Protein AF-0000000079003310 (afdb_homodimer)

Organism: Staphylothermus marinus (strain ATCC 43588 / DSM 3639 / JCM 9404 / F1) (NCBI:txid399550)

Secondary structure (DSSP, 8-state):
---EEEEEEE----S-HHHHHHHHHHHHHHH-SS-SEEE--TTSS--TTTT--HHHHHHH-B-GGG-HHHHHHHHHHHHHT-EEEEEEEEE-SSTT-EEEEEEEEPTTS-EEEEEE--S--EETTEEGGGTBPPP-SPPPPEEETTEEEEEEEGGGGG-HHHHHHHHHTT-SEEEEEE--B--TTHHHHHHHHHHHHHHHHTSEEEEEE--SSSB----EEE-TTS-EEEE-TTS-EEEEEEE-HHHHHHHHHH--HHHHHHHHEEEEE----/---EEEEEEE----S-HHHHHHHHHHHHHHH-SS-SEEE--TTSS--TTTT--HHHHHHH-B-GGG-HHHHHHHHHHHHHT-EEEEEEEEE-SSTT-EEEEEEEEPTTS-EEEEEE--S--EETTEEGGGTBPPP-SPPPPEEETTEEEEEEEGGGGG-HHHHHHHHHTT-SEEEEEE--B--TTHHHHHHHHHHHHHHHHTSEEEEEE--SSSB----EEE-TTS-EEEE-TTS-EEEEEEE-HHHHHHHHHH--HHHHHHHHEEEEE----

Foldseek 3Di:
DDWAKEKFFAAAAAQAQVRLLVVVLVQCVPDPDDHQEYEAAFCSRGDCVPPHALQSSLVRAEAPVDDPSLVSVLVSCLVSQHKYWYWGFHHDPDPSETWTWIWIHGNVGDIDTFDTAADAPPDPVDGSVSRYDHTQDFGHWDDDPNATEGEHEAVCLVPLLNLLVCLLVVHQEYEYHHAQFDDPCSLVVVLVSLLCSLQLSLHKYFYHYYADDTGFQQGFMAGSNSDTPDTPGHDGHMDMDIDDSVSSVVSCVVPVNSVVCVVPDDRDRDRDD/DDWAKEKFFAAAAAQAQVRLLVVVLVQCVVDPDDHQEYEAAFCSRGDCVPPHALQSSLVRAEAPVPDPSLVSVLVSCLVSQHKYWYWGFHHDPDPSATWTWIWIHGNVGDIDTFDTAADAPPDPVDGSVSRYDHTQDFGHWDDDPNATEGEHEAVCLVPLLNLLVCLLVVHQEYEYHHAQFDDPCSLVVVLVSLLCSLQLSLHKYFYHYYADDTGFQQGFMAGSNSDTPDTPGHDGHMDMDIDDSVSSVVSCVVPVNSVVCVVPDDRDRDRDD

Structure (mmCIF, N/CA/C/O backbone):
data_AF-0000000079003310-model_v1
#
loop_
_entity.id
_entity.type
_entity.pdbx_description
1 polymer 'Nitrilase/cyanide hydratase and apolipoprotein N-acyltransferase'
#
loop_
_atom_site.group_PDB
_atom_site.id
_atom_site.type_symbol
_atom_site.label_atom_id
_atom_site.label_alt_id
_atom_site.label_comp_id
_atom_site.label_asym_id
_atom_site.label_entity_id
_atom_site.label_seq_id
_atom_site.pdbx_PDB_ins_code
_atom_site.Cartn_x
_atom_site.Cartn_y
_atom_site.Cartn_z
_atom_site.occupancy
_atom_site.B_iso_or_equiv
_atom_site.auth_seq_id
_atom_site.auth_comp_id
_atom_site.auth_asym_id
_atom_site.auth_atom_id
_atom_site.pdbx_PDB_model_num
ATOM 1 N N . MET A 1 1 ? -24.75 -12.797 -2.199 1 78.56 1 MET A N 1
ATOM 2 C CA . MET A 1 1 ? -24.109 -13.656 -3.193 1 78.56 1 MET A CA 1
ATOM 3 C C . MET A 1 1 ? -23.594 -14.938 -2.557 1 78.56 1 MET A C 1
ATOM 5 O O . MET A 1 1 ? -23.344 -14.984 -1.349 1 78.56 1 MET A O 1
ATOM 9 N N . ASN A 1 2 ? -23.328 -15.945 -3.443 1 88.94 2 ASN A N 1
ATOM 10 C CA . ASN A 1 2 ? -22.859 -17.219 -2.906 1 88.94 2 ASN A CA 1
ATOM 11 C C . ASN A 1 2 ? -21.359 -17.172 -2.605 1 88.94 2 ASN A C 1
ATOM 13 O O . ASN A 1 2 ? -20.594 -16.531 -3.328 1 88.94 2 ASN A O 1
ATOM 17 N N . GLU A 1 3 ? -21 -17.812 -1.592 1 95.44 3 GLU A N 1
ATOM 18 C CA . GLU A 1 3 ? -19.594 -17.922 -1.223 1 95.44 3 GLU A CA 1
ATOM 19 C C . GLU A 1 3 ? -18.812 -18.719 -2.26 1 95.44 3 GLU A C 1
ATOM 21 O O . GLU A 1 3 ? -19.375 -19.609 -2.924 1 95.44 3 GLU A O 1
ATOM 26 N N . ILE A 1 4 ? -17.609 -18.391 -2.436 1 97.81 4 ILE A N 1
ATOM 27 C CA . ILE A 1 4 ? -16.656 -19.125 -3.258 1 97.81 4 ILE A CA 1
ATOM 28 C C . ILE A 1 4 ? -15.562 -19.719 -2.369 1 97.81 4 ILE A C 1
ATOM 30 O O . ILE A 1 4 ? -14.898 -19 -1.626 1 97.81 4 ILE A O 1
ATOM 34 N N . PHE A 1 5 ? -15.406 -20.984 -2.418 1 98.38 5 PHE A N 1
ATOM 35 C CA . PHE A 1 5 ? -14.398 -21.625 -1.592 1 98.38 5 PHE A CA 1
ATOM 36 C C . PHE A 1 5 ? -13.062 -21.703 -2.328 1 98.38 5 PHE A C 1
ATOM 38 O O . PHE A 1 5 ? -12.977 -22.266 -3.42 1 98.38 5 PHE A O 1
ATOM 45 N N . VAL A 1 6 ? -12.008 -21.156 -1.706 1 98.81 6 VAL A N 1
ATOM 46 C CA . VAL A 1 6 ? -10.68 -21.172 -2.309 1 98.81 6 VAL A CA 1
ATOM 47 C C . VAL A 1 6 ? -9.773 -22.141 -1.539 1 98.81 6 VAL A C 1
ATOM 49 O O . VAL A 1 6 ? -9.859 -22.234 -0.312 1 98.81 6 VAL A O 1
ATOM 52 N N . GLY A 1 7 ? -9.055 -22.906 -2.268 1 98.94 7 GLY A N 1
ATOM 53 C CA . GLY A 1 7 ? -8.023 -23.75 -1.686 1 98.94 7 GLY A CA 1
ATOM 54 C C . GLY A 1 7 ? -6.633 -23.156 -1.818 1 98.94 7 GLY A C 1
ATOM 55 O O . GLY A 1 7 ? -6.262 -22.656 -2.883 1 98.94 7 GLY A O 1
ATOM 56 N N . ILE A 1 8 ? -5.887 -23.188 -0.753 1 98.94 8 ILE A N 1
ATOM 57 C CA . ILE A 1 8 ? -4.547 -22.625 -0.721 1 98.94 8 ILE A CA 1
ATOM 58 C C . ILE A 1 8 ? -3.541 -23.703 -0.309 1 98.94 8 ILE A C 1
ATOM 60 O O . ILE A 1 8 ? -3.656 -24.281 0.769 1 98.94 8 ILE A O 1
ATOM 64 N N . LEU A 1 9 ? -2.645 -23.938 -1.178 1 98.94 9 LEU A N 1
ATOM 65 C CA . LEU A 1 9 ? -1.604 -24.922 -0.909 1 98.94 9 LEU A CA 1
ATOM 66 C C . LEU A 1 9 ? -0.31 -24.234 -0.474 1 98.94 9 LEU A C 1
ATOM 68 O O . LEU A 1 9 ? 0.092 -23.234 -1.056 1 98.94 9 LEU A O 1
ATOM 72 N N . GLN A 1 10 ? 0.31 -24.688 0.595 1 98.94 10 GLN A N 1
ATOM 73 C CA . GLN A 1 10 ? 1.625 -24.266 1.065 1 98.94 10 GLN A CA 1
ATOM 74 C C . GLN A 1 10 ? 2.572 -25.453 1.191 1 98.94 10 GLN A C 1
ATOM 76 O O . GLN A 1 10 ? 2.311 -26.391 1.955 1 98.94 10 GLN A O 1
ATOM 81 N N . ASP A 1 11 ? 3.646 -25.469 0.428 1 98.69 11 ASP A N 1
ATOM 82 C CA . ASP A 1 11 ? 4.633 -26.531 0.483 1 98.69 11 ASP A CA 1
ATOM 83 C C . ASP A 1 11 ? 6.004 -26.047 0.031 1 98.69 11 ASP A C 1
ATOM 85 O O . ASP A 1 11 ? 6.164 -24.891 -0.343 1 98.69 11 ASP A O 1
ATOM 89 N N . GLU A 1 12 ? 7.012 -26.906 0.227 1 98 12 GLU A N 1
ATOM 90 C CA . GLU A 1 12 ? 8.352 -26.734 -0.324 1 98 12 GLU A CA 1
ATOM 91 C C . GLU A 1 12 ? 8.547 -27.562 -1.586 1 98 12 GLU A C 1
ATOM 93 O O . GLU A 1 12 ? 8.172 -28.734 -1.626 1 98 12 GLU A O 1
ATOM 98 N N . PHE A 1 13 ? 9.125 -26.938 -2.633 1 98.25 13 PHE A N 1
ATOM 99 C CA . PHE A 1 13 ? 9.203 -27.625 -3.918 1 98.25 13 PHE A CA 1
ATOM 100 C C . PHE A 1 13 ? 10.656 -27.75 -4.379 1 98.25 13 PHE A C 1
ATOM 102 O O . PHE A 1 13 ? 11.531 -27.031 -3.881 1 98.25 13 PHE A O 1
ATOM 109 N N . THR A 1 14 ? 10.875 -28.672 -5.27 1 97.69 14 THR A N 1
ATOM 110 C CA . THR A 1 14 ? 12.219 -28.984 -5.754 1 97.69 14 THR A CA 1
ATOM 111 C C . THR A 1 14 ? 12.406 -28.484 -7.184 1 97.69 14 THR A C 1
ATOM 113 O O . THR A 1 14 ? 11.57 -27.734 -7.699 1 97.69 14 THR A O 1
ATOM 116 N N . VAL A 1 15 ? 13.531 -28.875 -7.797 1 97.88 15 VAL A N 1
ATOM 117 C CA . VAL A 1 15 ? 13.852 -28.438 -9.148 1 97.88 15 VAL A CA 1
ATOM 118 C C . VAL A 1 15 ? 13.18 -29.359 -10.164 1 97.88 15 VAL A C 1
ATOM 120 O O . VAL A 1 15 ? 13.234 -29.109 -11.375 1 97.88 15 VAL A O 1
ATOM 123 N N . ASP A 1 16 ? 12.469 -30.406 -9.711 1 97.75 16 ASP A N 1
ATOM 124 C CA . ASP A 1 16 ? 11.906 -31.406 -10.609 1 97.75 16 ASP A CA 1
ATOM 125 C C . ASP A 1 16 ? 10.391 -31.297 -10.688 1 97.75 16 ASP A C 1
ATOM 127 O O . ASP A 1 16 ? 9.695 -31.531 -9.695 1 97.75 16 ASP A O 1
ATOM 131 N N . PRO A 1 17 ? 9.852 -31.062 -11.883 1 98.38 17 PRO A N 1
ATOM 132 C CA . PRO A 1 17 ? 8.414 -30.844 -12.023 1 98.38 17 PRO A CA 1
ATOM 133 C C . PRO A 1 17 ? 7.586 -32.031 -11.578 1 98.38 17 PRO A C 1
ATOM 135 O O . PRO A 1 17 ? 6.523 -31.875 -10.977 1 98.38 17 PRO A O 1
ATOM 138 N N . MET A 1 18 ? 8.055 -33.219 -11.828 1 98.31 18 MET A N 1
ATOM 139 C CA . MET A 1 18 ? 7.242 -34.406 -11.523 1 98.31 18 MET A CA 1
ATOM 140 C C . MET A 1 18 ? 7.254 -34.688 -10.023 1 98.31 18 MET A C 1
ATOM 142 O O . MET A 1 18 ? 6.246 -35.125 -9.469 1 98.31 18 MET A O 1
ATOM 146 N N . GLU A 1 19 ? 8.383 -34.438 -9.406 1 98.44 19 GLU A N 1
ATOM 147 C CA . GLU A 1 19 ? 8.406 -34.531 -7.945 1 98.44 19 GLU A CA 1
ATOM 148 C C . GLU A 1 19 ? 7.453 -33.531 -7.312 1 98.44 19 GLU A C 1
ATOM 150 O O . GLU A 1 19 ? 6.758 -33.844 -6.344 1 98.44 19 GLU A O 1
ATOM 155 N N . ASN A 1 20 ? 7.465 -32.375 -7.848 1 98.75 20 ASN A N 1
ATOM 156 C CA . ASN A 1 20 ? 6.609 -31.312 -7.332 1 98.75 20 ASN A CA 1
ATOM 157 C C . ASN A 1 20 ? 5.133 -31.625 -7.562 1 98.75 20 ASN A C 1
ATOM 159 O O . ASN A 1 20 ? 4.297 -31.375 -6.695 1 98.75 20 ASN A O 1
ATOM 163 N N . TYR A 1 21 ? 4.82 -32.188 -8.703 1 98.75 21 TYR A N 1
ATOM 164 C CA . TYR A 1 21 ? 3.451 -32.625 -8.953 1 98.75 21 TYR A CA 1
ATOM 165 C C . TYR A 1 21 ? 3.002 -33.656 -7.91 1 98.75 21 TYR A C 1
ATOM 167 O O . TYR A 1 21 ? 1.877 -33.562 -7.41 1 98.75 21 TYR A O 1
ATOM 175 N N . LYS A 1 22 ? 3.855 -34.562 -7.648 1 98.75 22 LYS A N 1
ATOM 176 C CA . LYS A 1 22 ? 3.508 -35.562 -6.668 1 98.75 22 LYS A CA 1
ATOM 177 C C . LYS A 1 22 ? 3.189 -34.969 -5.309 1 98.75 22 LYS A C 1
ATOM 179 O O . LYS A 1 22 ? 2.271 -35.406 -4.617 1 98.75 22 LYS A O 1
ATOM 184 N N . ARG A 1 23 ? 3.9 -33.969 -4.93 1 98.56 23 ARG A N 1
ATOM 185 C CA . ARG A 1 23 ? 3.672 -33.312 -3.66 1 98.56 23 ARG A CA 1
ATOM 186 C C . ARG A 1 23 ? 2.316 -32.594 -3.65 1 98.56 23 ARG A C 1
ATOM 188 O O . ARG A 1 23 ? 1.584 -32.688 -2.66 1 98.56 23 ARG A O 1
ATOM 195 N N . ILE A 1 24 ? 2.025 -31.891 -4.746 1 98.88 24 ILE A N 1
ATOM 196 C CA . ILE A 1 24 ? 0.736 -31.219 -4.883 1 98.88 24 ILE A CA 1
ATOM 197 C C . ILE A 1 24 ? -0.389 -32.25 -4.809 1 98.88 24 ILE A C 1
ATOM 199 O O . ILE A 1 24 ? -1.341 -32.094 -4.043 1 98.88 24 ILE A O 1
ATOM 203 N N . ARG A 1 25 ? -0.227 -33.312 -5.578 1 98.81 25 ARG A N 1
ATOM 204 C CA . ARG A 1 25 ? -1.237 -34.375 -5.648 1 98.81 25 ARG A CA 1
ATOM 205 C C . ARG A 1 25 ? -1.491 -34.969 -4.273 1 98.81 25 ARG A C 1
ATOM 207 O O . ARG A 1 25 ? -2.643 -35.156 -3.873 1 98.81 25 ARG A O 1
ATOM 214 N N . GLU A 1 26 ? -0.428 -35.25 -3.609 1 98.62 26 GLU A N 1
ATOM 215 C CA . GLU A 1 26 ? -0.543 -35.906 -2.301 1 98.62 26 GLU A CA 1
ATOM 216 C C . GLU A 1 26 ? -1.366 -35.031 -1.342 1 98.62 26 GLU A C 1
ATOM 218 O O . GLU A 1 26 ? -2.277 -35.531 -0.68 1 98.62 26 GLU A O 1
ATOM 223 N N . LEU A 1 27 ? -1.103 -33.781 -1.256 1 98.56 27 LEU A N 1
ATOM 224 C CA . LEU A 1 27 ? -1.802 -32.875 -0.349 1 98.56 27 LEU A CA 1
ATOM 225 C C . LEU A 1 27 ? -3.27 -32.75 -0.741 1 98.56 27 LEU A C 1
ATOM 227 O O . LEU A 1 27 ? -4.148 -32.75 0.122 1 98.56 27 LEU A O 1
ATOM 231 N N . LEU A 1 28 ? -3.49 -32.625 -2.035 1 98.81 28 LEU A N 1
ATOM 232 C CA . LEU A 1 28 ? -4.852 -32.344 -2.482 1 98.81 28 LEU A CA 1
ATOM 233 C C . LEU A 1 28 ? -5.715 -33.594 -2.395 1 98.81 28 LEU A C 1
ATOM 235 O O . LEU A 1 28 ? -6.895 -33.531 -2.041 1 98.81 28 LEU A O 1
ATOM 239 N N . GLU A 1 29 ? -5.168 -34.75 -2.762 1 98.5 29 GLU A N 1
ATOM 240 C CA . GLU A 1 29 ? -5.938 -35.969 -2.641 1 98.5 29 GLU A CA 1
ATOM 241 C C . GLU A 1 29 ? -6.305 -36.25 -1.187 1 98.5 29 GLU A C 1
ATOM 243 O O . GLU A 1 29 ? -7.375 -36.812 -0.906 1 98.5 29 GLU A O 1
ATOM 248 N N . GLU A 1 30 ? -5.426 -35.844 -0.346 1 98.12 30 GLU A N 1
ATOM 249 C CA . GLU A 1 30 ? -5.648 -36.062 1.077 1 98.12 30 GLU A CA 1
ATOM 250 C C . GLU A 1 30 ? -6.641 -35.062 1.654 1 98.12 30 GLU A C 1
ATOM 252 O O . GLU A 1 30 ? -7.473 -35.406 2.494 1 98.12 30 GLU A O 1
ATOM 257 N N . LYS A 1 31 ? -6.625 -33.812 1.207 1 98.5 31 LYS A N 1
ATOM 258 C CA . LYS A 1 31 ? -7.227 -32.781 2.047 1 98.5 31 LYS A CA 1
ATOM 259 C C . LYS A 1 31 ? -8.305 -32 1.286 1 98.5 31 LYS A C 1
ATOM 261 O O . LYS A 1 31 ? -9.109 -31.281 1.891 1 98.5 31 LYS A O 1
ATOM 266 N N . HIS A 1 32 ? -8.289 -32.094 -0.021 1 98.62 32 HIS A N 1
ATOM 267 C CA . HIS A 1 32 ? -9.281 -31.344 -0.776 1 98.62 32 HIS A CA 1
ATOM 268 C C . HIS A 1 32 ? -10.695 -31.812 -0.455 1 98.62 32 HIS A C 1
ATOM 270 O O . HIS A 1 32 ? -10.953 -33.031 -0.36 1 98.62 32 HIS A O 1
ATOM 276 N N . GLN A 1 33 ? -11.625 -30.875 -0.322 1 98.31 33 GLN A N 1
ATOM 277 C CA . GLN A 1 33 ? -13.008 -31.219 -0.005 1 98.31 33 GLN A CA 1
ATOM 278 C C . GLN A 1 33 ? -13.977 -30.484 -0.918 1 98.31 33 GLN A C 1
ATOM 280 O O . GLN A 1 33 ? -14.672 -31.109 -1.727 1 98.31 33 GLN A O 1
ATOM 285 N N . VAL A 1 34 ? -13.93 -29.125 -0.894 1 97.56 34 VAL A N 1
ATOM 286 C CA . VAL A 1 34 ? -15.039 -28.438 -1.536 1 97.56 34 VAL A CA 1
ATOM 287 C C . VAL A 1 34 ? -14.523 -27.25 -2.338 1 97.56 34 VAL A C 1
ATOM 289 O O . VAL A 1 34 ? -15.305 -26.547 -2.982 1 97.56 34 VAL A O 1
ATOM 292 N N . ALA A 1 35 ? -13.281 -26.938 -2.396 1 98.5 35 ALA A N 1
ATOM 293 C CA . ALA A 1 35 ? -12.75 -25.734 -3.018 1 98.5 35 ALA A CA 1
ATOM 294 C C . ALA A 1 35 ? -13.156 -25.641 -4.484 1 98.5 35 ALA A C 1
ATOM 296 O O . ALA A 1 35 ? -13.094 -26.641 -5.215 1 98.5 35 ALA A O 1
ATOM 297 N N . ASP A 1 36 ? -13.594 -24.453 -4.855 1 98.38 36 ASP A N 1
ATOM 298 C CA . ASP A 1 36 ? -13.914 -24.188 -6.254 1 98.38 36 ASP A CA 1
ATOM 299 C C . ASP A 1 36 ? -12.648 -24 -7.082 1 98.38 36 ASP A C 1
ATOM 301 O O . ASP A 1 36 ? -12.633 -24.297 -8.281 1 98.38 36 ASP A O 1
ATOM 305 N N . ILE A 1 37 ? -11.633 -23.516 -6.488 1 98.88 37 ILE A N 1
ATOM 306 C CA . ILE A 1 37 ? -10.352 -23.25 -7.129 1 98.88 37 ILE A CA 1
ATOM 307 C C . ILE A 1 37 ? -9.219 -23.438 -6.113 1 98.88 37 ILE A C 1
ATOM 309 O O . ILE A 1 37 ? -9.352 -23.047 -4.953 1 98.88 37 ILE A O 1
ATOM 313 N N . VAL A 1 38 ? -8.172 -24.078 -6.523 1 98.94 38 VAL A N 1
ATOM 314 C CA . VAL A 1 38 ? -6.98 -24.266 -5.707 1 98.94 38 VAL A CA 1
ATOM 315 C C . VAL A 1 38 ? -5.82 -23.484 -6.305 1 98.94 38 VAL A C 1
ATOM 317 O O . VAL A 1 38 ? -5.559 -23.547 -7.508 1 98.94 38 VAL A O 1
ATOM 320 N N . VAL A 1 39 ? -5.168 -22.719 -5.5 1 98.94 39 VAL A N 1
ATOM 321 C CA . VAL A 1 39 ? -3.99 -21.969 -5.93 1 98.94 39 VAL A CA 1
ATOM 322 C C . VAL A 1 39 ? -2.736 -22.578 -5.305 1 98.94 39 VAL A C 1
ATOM 324 O O . VAL A 1 39 ? -2.746 -22.969 -4.137 1 98.94 39 VAL A O 1
ATOM 327 N N . VAL A 1 40 ? -1.686 -22.703 -6.051 1 98.94 40 VAL A N 1
ATOM 328 C CA . VAL A 1 40 ? -0.414 -23.219 -5.566 1 98.94 40 VAL A CA 1
ATOM 329 C C . VAL A 1 40 ? 0.65 -22.125 -5.613 1 98.94 40 VAL A C 1
ATOM 331 O O . VAL A 1 40 ? 0.485 -21.125 -6.309 1 98.94 40 VAL A O 1
ATOM 334 N N . PRO A 1 41 ? 1.78 -22.297 -4.914 1 98.94 41 PRO A N 1
ATOM 335 C CA . PRO A 1 41 ? 2.797 -21.25 -4.785 1 98.94 41 PRO A CA 1
ATOM 336 C C . PRO A 1 41 ? 3.561 -21 -6.086 1 98.94 41 PRO A C 1
ATOM 338 O O . PRO A 1 41 ? 3.506 -21.828 -7 1 98.94 41 PRO A O 1
ATOM 341 N N . GLU A 1 42 ? 4.219 -19.797 -6.102 1 98.88 42 GLU A N 1
ATOM 342 C CA . GLU A 1 42 ? 5.23 -19.531 -7.125 1 98.88 42 GLU A CA 1
ATOM 343 C C . GLU A 1 42 ? 6.336 -20.578 -7.086 1 98.88 42 GLU A C 1
ATOM 345 O O . GLU A 1 42 ? 6.742 -21.031 -6.008 1 98.88 42 GLU A O 1
ATOM 350 N N . TYR A 1 43 ? 6.84 -21 -8.266 1 98.56 43 TYR A N 1
ATOM 351 C CA . TYR A 1 43 ? 7.941 -21.953 -8.445 1 98.56 43 TYR A CA 1
ATOM 352 C C . TYR A 1 43 ? 7.539 -23.344 -7.992 1 98.56 43 TYR A C 1
ATOM 354 O O . TYR A 1 43 ? 8.398 -24.156 -7.656 1 98.56 43 TYR A O 1
ATOM 362 N N . SER A 1 44 ? 6.277 -23.625 -7.934 1 98.19 44 SER A N 1
ATOM 363 C CA . SER A 1 44 ? 5.797 -24.938 -7.535 1 98.19 44 SER A CA 1
ATOM 364 C C . SER A 1 44 ? 6.086 -25.984 -8.609 1 98.19 44 SER A C 1
ATOM 366 O O . SER A 1 44 ? 6.168 -27.172 -8.32 1 98.19 44 SER A O 1
ATOM 368 N N . MET A 1 45 ? 6.258 -25.484 -9.875 1 98.69 45 MET A N 1
ATOM 369 C CA . MET A 1 45 ? 6.684 -26.406 -10.93 1 98.69 45 MET A CA 1
ATOM 370 C C . MET A 1 45 ? 8.18 -26.672 -10.844 1 98.69 45 MET A C 1
ATOM 372 O O . MET A 1 45 ? 8.609 -27.828 -10.898 1 98.69 45 MET A O 1
ATOM 376 N N . ILE A 1 46 ? 8.891 -25.609 -10.812 1 98.5 46 ILE A N 1
ATOM 377 C CA . ILE A 1 46 ? 10.344 -25.625 -10.742 1 98.5 46 ILE A CA 1
ATOM 378 C C . ILE A 1 46 ? 10.82 -24.578 -9.742 1 98.5 46 ILE A C 1
ATOM 380 O O . ILE A 1 46 ? 10.609 -23.375 -9.938 1 98.5 46 ILE A O 1
ATOM 384 N N . ASN A 1 47 ? 11.453 -25.016 -8.711 1 97.88 47 ASN A N 1
ATOM 385 C CA . ASN A 1 47 ? 12.062 -24.062 -7.801 1 97.88 47 ASN A CA 1
ATOM 386 C C . ASN A 1 47 ? 13.383 -23.531 -8.352 1 97.88 47 ASN A C 1
ATOM 388 O O . ASN A 1 47 ? 14.438 -24.141 -8.156 1 97.88 47 ASN A O 1
ATOM 392 N N . ILE A 1 48 ? 13.422 -22.406 -8.898 1 95.19 48 ILE A N 1
ATOM 393 C CA . ILE A 1 48 ? 14.57 -21.906 -9.656 1 95.19 48 ILE A CA 1
ATOM 394 C C . ILE A 1 48 ? 15.656 -21.422 -8.688 1 95.19 48 ILE A C 1
ATOM 396 O O . ILE A 1 48 ? 16.797 -21.234 -9.086 1 95.19 48 ILE A O 1
ATOM 400 N N . LEU A 1 49 ? 15.312 -21.203 -7.473 1 91.44 49 LEU A N 1
ATOM 401 C CA . LEU A 1 49 ? 16.266 -20.672 -6.508 1 91.44 49 LEU A CA 1
ATOM 402 C C . LEU A 1 49 ? 17.047 -21.797 -5.84 1 91.44 49 LEU A C 1
ATOM 404 O O . LEU A 1 49 ? 17.891 -21.547 -4.977 1 91.44 49 LEU A O 1
ATOM 408 N N . ALA A 1 50 ? 16.844 -22.984 -6.281 1 89.31 50 ALA A N 1
ATOM 409 C CA . ALA A 1 50 ? 17.562 -24.141 -5.742 1 89.31 50 ALA A CA 1
ATOM 410 C C . ALA A 1 50 ? 18.797 -24.453 -6.57 1 89.31 50 ALA A C 1
ATOM 412 O O . ALA A 1 50 ? 19.031 -25.609 -6.938 1 89.31 50 ALA A O 1
ATOM 413 N N . GLY A 1 51 ? 19.562 -23.391 -6.965 1 87.94 51 GLY A N 1
ATOM 414 C CA . GLY A 1 51 ? 20.875 -23.578 -7.57 1 87.94 51 GLY A CA 1
ATOM 415 C C . GLY A 1 51 ? 20.812 -23.75 -9.078 1 87.94 51 GLY A C 1
ATOM 416 O O . GLY A 1 51 ? 21.734 -24.297 -9.68 1 87.94 51 GLY A O 1
ATOM 417 N N . LEU A 1 52 ? 19.797 -23.344 -9.695 1 94.94 52 LEU A N 1
ATOM 418 C CA . LEU A 1 52 ? 19.672 -23.516 -11.141 1 94.94 52 LEU A CA 1
ATOM 419 C C . LEU A 1 52 ? 20.125 -22.266 -11.883 1 94.94 52 LEU A C 1
ATOM 421 O O . LEU A 1 52 ? 19.828 -21.141 -11.445 1 94.94 52 LEU A O 1
ATOM 425 N N . LYS A 1 53 ? 20.859 -22.531 -12.938 1 97.12 53 LYS A N 1
ATOM 426 C CA . LYS A 1 53 ? 21.172 -21.469 -13.875 1 97.12 53 LYS A CA 1
ATOM 427 C C . LYS A 1 53 ? 20.047 -21.281 -14.891 1 97.12 53 LYS A C 1
ATOM 429 O O . LYS A 1 53 ? 19.188 -22.156 -15.039 1 97.12 53 LYS A O 1
ATOM 434 N N . PRO A 1 54 ? 20 -20.203 -15.57 1 98.19 54 PRO A N 1
ATOM 435 C CA . PRO A 1 54 ? 18.922 -19.938 -16.547 1 98.19 54 PRO A CA 1
ATOM 436 C C . PRO A 1 54 ? 18.781 -21.062 -17.578 1 98.19 54 PRO A C 1
ATOM 438 O O . PRO A 1 54 ? 17.672 -21.453 -17.906 1 98.19 54 PRO A O 1
ATOM 441 N N . SER A 1 55 ? 19.906 -21.547 -18 1 98.25 55 SER A N 1
ATOM 442 C CA . SER A 1 55 ? 19.859 -22.609 -19 1 98.25 55 SER A CA 1
ATOM 443 C C . SER A 1 55 ? 19.219 -23.875 -18.438 1 98.25 55 SER A C 1
ATOM 445 O O . SER A 1 55 ? 18.516 -24.594 -19.141 1 98.25 55 SER A O 1
ATOM 447 N N . ASP A 1 56 ? 19.516 -24.172 -17.141 1 98.06 56 ASP A N 1
ATOM 448 C CA . ASP A 1 56 ? 18.922 -25.328 -16.484 1 98.06 56 ASP A CA 1
ATOM 449 C C . ASP A 1 56 ? 17.406 -25.188 -16.375 1 98.06 56 ASP A C 1
ATOM 451 O O . ASP A 1 56 ? 16.672 -26.141 -16.578 1 98.06 56 ASP A O 1
ATOM 455 N N . VAL A 1 57 ? 17 -24.016 -16.031 1 98.5 57 VAL A N 1
ATOM 456 C CA . VAL A 1 57 ? 15.57 -23.734 -15.914 1 98.5 57 VAL A CA 1
ATOM 457 C C . VAL A 1 57 ? 14.891 -23.906 -17.266 1 98.5 57 VAL A C 1
ATOM 459 O O . VAL A 1 57 ? 13.828 -24.516 -17.375 1 98.5 57 VAL A O 1
ATOM 462 N N . TYR A 1 58 ? 15.523 -23.375 -18.297 1 98.38 58 TYR A N 1
ATOM 463 C CA . TYR A 1 58 ? 14.984 -23.453 -19.641 1 98.38 58 TYR A CA 1
ATOM 464 C C . TYR A 1 58 ? 14.812 -24.906 -20.062 1 98.38 58 TYR A C 1
ATOM 466 O O . TYR A 1 58 ? 13.82 -25.266 -20.703 1 98.38 58 TYR A O 1
ATOM 474 N N . GLU A 1 59 ? 15.758 -25.703 -19.703 1 97.81 59 GLU A N 1
ATOM 475 C CA . GLU A 1 59 ? 15.719 -27.125 -20.078 1 97.81 59 GLU A CA 1
ATOM 476 C C . GLU A 1 59 ? 14.555 -27.844 -19.406 1 97.81 59 GLU A C 1
ATOM 478 O O . GLU A 1 59 ? 13.984 -28.766 -19.969 1 97.81 59 GLU A O 1
ATOM 483 N N . ARG A 1 60 ? 14.227 -27.422 -18.234 1 97.75 60 ARG A N 1
ATOM 484 C CA . ARG A 1 60 ? 13.18 -28.078 -17.469 1 97.75 60 ARG A CA 1
ATOM 485 C C . ARG A 1 60 ? 11.812 -27.469 -17.766 1 97.75 60 ARG A C 1
ATOM 487 O O . ARG A 1 60 ? 10.781 -28.047 -17.422 1 97.75 60 ARG A O 1
ATOM 494 N N . ALA A 1 61 ? 11.844 -26.219 -18.344 1 98.56 61 ALA A N 1
ATOM 495 C CA . ALA A 1 61 ? 10.602 -25.531 -18.688 1 98.56 61 ALA A CA 1
ATOM 496 C C . ALA A 1 61 ? 9.82 -26.297 -19.75 1 98.56 61 ALA A C 1
ATOM 498 O O . ALA A 1 61 ? 10.383 -27.156 -20.438 1 98.56 61 ALA A O 1
ATOM 499 N N . GLU A 1 62 ? 8.562 -26.062 -19.781 1 98.75 62 GLU A N 1
ATOM 500 C CA . GLU A 1 62 ? 7.707 -26.734 -20.75 1 98.75 62 GLU A CA 1
ATOM 501 C C . GLU A 1 62 ? 6.855 -25.734 -21.531 1 98.75 62 GLU A C 1
ATOM 503 O O . GLU A 1 62 ? 6.664 -24.594 -21.094 1 98.75 62 GLU A O 1
ATOM 508 N N . ARG A 1 63 ? 6.379 -26.141 -22.688 1 98.44 63 ARG A N 1
ATOM 509 C CA . ARG A 1 63 ? 5.383 -25.375 -23.438 1 98.44 63 ARG A CA 1
ATOM 510 C C . ARG A 1 63 ? 3.971 -25.766 -23.016 1 98.44 63 ARG A C 1
ATOM 512 O O . ARG A 1 63 ? 3.688 -26.938 -22.766 1 98.44 63 ARG A O 1
ATOM 519 N N . ILE A 1 64 ? 3.135 -24.797 -23 1 98 64 ILE A N 1
ATOM 520 C CA . ILE A 1 64 ? 1.801 -25 -22.453 1 98 64 ILE A CA 1
ATOM 521 C C . ILE A 1 64 ? 1.084 -26.109 -23.188 1 98 64 ILE A C 1
ATOM 523 O O . ILE A 1 64 ? 0.498 -27 -22.578 1 98 64 ILE A O 1
ATOM 527 N N . ASN A 1 65 ? 1.187 -26.172 -24.5 1 95.19 65 ASN A N 1
ATOM 528 C CA . ASN A 1 65 ? 0.401 -27.078 -25.328 1 95.19 65 ASN A CA 1
ATOM 529 C C . ASN A 1 65 ? 0.939 -28.5 -25.266 1 95.19 65 ASN A C 1
ATOM 531 O O . ASN A 1 65 ? 0.244 -29.453 -25.641 1 95.19 65 ASN A O 1
ATOM 535 N N . ASP A 1 66 ? 2.129 -28.703 -24.812 1 95.44 66 ASP A N 1
ATOM 536 C CA . ASP A 1 66 ? 2.732 -30.031 -24.781 1 95.44 66 ASP A CA 1
ATOM 537 C C . ASP A 1 66 ? 3.324 -30.328 -23.391 1 95.44 66 ASP A C 1
ATOM 539 O O . ASP A 1 66 ? 4.277 -31.094 -23.281 1 95.44 66 ASP A O 1
ATOM 543 N N . SER A 1 67 ? 2.785 -29.734 -22.484 1 98.44 67 SER A N 1
ATOM 544 C CA . SER A 1 67 ? 3.357 -29.828 -21.141 1 98.44 67 SER A CA 1
ATOM 545 C C . SER A 1 67 ? 2.92 -31.125 -20.469 1 98.44 67 SER A C 1
ATOM 547 O O . SER A 1 67 ? 1.723 -31.375 -20.312 1 98.44 67 SER A O 1
ATOM 549 N N . ILE A 1 68 ? 3.873 -31.891 -19.953 1 98.5 68 ILE A N 1
ATOM 550 C CA . ILE A 1 68 ? 3.592 -33.062 -19.141 1 98.5 68 ILE A CA 1
ATOM 551 C C . ILE A 1 68 ? 3.084 -32.656 -17.766 1 98.5 68 ILE A C 1
ATOM 553 O O . ILE A 1 68 ? 2.152 -33.25 -17.234 1 98.5 68 ILE A O 1
ATOM 557 N N . TYR A 1 69 ? 3.67 -31.641 -17.203 1 98.62 69 TYR A N 1
ATOM 558 C CA . TYR A 1 69 ? 3.271 -31.109 -15.898 1 98.62 69 TYR A CA 1
ATOM 559 C C . TYR A 1 69 ? 1.808 -30.688 -15.906 1 98.62 69 TYR A C 1
ATOM 561 O O . TYR A 1 69 ? 1.036 -31.094 -15.031 1 98.62 69 TYR A O 1
ATOM 569 N N . ILE A 1 70 ? 1.392 -29.938 -16.922 1 98.81 70 ILE A N 1
ATOM 570 C CA . ILE A 1 70 ? 0.017 -29.453 -17.016 1 98.81 70 ILE A CA 1
ATOM 571 C C . ILE A 1 70 ? -0.929 -30.625 -17.234 1 98.81 70 ILE A C 1
ATOM 573 O O . ILE A 1 70 ? -2.039 -30.641 -16.688 1 98.81 70 ILE A O 1
ATOM 577 N N . SER A 1 71 ? -0.473 -31.562 -18.031 1 98.69 71 SER A N 1
ATOM 578 C CA . SER A 1 71 ? -1.307 -32.75 -18.25 1 98.69 71 SER A CA 1
ATOM 579 C C . SER A 1 71 ? -1.61 -33.469 -16.938 1 98.69 71 SER A C 1
ATOM 581 O O . SER A 1 71 ? -2.75 -33.875 -16.703 1 98.69 71 SER A O 1
ATOM 583 N N . LYS A 1 72 ? -0.586 -33.656 -16.125 1 98.75 72 LYS A N 1
ATOM 584 C CA . LYS A 1 72 ? -0.776 -34.281 -14.836 1 98.75 72 LYS A CA 1
ATOM 585 C C . LYS A 1 72 ? -1.705 -33.469 -13.945 1 98.75 72 LYS A C 1
ATOM 587 O O . LYS A 1 72 ? -2.588 -34.031 -13.281 1 98.75 72 LYS A O 1
ATOM 592 N N . ILE A 1 73 ? -1.532 -32.188 -13.922 1 98.88 73 ILE A N 1
ATOM 593 C CA . ILE A 1 73 ? -2.379 -31.312 -13.133 1 98.88 73 ILE A CA 1
ATOM 594 C C . ILE A 1 73 ? -3.82 -31.391 -13.633 1 98.88 73 ILE A C 1
ATOM 596 O O . ILE A 1 73 ? -4.762 -31.359 -12.836 1 98.88 73 ILE A O 1
ATOM 600 N N . SER A 1 74 ? -3.945 -31.406 -14.953 1 98.75 74 SER A N 1
ATOM 601 C CA . SER A 1 74 ? -5.266 -31.516 -15.562 1 98.75 74 SER A CA 1
ATOM 602 C C . SER A 1 74 ? -5.996 -32.781 -15.086 1 98.75 74 SER A C 1
ATOM 604 O O . SER A 1 74 ? -7.18 -32.719 -14.758 1 98.75 74 SER A O 1
ATOM 606 N N . ASP A 1 75 ? -5.305 -33.906 -15.078 1 98.75 75 ASP A N 1
ATOM 607 C CA . ASP A 1 75 ? -5.887 -35.125 -14.578 1 98.75 75 ASP A CA 1
ATOM 608 C C . ASP A 1 75 ? -6.352 -35 -13.133 1 98.75 75 ASP A C 1
ATOM 610 O O . ASP A 1 75 ? -7.434 -35.438 -12.766 1 98.75 75 ASP A O 1
ATOM 614 N N . LEU A 1 76 ? -5.535 -34.375 -12.359 1 98.81 76 LEU A N 1
ATOM 615 C CA . LEU A 1 76 ? -5.852 -34.156 -10.953 1 98.81 76 LEU A CA 1
ATOM 616 C C . LEU A 1 76 ? -7.062 -33.25 -10.797 1 98.81 76 LEU A C 1
ATOM 618 O O . LEU A 1 76 ? -7.945 -33.5 -9.984 1 98.81 76 LEU A O 1
ATOM 622 N N . ALA A 1 77 ? -7.066 -32.125 -11.523 1 98.88 77 ALA A N 1
ATOM 623 C CA . ALA A 1 77 ? -8.188 -31.188 -11.492 1 98.88 77 ALA A CA 1
ATOM 624 C C . ALA A 1 77 ? -9.5 -31.891 -11.828 1 98.88 77 ALA A C 1
ATOM 626 O O . ALA A 1 77 ? -10.523 -31.656 -11.188 1 98.88 77 ALA A O 1
ATOM 627 N N . ALA A 1 78 ? -9.453 -32.719 -12.844 1 98.75 78 ALA A N 1
ATOM 628 C CA . ALA A 1 78 ? -10.633 -33.469 -13.266 1 98.75 78 ALA A CA 1
ATOM 629 C C . ALA A 1 78 ? -11.086 -34.406 -12.164 1 98.75 78 ALA A C 1
ATOM 631 O O . ALA A 1 78 ? -12.281 -34.5 -11.852 1 98.75 78 ALA A O 1
ATOM 632 N N . LYS A 1 79 ? -10.164 -35.125 -11.648 1 98.62 79 LYS A N 1
ATOM 633 C CA . LYS A 1 79 ? -10.469 -36.094 -10.602 1 98.62 79 LYS A CA 1
ATOM 634 C C . LYS A 1 79 ? -11.148 -35.406 -9.414 1 98.62 79 LYS A C 1
ATOM 636 O O . LYS A 1 79 ? -12.102 -35.938 -8.844 1 98.62 79 LYS A O 1
ATOM 641 N N . LEU A 1 80 ? -10.672 -34.219 -9.008 1 98.69 80 LEU A N 1
ATOM 642 C CA . LEU A 1 80 ? -11.156 -33.531 -7.82 1 98.69 80 LEU A CA 1
ATOM 643 C C . LEU A 1 80 ? -12.32 -32.594 -8.172 1 98.69 80 LEU A C 1
ATOM 645 O O . LEU A 1 80 ? -12.953 -32.031 -7.285 1 98.69 80 LEU A O 1
ATOM 649 N N . ASP A 1 81 ? -12.555 -32.406 -9.453 1 98.56 81 ASP A N 1
ATOM 650 C CA . ASP A 1 81 ? -13.578 -31.516 -9.969 1 98.56 81 ASP A CA 1
ATOM 651 C C . ASP A 1 81 ? -13.398 -30.094 -9.414 1 98.56 81 ASP A C 1
ATOM 653 O O . ASP A 1 81 ? -14.32 -29.531 -8.828 1 98.56 81 ASP A O 1
ATOM 657 N N . THR A 1 82 ? -12.273 -29.594 -9.555 1 98.75 82 THR A N 1
ATOM 658 C CA . THR A 1 82 ? -11.922 -28.266 -9.078 1 98.75 82 THR A CA 1
ATOM 659 C C . THR A 1 82 ? -11.008 -27.547 -10.06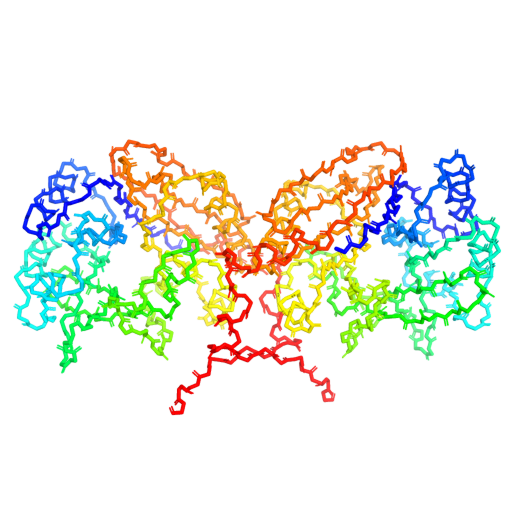2 1 98.75 82 THR A C 1
ATOM 661 O O . THR A 1 82 ? -10.273 -28.203 -10.812 1 98.75 82 THR A O 1
ATOM 664 N N . TYR A 1 83 ? -11.117 -26.219 -10.172 1 98.88 83 TYR A N 1
ATOM 665 C CA . TYR A 1 83 ? -10.148 -25.422 -10.922 1 98.88 83 TYR A CA 1
ATOM 666 C C . TYR A 1 83 ? -8.805 -25.391 -10.203 1 98.88 83 TYR A C 1
ATOM 668 O O . TYR A 1 83 ? -8.75 -25.375 -8.977 1 98.88 83 TYR A O 1
ATOM 676 N N . MET A 1 84 ? -7.762 -25.422 -10.938 1 98.94 84 MET A N 1
ATOM 677 C CA . MET A 1 84 ? -6.434 -25.266 -10.359 1 98.94 84 MET A CA 1
ATOM 678 C C . MET A 1 84 ? -5.695 -24.094 -11 1 98.94 84 MET A C 1
ATOM 680 O O . MET A 1 84 ? -5.559 -24.047 -12.227 1 98.94 84 MET A O 1
ATOM 684 N N . LEU A 1 85 ? -5.348 -23.156 -10.219 1 98.94 85 LEU A N 1
ATOM 685 C CA . LEU A 1 85 ? -4.488 -22.047 -10.633 1 98.94 85 LEU A CA 1
ATOM 686 C C . LEU A 1 85 ? -3.029 -22.344 -10.32 1 98.94 85 LEU A C 1
ATOM 688 O O . LEU A 1 85 ? -2.611 -22.266 -9.164 1 98.94 85 LEU A O 1
ATOM 692 N N . ILE A 1 86 ? -2.25 -22.625 -11.312 1 98.94 86 ILE A N 1
ATOM 693 C CA . ILE A 1 86 ? -0.906 -23.125 -11.047 1 98.94 86 ILE A CA 1
ATOM 694 C C . ILE A 1 86 ? 0.128 -22.141 -11.578 1 98.94 86 ILE A C 1
ATOM 696 O O . ILE A 1 86 ? -0.148 -21.375 -12.516 1 98.94 86 ILE A O 1
ATOM 700 N N . HIS A 1 87 ? 1.231 -22.078 -10.961 1 98.94 87 HIS A N 1
ATOM 701 C CA . HIS A 1 87 ? 2.402 -21.375 -11.477 1 98.94 87 HIS A CA 1
ATOM 702 C C . HIS A 1 87 ? 3.164 -22.25 -12.469 1 98.94 87 HIS A C 1
ATOM 704 O O . HIS A 1 87 ? 3.346 -23.453 -12.25 1 98.94 87 HIS A O 1
ATOM 710 N N . PHE A 1 88 ? 3.547 -21.688 -13.531 1 98.88 88 PHE A N 1
ATOM 711 C CA . PHE A 1 88 ? 4.121 -22.438 -14.648 1 98.88 88 PHE A CA 1
ATOM 712 C C . PHE A 1 88 ? 5.344 -21.719 -15.203 1 98.88 88 PHE A C 1
ATOM 714 O O . PHE A 1 88 ? 5.336 -20.484 -15.359 1 98.88 88 PHE A O 1
ATOM 721 N N . ILE A 1 89 ? 6.434 -22.453 -15.352 1 98.81 89 ILE A N 1
ATOM 722 C CA . ILE A 1 89 ? 7.605 -21.938 -16.047 1 98.81 89 ILE A CA 1
ATOM 723 C C . ILE A 1 89 ? 7.504 -22.266 -17.531 1 98.81 89 ILE A C 1
ATOM 725 O O . ILE A 1 89 ? 7.766 -23.391 -17.953 1 98.81 89 ILE A O 1
ATOM 729 N N . GLU A 1 90 ? 7.191 -21.25 -18.266 1 98.62 90 GLU A N 1
ATOM 730 C CA . GLU A 1 90 ? 6.824 -21.391 -19.672 1 98.62 90 GLU A CA 1
ATOM 731 C C . GLU A 1 90 ? 8.055 -21.297 -20.578 1 98.62 90 GLU A C 1
ATOM 733 O O . GLU A 1 90 ? 8.773 -20.297 -20.547 1 98.62 90 GLU A O 1
ATOM 738 N N . LYS A 1 91 ? 8.289 -22.359 -21.328 1 98.44 91 LYS A N 1
ATOM 739 C CA . LYS A 1 91 ? 9.367 -22.328 -22.312 1 98.44 91 LYS A CA 1
ATOM 740 C C . LYS A 1 91 ? 9.062 -21.344 -23.422 1 98.44 91 LYS A C 1
ATOM 742 O O . LYS A 1 91 ? 7.938 -21.297 -23.922 1 98.44 91 LYS A O 1
ATOM 747 N N . THR A 1 92 ? 10.047 -20.531 -23.734 1 97.88 92 THR A N 1
ATOM 748 C CA . THR A 1 92 ? 9.883 -19.531 -24.781 1 97.88 92 THR A CA 1
ATOM 749 C C . THR A 1 92 ? 10.742 -19.875 -26 1 97.88 92 THR A C 1
ATOM 751 O O . THR A 1 92 ? 11.461 -20.875 -26 1 97.88 92 THR A O 1
ATOM 754 N N . ASP A 1 93 ? 10.656 -19.031 -27.031 1 97.56 93 ASP A N 1
ATOM 755 C CA . ASP A 1 93 ? 11.492 -19.188 -28.219 1 97.56 93 ASP A CA 1
ATOM 756 C C . ASP A 1 93 ? 12.773 -18.375 -28.094 1 97.56 93 ASP A C 1
ATOM 758 O O . ASP A 1 93 ? 13.477 -18.156 -29.094 1 97.56 93 ASP A O 1
ATOM 762 N N . THR A 1 94 ? 13.117 -17.891 -26.922 1 96.75 94 THR A N 1
ATOM 763 C CA . THR A 1 94 ? 14.281 -17.047 -26.688 1 96.75 94 THR A CA 1
ATOM 764 C C . THR A 1 94 ? 15.164 -17.641 -25.594 1 96.75 94 THR A C 1
ATOM 766 O O . THR A 1 94 ? 15.32 -17.031 -24.531 1 96.75 94 THR A O 1
ATOM 769 N N . PRO A 1 95 ? 15.812 -18.703 -25.875 1 97.31 95 PRO A N 1
ATOM 770 C CA . PRO A 1 95 ? 16.672 -19.266 -24.828 1 97.31 95 PRO A CA 1
ATOM 771 C C . PRO A 1 95 ? 17.797 -18.312 -24.406 1 97.31 95 PRO A C 1
ATOM 773 O O . PRO A 1 95 ? 18.312 -17.562 -25.234 1 97.31 95 PRO A O 1
ATOM 776 N N . PRO A 1 96 ? 18.156 -18.344 -23.141 1 98 96 PRO A N 1
ATOM 777 C CA . PRO A 1 96 ? 17.688 -19.25 -22.109 1 98 96 PRO A CA 1
ATOM 778 C C . PRO A 1 96 ? 16.531 -18.688 -21.297 1 98 96 PRO A C 1
ATOM 780 O O . PRO A 1 96 ? 16.234 -19.188 -20.203 1 98 96 PRO A O 1
ATOM 783 N N . LYS A 1 97 ? 15.859 -17.641 -21.781 1 98.44 97 LYS A N 1
ATOM 784 C CA . LYS A 1 97 ? 14.797 -16.984 -21.047 1 98.44 97 LYS A CA 1
ATOM 785 C C . LYS A 1 97 ? 13.5 -17.781 -21.109 1 98.44 97 LYS A C 1
ATOM 787 O O . LYS A 1 97 ? 13.156 -18.344 -22.156 1 98.44 97 LYS A O 1
ATOM 792 N N . THR A 1 98 ? 12.852 -17.844 -20 1 98.75 98 THR A N 1
ATOM 793 C CA . THR A 1 98 ? 11.516 -18.422 -19.859 1 98.75 98 THR A CA 1
ATOM 794 C C . THR A 1 98 ? 10.523 -17.359 -19.391 1 98.75 98 THR A C 1
ATOM 796 O O . THR A 1 98 ? 10.836 -16.172 -19.391 1 98.75 98 THR A O 1
ATOM 799 N N . MET A 1 99 ? 9.273 -17.766 -19.125 1 98.75 99 MET A N 1
ATOM 800 C CA . MET A 1 99 ? 8.266 -16.875 -18.547 1 98.75 99 MET A CA 1
ATOM 801 C C . MET A 1 99 ? 7.684 -17.484 -17.281 1 98.75 99 MET A C 1
ATOM 803 O O . MET A 1 99 ? 7.441 -18.688 -17.203 1 98.75 99 MET A O 1
ATOM 807 N N . SER A 1 100 ? 7.547 -16.672 -16.297 1 98.75 100 SER A N 1
ATOM 808 C CA . SER A 1 100 ? 6.809 -17.016 -15.078 1 98.75 100 SER A CA 1
ATOM 809 C C . SER A 1 100 ? 5.32 -16.734 -15.242 1 98.75 100 SER A C 1
ATOM 811 O O . SER A 1 100 ? 4.898 -15.57 -15.227 1 98.75 100 SER A O 1
ATOM 813 N N . SER A 1 101 ? 4.547 -17.797 -15.391 1 98.81 101 SER A N 1
ATOM 814 C CA . SER A 1 101 ? 3.162 -17.609 -15.812 1 98.81 101 SER A CA 1
ATOM 815 C C . SER A 1 101 ? 2.191 -18.312 -14.875 1 98.81 101 SER A C 1
ATOM 817 O O . SER A 1 101 ? 2.58 -19.234 -14.156 1 98.81 101 SER A O 1
ATOM 819 N N . SER A 1 102 ? 1.034 -17.781 -14.812 1 98.94 102 SER A N 1
ATOM 820 C CA . SER A 1 102 ? -0.096 -18.391 -14.133 1 98.94 102 SER A CA 1
ATOM 821 C C . SER A 1 102 ? -1.058 -19.047 -15.125 1 98.94 102 SER A C 1
ATOM 823 O O . SER A 1 102 ? -1.503 -18.391 -16.078 1 98.94 102 SER A O 1
ATOM 825 N N . ILE A 1 103 ? -1.353 -20.297 -14.922 1 98.94 103 ILE A N 1
ATOM 826 C CA . ILE A 1 103 ? -2.225 -21.062 -15.805 1 98.94 103 ILE A CA 1
ATOM 827 C C . ILE A 1 103 ? -3.443 -21.547 -15.023 1 98.94 103 ILE A C 1
ATOM 829 O O . ILE A 1 103 ? -3.307 -22.094 -13.93 1 98.94 103 ILE A O 1
ATOM 833 N N . LEU A 1 104 ? -4.625 -21.328 -15.555 1 98.94 104 LEU A N 1
ATOM 834 C CA . LEU A 1 104 ? -5.852 -21.891 -15.008 1 98.94 104 LEU A CA 1
ATOM 835 C C . LEU A 1 104 ? -6.188 -23.219 -15.68 1 98.94 104 LEU A C 1
ATOM 837 O O . LEU A 1 104 ? -6.41 -23.266 -16.891 1 98.94 104 LEU A O 1
ATOM 841 N N . VAL A 1 105 ? -6.184 -24.234 -14.922 1 98.88 105 VAL A N 1
ATOM 842 C CA . VAL A 1 105 ? -6.57 -25.562 -15.406 1 98.88 105 VAL A CA 1
ATOM 843 C C . VAL A 1 105 ? -8.008 -25.859 -14.984 1 98.88 105 VAL A C 1
ATOM 845 O O . VAL A 1 105 ? -8.305 -25.938 -13.789 1 98.88 105 VAL A O 1
ATOM 848 N N . HIS A 1 106 ? -8.852 -26.109 -15.953 1 98.62 106 HIS A N 1
ATOM 849 C CA . HIS A 1 106 ? -10.25 -26.422 -15.703 1 98.62 106 HIS A CA 1
ATOM 850 C C . HIS A 1 106 ? -10.43 -27.906 -15.406 1 98.62 106 HIS A C 1
ATOM 852 O O . HIS A 1 106 ? -9.719 -28.75 -15.953 1 98.62 106 HIS A O 1
ATOM 858 N N . PRO A 1 107 ? -11.484 -28.172 -14.57 1 98.38 107 PRO A N 1
ATOM 859 C CA . PRO A 1 107 ? -11.766 -29.594 -14.383 1 98.38 107 PRO A CA 1
ATOM 860 C C . PRO A 1 107 ? -12.188 -30.297 -15.672 1 98.38 107 PRO A C 1
ATOM 862 O O . PRO A 1 107 ? -12.07 -31.516 -15.789 1 98.38 107 PRO A O 1
ATOM 865 N N . SER A 1 108 ? -12.562 -29.578 -16.656 1 98 108 SER A N 1
ATOM 866 C CA . SER A 1 108 ? -12.953 -30.125 -17.953 1 98 108 SER A CA 1
ATOM 867 C C . SER A 1 108 ? -11.734 -30.469 -18.797 1 98 108 SER A C 1
ATOM 869 O O . SER A 1 108 ? -11.852 -31.141 -19.828 1 98 108 SER A O 1
ATOM 871 N N . GLY A 1 109 ? -10.602 -29.953 -18.375 1 97 109 GLY A N 1
ATOM 872 C CA . GLY A 1 109 ? -9.391 -30.188 -19.141 1 97 109 GLY A CA 1
ATOM 873 C C . GLY A 1 109 ? -8.953 -28.969 -19.938 1 97 109 GLY A C 1
ATOM 874 O O . GLY A 1 109 ? -7.82 -28.922 -20.422 1 97 109 GLY A O 1
ATOM 875 N N . ARG A 1 110 ? -9.82 -27.953 -20.016 1 97.94 110 ARG A N 1
ATOM 876 C CA . ARG A 1 110 ? -9.438 -26.703 -20.672 1 97.94 110 ARG A CA 1
ATOM 877 C C . ARG A 1 110 ? -8.305 -26.016 -19.922 1 97.94 110 ARG A C 1
ATOM 879 O O . ARG A 1 110 ? -8.281 -26.016 -18.688 1 97.94 110 ARG A O 1
ATOM 886 N N . ILE A 1 111 ? -7.367 -25.438 -20.688 1 98.38 111 ILE A N 1
ATOM 887 C CA . ILE A 1 111 ? -6.195 -24.75 -20.141 1 98.38 111 ILE A CA 1
ATOM 888 C C . ILE A 1 111 ? -6.164 -23.312 -20.609 1 98.38 111 ILE A C 1
ATOM 890 O O . ILE A 1 111 ? -6.246 -23.031 -21.812 1 98.38 111 ILE A O 1
ATOM 894 N N . ASP A 1 112 ? -6.121 -22.328 -19.641 1 98.44 112 ASP A N 1
ATOM 895 C CA . ASP A 1 112 ? -6.051 -20.922 -19.984 1 98.44 112 ASP A CA 1
ATOM 896 C C . ASP A 1 112 ? -4.828 -20.25 -19.359 1 98.44 112 ASP A C 1
ATOM 898 O O . ASP A 1 112 ? -4.652 -20.297 -18.141 1 98.44 112 ASP A O 1
ATOM 902 N N . LYS A 1 113 ? -3.969 -19.734 -20.172 1 98.62 113 LYS A N 1
ATOM 903 C CA . LYS A 1 113 ? -2.98 -18.812 -19.625 1 98.62 113 LYS A CA 1
ATOM 904 C C . LYS A 1 113 ? -3.633 -17.516 -19.156 1 98.62 113 LYS A C 1
ATOM 906 O O . LYS A 1 113 ? -4.32 -16.844 -19.938 1 98.62 113 LYS A O 1
ATOM 911 N N . VAL A 1 114 ? -3.369 -17.125 -17.938 1 98.56 114 VAL A N 1
ATOM 912 C CA . VAL A 1 114 ? -4.168 -16.016 -17.422 1 98.56 114 VAL A CA 1
ATOM 913 C C . VAL A 1 114 ? -3.26 -14.828 -17.109 1 98.56 114 VAL A C 1
ATOM 915 O O . VAL A 1 114 ? -3.713 -13.688 -17.094 1 98.56 114 VAL A O 1
ATOM 918 N N . TYR A 1 115 ? -1.99 -15.086 -16.797 1 98.81 115 TYR A N 1
ATOM 919 C CA . TYR A 1 115 ? -1.104 -13.992 -16.406 1 98.81 115 TYR A CA 1
ATOM 920 C C . TYR A 1 115 ? 0.357 -14.414 -16.5 1 98.81 115 TYR A C 1
ATOM 922 O O . TYR A 1 115 ? 0.69 -15.578 -16.25 1 98.81 115 TYR A O 1
ATOM 930 N N . SER A 1 116 ? 1.2 -13.539 -16.938 1 98.81 116 SER A N 1
ATOM 931 C CA . SER A 1 116 ? 2.646 -13.664 -16.797 1 98.81 116 SER A CA 1
ATOM 932 C C . SER A 1 116 ? 3.217 -12.555 -15.914 1 98.81 116 SER A C 1
ATOM 934 O O . SER A 1 116 ? 2.818 -11.398 -16.031 1 98.81 116 SER A O 1
ATOM 936 N N . LYS A 1 117 ? 4.129 -12.945 -15.102 1 98.75 117 LYS A N 1
ATOM 937 C CA . LYS A 1 117 ? 4.703 -12.023 -14.133 1 98.75 117 LYS A CA 1
ATOM 938 C C . LYS A 1 117 ? 5.254 -10.773 -14.82 1 98.75 117 LYS A C 1
ATOM 940 O O . LYS A 1 117 ? 6.121 -10.875 -15.688 1 98.75 117 LYS A O 1
ATOM 945 N N . MET A 1 118 ? 4.719 -9.711 -14.359 1 97.88 118 MET A N 1
ATOM 946 C CA . MET A 1 118 ? 5.082 -8.445 -14.984 1 97.88 118 MET A CA 1
ATOM 947 C C . MET A 1 118 ? 6.309 -7.836 -14.32 1 97.88 118 MET A C 1
ATOM 949 O O . MET A 1 118 ? 7.188 -7.297 -14.992 1 97.88 118 MET A O 1
ATOM 953 N N . HIS A 1 119 ? 6.312 -7.816 -13.039 1 98.62 119 HIS A N 1
ATOM 954 C CA . HIS A 1 119 ? 7.422 -7.27 -12.266 1 98.62 119 HIS A CA 1
ATOM 955 C C . HIS A 1 119 ? 8.383 -8.367 -11.82 1 98.62 119 HIS A C 1
ATOM 957 O O . HIS A 1 119 ? 8.086 -9.109 -10.883 1 98.62 119 HIS A O 1
ATOM 963 N N . LEU A 1 120 ? 9.516 -8.375 -12.453 1 98.62 120 LEU A N 1
ATOM 964 C CA . LEU A 1 120 ? 10.508 -9.391 -12.109 1 98.62 120 LEU A CA 1
ATOM 965 C C . LEU A 1 120 ? 11.32 -8.961 -10.898 1 98.62 120 LEU A C 1
ATOM 967 O O . LEU A 1 120 ? 11.648 -7.785 -10.75 1 98.62 120 LEU A O 1
ATOM 971 N N . PHE A 1 121 ? 11.656 -9.875 -10.031 1 98.25 121 PHE A N 1
ATOM 972 C CA . PHE A 1 121 ? 12.359 -9.641 -8.773 1 98.25 121 PHE A CA 1
ATOM 973 C C . PHE A 1 121 ? 13.828 -9.328 -9.031 1 98.25 121 PHE A C 1
ATOM 975 O O . PHE A 1 121 ? 14.695 -10.18 -8.828 1 98.25 121 PHE A O 1
ATOM 982 N N . ASP A 1 122 ? 14.156 -8.164 -9.539 1 98.06 122 ASP A N 1
ATOM 983 C CA . ASP A 1 122 ? 15.5 -7.598 -9.586 1 98.06 122 ASP A CA 1
ATOM 984 C C . ASP A 1 122 ? 15.75 -6.707 -8.375 1 98.06 122 ASP A C 1
ATOM 986 O O . ASP A 1 122 ? 15.734 -5.477 -8.484 1 98.06 122 ASP A O 1
ATOM 990 N N . ALA A 1 123 ? 15.992 -7.297 -7.273 1 97.31 123 ALA A N 1
ATOM 991 C CA . ALA A 1 123 ? 16.109 -6.66 -5.965 1 97.31 123 ALA A CA 1
ATOM 992 C C . ALA A 1 123 ? 16.906 -7.539 -4.996 1 97.31 123 ALA A C 1
ATOM 994 O O . ALA A 1 123 ? 17.078 -8.742 -5.238 1 97.31 123 ALA A O 1
ATOM 995 N N . TYR A 1 124 ? 17.438 -6.953 -3.932 1 95.88 124 TYR A N 1
ATOM 996 C CA . TYR A 1 124 ? 18.172 -7.648 -2.889 1 95.88 124 TYR A CA 1
ATOM 997 C C . TYR A 1 124 ? 19.359 -8.406 -3.477 1 95.88 124 TYR A C 1
ATOM 999 O O . TYR A 1 124 ? 19.688 -9.516 -3.033 1 95.88 124 TYR A O 1
ATOM 1007 N N . GLY A 1 125 ? 19.859 -7.883 -4.555 1 94.06 125 GLY A N 1
ATOM 1008 C CA . GLY A 1 125 ? 21.047 -8.469 -5.168 1 94.06 125 GLY A CA 1
ATOM 1009 C C . GLY A 1 125 ? 20.719 -9.633 -6.086 1 94.06 125 GLY A C 1
ATOM 1010 O O . GLY A 1 125 ? 21.625 -10.305 -6.59 1 94.06 125 GLY A O 1
ATOM 1011 N N . TYR A 1 126 ? 19.453 -9.938 -6.211 1 95.56 126 TYR A N 1
ATOM 1012 C CA . TYR A 1 126 ? 19 -10.992 -7.109 1 95.56 126 TYR A CA 1
ATOM 1013 C C . TYR A 1 126 ? 18.422 -10.406 -8.398 1 95.56 126 TYR A C 1
ATOM 1015 O O . TYR A 1 126 ? 17.859 -9.305 -8.391 1 95.56 126 TYR A O 1
ATOM 1023 N N . ARG A 1 127 ? 18.594 -11.148 -9.5 1 96.81 127 ARG A N 1
ATOM 1024 C CA . ARG A 1 127 ? 18.094 -10.695 -10.805 1 96.81 127 ARG A CA 1
ATOM 1025 C C . ARG A 1 127 ? 17.25 -11.773 -11.461 1 96.81 127 ARG A C 1
ATOM 1027 O O . ARG A 1 127 ? 17.75 -12.578 -12.25 1 96.81 127 ARG A O 1
ATOM 1034 N N . GLU A 1 128 ? 16.031 -11.703 -11.172 1 97.88 128 GLU A N 1
ATOM 1035 C CA . GLU A 1 128 ? 15.078 -12.633 -11.773 1 97.88 128 GLU A CA 1
ATOM 1036 C C . GLU A 1 128 ? 14.977 -12.438 -13.281 1 97.88 128 GLU A C 1
ATOM 1038 O O . GLU A 1 128 ? 14.656 -13.367 -14.016 1 97.88 128 GLU A O 1
ATOM 1043 N N . SER A 1 129 ? 15.344 -11.242 -13.734 1 97.81 129 SER A N 1
ATOM 1044 C CA . SER A 1 129 ? 15.312 -10.906 -15.156 1 97.81 129 SER A CA 1
ATOM 1045 C C . SER A 1 129 ? 16.344 -11.703 -15.938 1 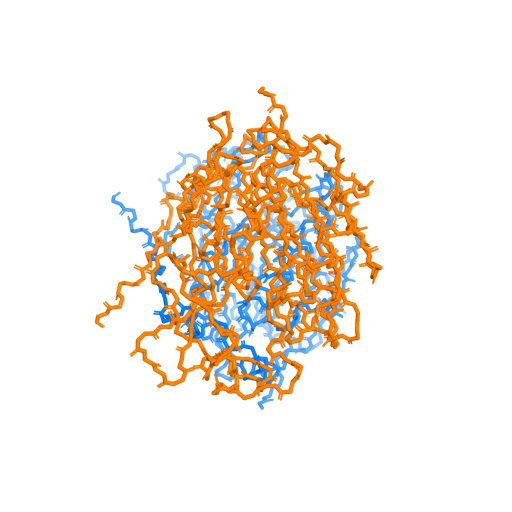97.81 129 SER A C 1
ATOM 1047 O O . SER A 1 129 ? 16.297 -11.742 -17.172 1 97.81 129 SER A O 1
ATOM 1049 N N . ASP A 1 130 ? 17.25 -12.32 -15.234 1 97.69 130 ASP A N 1
ATOM 1050 C CA . ASP A 1 130 ? 18.188 -13.234 -15.891 1 97.69 130 ASP A CA 1
ATOM 1051 C C . ASP A 1 130 ? 17.469 -14.508 -16.344 1 97.69 130 ASP A C 1
ATOM 1053 O O . ASP A 1 130 ? 17.922 -15.18 -17.266 1 97.69 130 ASP A O 1
ATOM 1057 N N . TYR A 1 131 ? 16.359 -14.836 -15.727 1 98.38 131 TYR A N 1
ATOM 1058 C CA . TYR A 1 131 ? 15.688 -16.109 -15.969 1 98.38 131 TYR A CA 1
ATOM 1059 C C . TYR A 1 131 ? 14.445 -15.898 -16.828 1 98.38 131 TYR A C 1
ATOM 1061 O O . TYR A 1 131 ? 14.086 -16.766 -17.625 1 98.38 131 TYR A O 1
ATOM 1069 N N . PHE A 1 132 ? 13.789 -14.711 -16.688 1 98.62 132 PHE A N 1
ATOM 1070 C CA . PHE A 1 132 ? 12.438 -14.586 -17.219 1 98.62 132 PHE A CA 1
ATOM 1071 C C . PHE A 1 132 ? 12.312 -13.352 -18.094 1 98.62 132 PHE A C 1
ATOM 1073 O O . PHE A 1 132 ? 12.93 -12.32 -17.812 1 98.62 132 PHE A O 1
ATOM 1080 N N . LEU A 1 133 ? 11.469 -13.492 -19.141 1 98.25 133 LEU A N 1
ATOM 1081 C CA . LEU A 1 133 ? 10.898 -12.32 -19.797 1 98.25 133 LEU A CA 1
ATOM 1082 C C . LEU A 1 133 ? 9.727 -11.766 -19 1 98.25 133 LEU A C 1
ATOM 1084 O O . LEU A 1 133 ? 8.938 -12.531 -18.438 1 98.25 133 LEU A O 1
ATOM 1088 N N . PRO A 1 134 ? 9.609 -10.5 -18.938 1 97.94 134 PRO A N 1
ATOM 1089 C CA . PRO A 1 134 ? 8.484 -9.922 -18.203 1 97.94 134 PRO A CA 1
ATOM 1090 C C . PRO A 1 134 ? 7.156 -10.039 -18.953 1 97.94 134 PRO A C 1
ATOM 1092 O O . PRO A 1 134 ? 7.129 -9.93 -20.188 1 97.94 134 PRO A O 1
ATOM 1095 N N . GLY A 1 135 ? 6.125 -10.305 -18.203 1 97.75 135 GLY A N 1
ATOM 1096 C CA . GLY A 1 135 ? 4.805 -10.164 -18.797 1 97.75 135 GLY A CA 1
ATOM 1097 C C . GLY A 1 135 ? 4.492 -8.742 -19.234 1 97.75 135 GLY A C 1
ATOM 1098 O O . GLY A 1 135 ? 5.113 -7.789 -18.75 1 97.75 135 GLY A O 1
ATOM 1099 N N . ARG A 1 136 ? 3.447 -8.633 -20.125 1 95.75 136 ARG A N 1
ATOM 1100 C CA . ARG A 1 136 ? 3.201 -7.309 -20.703 1 95.75 136 ARG A CA 1
ATOM 1101 C C . ARG A 1 136 ? 1.741 -6.902 -20.531 1 95.75 136 ARG A C 1
ATOM 1103 O O . ARG A 1 136 ? 1.345 -5.812 -20.938 1 95.75 136 ARG A O 1
ATOM 1110 N N . THR A 1 137 ? 1 -7.773 -19.938 1 97.38 137 THR A N 1
ATOM 1111 C CA . THR A 1 137 ? -0.432 -7.512 -19.844 1 97.38 137 THR A CA 1
ATOM 1112 C C . THR A 1 137 ? -0.941 -7.801 -18.438 1 97.38 137 THR A C 1
ATOM 1114 O O . THR A 1 137 ? -0.325 -8.562 -17.688 1 97.38 137 THR A O 1
ATOM 1117 N N . LEU A 1 138 ? -2.082 -7.105 -18.109 1 98.38 138 LEU A N 1
ATOM 1118 C CA . LEU A 1 138 ? -2.799 -7.453 -16.891 1 98.38 138 LEU A CA 1
ATOM 1119 C C . LEU A 1 138 ? -3.346 -8.875 -16.953 1 98.38 138 LEU A C 1
ATOM 1121 O O . LEU A 1 138 ? -3.498 -9.43 -18.047 1 98.38 138 LEU A O 1
ATOM 1125 N N . SER A 1 139 ? -3.615 -9.414 -15.82 1 98.75 139 SER A N 1
ATOM 1126 C CA . SER A 1 139 ? -4.25 -10.727 -15.727 1 98.75 139 SER A CA 1
ATOM 1127 C C . SER A 1 139 ? -5.602 -10.734 -16.438 1 98.75 139 SER A C 1
ATOM 1129 O O . SER A 1 139 ? -6.367 -9.773 -16.344 1 98.75 139 SER A O 1
ATOM 1131 N N . ARG A 1 140 ? -5.914 -11.867 -17.141 1 98.5 140 ARG A N 1
ATOM 1132 C CA . ARG A 1 140 ? -7.305 -12.125 -17.5 1 98.5 140 ARG A CA 1
ATOM 1133 C C . ARG A 1 140 ? -8.156 -12.414 -16.266 1 98.5 140 ARG A C 1
ATOM 1135 O O . ARG A 1 140 ? -7.656 -12.953 -15.281 1 98.5 140 ARG A O 1
ATOM 1142 N N . PRO A 1 141 ? -9.422 -12.055 -16.328 1 98.69 141 PRO A N 1
ATOM 1143 C CA . PRO A 1 141 ? -10.273 -12.312 -15.156 1 98.69 141 PRO A CA 1
ATOM 1144 C C . PRO A 1 141 ? -10.617 -13.797 -15 1 98.69 141 PRO A C 1
ATOM 1146 O O . PRO A 1 141 ? -10.828 -14.492 -15.992 1 98.69 141 PRO A O 1
ATOM 1149 N N . LEU A 1 142 ? -10.555 -14.266 -13.805 1 98.62 142 LEU A N 1
ATOM 1150 C CA . LEU A 1 142 ? -11.195 -15.508 -13.398 1 98.62 142 LEU A CA 1
ATOM 1151 C C . LEU A 1 142 ? -12.594 -15.234 -12.852 1 98.62 142 LEU A C 1
ATOM 1153 O O . LEU A 1 142 ? -12.75 -14.539 -11.852 1 98.62 142 LEU A O 1
ATOM 1157 N N . VAL A 1 143 ? -13.594 -15.82 -13.523 1 97.56 143 VAL A N 1
ATOM 1158 C CA . VAL A 1 143 ? -14.961 -15.484 -13.133 1 97.56 143 VAL A CA 1
ATOM 1159 C C . VAL A 1 143 ? -15.641 -16.703 -12.531 1 97.56 143 VAL A C 1
ATOM 1161 O O . VAL A 1 143 ? -15.734 -17.75 -13.172 1 97.56 143 VAL A O 1
ATOM 1164 N N . PHE A 1 144 ? -15.992 -16.547 -11.273 1 95.38 144 PHE A N 1
ATOM 1165 C CA . PHE A 1 144 ? -16.797 -17.547 -10.578 1 95.38 144 PHE A CA 1
ATOM 1166 C C . PHE A 1 144 ? -18.109 -16.938 -10.078 1 95.38 144 PHE A C 1
ATOM 1168 O O . PHE A 1 144 ? -18.094 -15.992 -9.281 1 95.38 144 PHE A O 1
ATOM 1175 N N . ASN A 1 145 ? -19.266 -17.344 -10.531 1 92 145 ASN A N 1
ATOM 1176 C CA . ASN A 1 145 ? -20.562 -16.828 -10.117 1 92 145 ASN A CA 1
ATOM 1177 C C . ASN A 1 145 ? -20.625 -15.305 -10.289 1 92 145 ASN A C 1
ATOM 1179 O O . ASN A 1 145 ? -20.984 -14.594 -9.352 1 92 145 ASN A O 1
ATOM 1183 N N . HIS A 1 146 ? -20.141 -14.789 -11.328 1 93.69 146 HIS A N 1
ATOM 1184 C CA . HIS A 1 146 ? -20.172 -13.391 -11.719 1 93.69 146 HIS A CA 1
ATOM 1185 C C . HIS A 1 146 ? -19.25 -12.547 -10.852 1 93.69 146 HIS A C 1
ATOM 1187 O O . HIS A 1 146 ? -19.359 -11.32 -10.82 1 93.69 146 HIS A O 1
ATOM 1193 N N . VAL A 1 147 ? -18.453 -13.273 -10.102 1 97.25 147 VAL A N 1
ATOM 1194 C CA . VAL A 1 147 ? -17.438 -12.617 -9.281 1 97.25 147 VAL A CA 1
ATOM 1195 C C . VAL A 1 147 ? -16.078 -12.703 -9.961 1 97.25 147 VAL A C 1
ATOM 1197 O O . VAL A 1 147 ? -15.633 -13.789 -10.344 1 97.25 147 VAL A O 1
ATOM 1200 N N . ARG A 1 148 ? -15.398 -11.562 -10.094 1 98.25 148 ARG A N 1
ATOM 1201 C CA . ARG A 1 148 ? -14.156 -11.5 -10.844 1 98.25 148 ARG A CA 1
ATOM 1202 C C . ARG A 1 148 ? -12.945 -11.539 -9.914 1 98.25 148 ARG A C 1
ATOM 1204 O O . ARG A 1 148 ? -12.883 -10.789 -8.938 1 98.25 148 ARG A O 1
ATOM 1211 N N . PHE A 1 149 ? -12.078 -12.398 -10.219 1 98.88 149 PHE A N 1
ATOM 1212 C CA . PHE A 1 149 ? -10.766 -12.469 -9.578 1 98.88 149 PHE A CA 1
ATOM 1213 C C . PHE A 1 149 ? -9.656 -12.25 -10.602 1 98.88 149 PHE A C 1
ATOM 1215 O O . PHE A 1 149 ? -9.867 -12.422 -11.805 1 98.88 149 PHE A O 1
ATOM 1222 N N . TYR A 1 150 ? -8.5 -11.812 -10.141 1 98.94 150 TYR A N 1
ATOM 1223 C CA . TYR A 1 150 ? -7.309 -11.656 -10.961 1 98.94 150 TYR A CA 1
ATOM 1224 C C . TYR A 1 150 ? -6.102 -12.32 -10.312 1 98.94 150 TYR A C 1
ATOM 1226 O O . TYR A 1 150 ? -6.234 -12.984 -9.281 1 98.94 150 TYR A O 1
ATOM 1234 N N . VAL A 1 151 ? -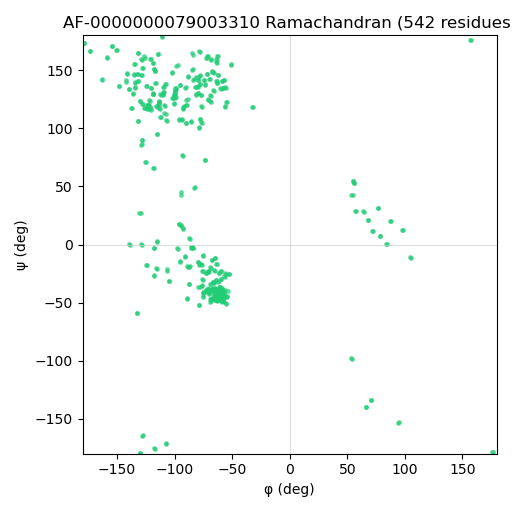4.941 -12.211 -11.008 1 98.94 151 VAL A N 1
ATOM 1235 C CA . VAL A 1 151 ? -3.781 -12.961 -10.531 1 98.94 151 VAL A CA 1
ATOM 1236 C C . VAL A 1 151 ? -2.562 -12.039 -10.477 1 98.94 151 VAL A C 1
ATOM 1238 O O . VAL A 1 151 ? -2.412 -11.148 -11.312 1 98.94 151 VAL A O 1
ATOM 1241 N N . ALA A 1 152 ? -1.765 -12.172 -9.477 1 98.94 152 ALA A N 1
ATOM 1242 C CA . ALA A 1 152 ? -0.427 -11.594 -9.367 1 98.94 152 ALA A CA 1
ATOM 1243 C C . ALA A 1 152 ? 0.584 -12.641 -8.906 1 98.94 152 ALA A C 1
ATOM 1245 O O . ALA A 1 152 ? 0.205 -13.734 -8.484 1 98.94 152 ALA A O 1
ATOM 1246 N N . ILE A 1 153 ? 1.853 -12.336 -9.062 1 98.94 153 ILE A N 1
ATOM 1247 C CA . ILE A 1 153 ? 2.873 -13.305 -8.688 1 98.94 153 ILE A CA 1
ATOM 1248 C C . ILE A 1 153 ? 3.939 -12.633 -7.828 1 98.94 153 ILE A C 1
ATOM 1250 O O . ILE A 1 153 ? 4.699 -11.789 -8.312 1 98.94 153 ILE A O 1
ATOM 1254 N N . CYS A 1 154 ? 3.982 -12.867 -6.598 1 98.69 154 CYS A N 1
ATOM 1255 C CA . CYS A 1 154 ? 5.023 -12.617 -5.609 1 98.69 154 CYS A CA 1
ATOM 1256 C C . CYS A 1 154 ? 5.453 -11.156 -5.629 1 98.69 154 CYS A C 1
ATOM 1258 O O . CYS A 1 154 ? 4.715 -10.281 -5.168 1 98.69 154 CYS A O 1
ATOM 1260 N N . TYR A 1 155 ? 6.574 -10.812 -6.324 1 98.75 155 TYR A N 1
ATOM 1261 C CA . TYR A 1 155 ? 7.172 -9.477 -6.359 1 98.75 155 TYR A CA 1
ATOM 1262 C C . TYR A 1 155 ? 6.156 -8.445 -6.828 1 98.75 155 TYR A C 1
ATOM 1264 O O . TYR A 1 155 ? 6.23 -7.273 -6.441 1 98.75 155 TYR A O 1
ATOM 1272 N N . ASP A 1 156 ? 5.133 -8.852 -7.59 1 98.75 156 ASP A N 1
ATOM 1273 C CA . ASP A 1 156 ? 4.039 -7.98 -8.016 1 98.75 156 ASP A CA 1
ATOM 1274 C C . ASP A 1 156 ? 3.406 -7.273 -6.82 1 98.75 156 ASP A C 1
ATOM 1276 O O . ASP A 1 156 ? 2.898 -6.156 -6.949 1 98.75 156 ASP A O 1
ATOM 1280 N N . LEU A 1 157 ? 3.539 -7.902 -5.66 1 98.75 157 LEU A N 1
ATOM 1281 C CA . LEU A 1 157 ? 2.912 -7.398 -4.441 1 98.75 157 LEU A CA 1
ATOM 1282 C C . LEU A 1 157 ? 3.443 -6.016 -4.086 1 98.75 157 LEU A C 1
ATOM 1284 O O . LEU A 1 157 ? 2.773 -5.25 -3.391 1 98.75 157 LEU A O 1
ATOM 1288 N N . ARG A 1 158 ? 4.602 -5.695 -4.516 1 98.75 158 ARG A N 1
ATOM 1289 C CA . ARG A 1 158 ? 5.25 -4.445 -4.125 1 98.75 158 ARG A CA 1
ATOM 1290 C C . ARG A 1 158 ? 4.785 -3.291 -5.008 1 98.75 158 ARG A C 1
ATOM 1292 O O . ARG A 1 158 ? 5.176 -2.143 -4.793 1 98.75 158 ARG A O 1
ATOM 1299 N N . PHE A 1 159 ? 3.957 -3.525 -6.004 1 98.88 159 PHE A N 1
ATOM 1300 C CA . PHE A 1 159 ? 3.533 -2.516 -6.969 1 98.88 159 PHE A CA 1
ATOM 1301 C C . PHE A 1 159 ? 2.035 -2.254 -6.852 1 98.88 159 PHE A C 1
ATOM 1303 O O . PHE A 1 159 ? 1.229 -2.932 -7.492 1 98.88 159 PHE A O 1
ATOM 1310 N N . PRO A 1 160 ? 1.694 -1.224 -6.082 1 98.88 160 PRO A N 1
ATOM 1311 C CA . PRO A 1 160 ? 0.274 -0.952 -5.848 1 98.88 160 PRO A CA 1
ATOM 1312 C C . PRO A 1 160 ? -0.493 -0.671 -7.137 1 98.88 160 PRO A C 1
ATOM 1314 O O . PRO A 1 160 ? -1.703 -0.899 -7.203 1 98.88 160 PRO A O 1
ATOM 1317 N N . GLU A 1 161 ? 0.169 -0.23 -8.242 1 98.75 161 GLU A N 1
ATOM 1318 C CA . GLU A 1 161 ? -0.468 0.088 -9.516 1 98.75 161 GLU A CA 1
ATOM 1319 C C . GLU A 1 161 ? -1.237 -1.111 -10.062 1 98.75 161 GLU A C 1
ATOM 1321 O O . GLU A 1 161 ? -2.357 -0.965 -10.555 1 98.75 161 GLU A O 1
ATOM 1326 N N . LEU A 1 162 ? -0.65 -2.246 -9.906 1 98.88 162 LEU A N 1
ATOM 1327 C CA . LEU A 1 162 ? -1.25 -3.463 -10.438 1 98.88 162 LEU A CA 1
ATOM 1328 C C . LEU A 1 162 ? -2.57 -3.771 -9.742 1 98.88 162 LEU A C 1
ATOM 1330 O O . LEU A 1 162 ? -3.588 -4 -10.406 1 98.88 162 LEU A O 1
ATOM 1334 N N . PHE A 1 163 ? -2.592 -3.713 -8.484 1 98.94 163 PHE A N 1
ATOM 1335 C CA . PHE A 1 163 ? -3.758 -4.09 -7.691 1 98.94 163 PHE A CA 1
ATOM 1336 C C . PHE A 1 163 ? -4.855 -3.037 -7.812 1 98.94 163 PHE A C 1
ATOM 1338 O O . PHE A 1 163 ? -6.039 -3.371 -7.863 1 98.94 163 PHE A O 1
ATOM 1345 N N . ARG A 1 164 ? -4.453 -1.767 -7.828 1 98.88 164 ARG A N 1
ATOM 1346 C CA . ARG A 1 164 ? -5.441 -0.721 -8.078 1 98.88 164 ARG A CA 1
ATOM 1347 C C . ARG A 1 164 ? -6.098 -0.906 -9.445 1 98.88 164 ARG A C 1
ATOM 1349 O O . ARG A 1 164 ? -7.309 -0.715 -9.586 1 98.88 164 ARG A O 1
ATOM 1356 N N . SER A 1 165 ? -5.281 -1.259 -10.445 1 98.75 165 SER A N 1
ATOM 1357 C CA . SER A 1 165 ? -5.824 -1.503 -11.773 1 98.75 165 SER A CA 1
ATOM 1358 C C . SER A 1 165 ? -6.848 -2.635 -11.758 1 98.75 165 SER A C 1
ATOM 1360 O O . SER A 1 165 ? -7.895 -2.539 -12.398 1 98.75 165 SER A O 1
ATOM 1362 N N . TYR A 1 166 ? -6.562 -3.699 -11.008 1 98.88 166 TYR A N 1
ATOM 1363 C CA . TYR A 1 166 ? -7.508 -4.801 -10.867 1 98.88 166 TYR A CA 1
ATOM 1364 C C . TYR A 1 166 ? -8.781 -4.34 -10.164 1 98.88 166 TYR A C 1
ATOM 1366 O O . TYR A 1 166 ? -9.891 -4.691 -10.578 1 98.88 166 TYR A O 1
ATOM 1374 N N . ALA A 1 167 ? -8.602 -3.564 -9.102 1 98.81 167 ALA A N 1
ATOM 1375 C CA . ALA A 1 167 ? -9.758 -3.074 -8.359 1 98.81 167 ALA A CA 1
ATOM 1376 C C . ALA A 1 167 ? -10.656 -2.221 -9.25 1 98.81 167 ALA A C 1
ATOM 1378 O O . ALA A 1 167 ? -11.883 -2.309 -9.164 1 98.81 167 ALA A O 1
ATOM 1379 N N . ARG A 1 168 ? -10.055 -1.436 -10.086 1 98.12 168 ARG A N 1
ATOM 1380 C CA . ARG A 1 168 ? -10.805 -0.569 -10.992 1 98.12 168 ARG A CA 1
ATOM 1381 C C . ARG A 1 168 ? -11.531 -1.387 -12.055 1 98.12 168 ARG A C 1
ATOM 1383 O O . ARG A 1 168 ? -12.445 -0.882 -12.719 1 98.12 168 ARG A O 1
ATOM 1390 N N . LYS A 1 169 ? -11.078 -2.568 -12.234 1 98.25 169 LYS A N 1
ATOM 1391 C CA . LYS A 1 169 ? -11.773 -3.488 -13.133 1 98.25 169 LYS A CA 1
ATOM 1392 C C . LYS A 1 169 ? -12.719 -4.402 -12.359 1 98.25 169 LYS A C 1
ATOM 1394 O O . LYS A 1 169 ? -13.016 -5.512 -12.797 1 98.25 169 LYS A O 1
ATOM 1399 N N . ASP A 1 170 ? -13.047 -4.035 -11.141 1 97.75 170 ASP A N 1
ATOM 1400 C CA . ASP A 1 170 ? -14.094 -4.625 -10.312 1 97.75 170 ASP A CA 1
ATOM 1401 C C . ASP A 1 170 ? -13.633 -5.957 -9.719 1 97.75 170 ASP A C 1
ATOM 1403 O O . ASP A 1 170 ? -14.43 -6.887 -9.578 1 97.75 170 ASP A O 1
ATOM 1407 N N . ALA A 1 171 ? -12.406 -6.066 -9.484 1 98.81 171 ALA A N 1
ATOM 1408 C CA . ALA A 1 171 ? -11.891 -7.266 -8.828 1 98.81 171 ALA A CA 1
ATOM 1409 C C . ALA A 1 171 ? -12.516 -7.449 -7.445 1 98.81 171 ALA A C 1
ATOM 1411 O O . ALA A 1 171 ? -12.578 -6.504 -6.656 1 98.81 171 ALA A O 1
ATOM 1412 N N . TYR A 1 172 ? -12.93 -8.68 -7.148 1 98.81 172 TYR A N 1
ATOM 1413 C CA . TYR A 1 172 ? -13.344 -9.031 -5.797 1 98.81 172 TYR A CA 1
ATOM 1414 C C . TYR A 1 172 ? -12.188 -9.656 -5.016 1 98.81 172 TYR A C 1
ATOM 1416 O O . TYR A 1 172 ? -12.242 -9.75 -3.787 1 98.81 172 TYR A O 1
ATOM 1424 N N . GLY A 1 173 ? -11.172 -10.039 -5.727 1 98.88 173 GLY A N 1
ATOM 1425 C CA . GLY A 1 173 ? -9.969 -10.57 -5.098 1 98.88 173 GLY A CA 1
ATOM 1426 C C . GLY A 1 173 ? -8.844 -10.82 -6.078 1 98.88 173 GLY A C 1
ATOM 1427 O O . GLY A 1 173 ? -9.047 -10.789 -7.293 1 98.88 173 GLY A O 1
ATOM 1428 N N . VAL A 1 174 ? -7.699 -11.031 -5.562 1 99 174 VAL A N 1
ATOM 1429 C CA . VAL A 1 174 ? -6.516 -11.367 -6.348 1 99 174 VAL A CA 1
ATOM 1430 C C . VAL A 1 174 ? -5.832 -12.602 -5.758 1 99 174 VAL A C 1
ATOM 1432 O O . VAL A 1 174 ? -5.559 -12.648 -4.555 1 99 174 VAL A O 1
ATOM 1435 N N . PHE A 1 175 ? -5.66 -13.625 -6.566 1 99 175 PHE A N 1
ATOM 1436 C CA . PHE A 1 175 ? -4.832 -14.766 -6.203 1 99 175 PHE A CA 1
ATOM 1437 C C . PHE A 1 175 ? -3.354 -14.453 -6.402 1 99 175 PHE A C 1
ATOM 1439 O O . PHE A 1 175 ? -2.971 -13.875 -7.422 1 99 175 PHE A O 1
ATOM 1446 N N . ILE A 1 176 ? -2.547 -14.828 -5.457 1 99 176 ILE A N 1
ATOM 1447 C CA . ILE A 1 176 ? -1.121 -14.539 -5.566 1 99 176 ILE A CA 1
ATOM 1448 C C . ILE A 1 176 ? -0.318 -15.828 -5.398 1 99 176 ILE A C 1
ATOM 1450 O O . ILE A 1 176 ? -0.413 -16.5 -4.363 1 99 176 ILE A O 1
ATOM 1454 N N . HIS A 1 177 ? 0.418 -16.203 -6.438 1 98.94 177 HIS A N 1
ATOM 1455 C CA . HIS A 1 177 ? 1.497 -17.172 -6.273 1 98.94 177 HIS A CA 1
ATOM 1456 C C . HIS A 1 177 ? 2.73 -16.516 -5.652 1 98.94 177 HIS A C 1
ATOM 1458 O O . HIS A 1 177 ? 3.252 -15.539 -6.18 1 98.94 177 HIS A O 1
ATOM 1464 N N . ALA A 1 178 ? 3.23 -17.156 -4.59 1 98.88 178 ALA A N 1
ATOM 1465 C CA . ALA A 1 178 ? 4.406 -16.516 -4.008 1 98.88 178 ALA A CA 1
ATOM 1466 C C . ALA A 1 178 ? 5.496 -17.531 -3.703 1 98.88 178 ALA A C 1
ATOM 1468 O O . ALA A 1 178 ? 5.207 -18.688 -3.369 1 98.88 178 ALA A O 1
ATOM 1469 N N . GLY A 1 179 ? 6.66 -17.234 -3.943 1 98.62 179 GLY A N 1
ATOM 1470 C CA . GLY A 1 179 ? 7.902 -17.75 -3.396 1 98.62 179 GLY A CA 1
ATOM 1471 C C . GLY A 1 179 ? 8.719 -16.703 -2.666 1 98.62 179 GLY A C 1
ATOM 1472 O O . GLY A 1 179 ? 9.828 -16.359 -3.096 1 98.62 179 GLY A O 1
ATOM 1473 N N . TRP A 1 180 ? 8.164 -16.234 -1.575 1 98.62 180 TRP A N 1
ATOM 1474 C CA . TRP A 1 180 ? 8.719 -15.125 -0.804 1 98.62 180 TRP A CA 1
ATOM 1475 C C . TRP A 1 180 ? 9.891 -15.586 0.055 1 98.62 180 TRP A C 1
ATOM 1477 O O . TRP A 1 180 ? 9.695 -16.203 1.1 1 98.62 180 TRP A O 1
ATOM 1487 N N . VAL A 1 181 ? 11.047 -15.195 -0.332 1 97.81 181 VAL A N 1
ATOM 1488 C CA . VAL A 1 181 ? 12.273 -15.734 0.238 1 97.81 181 VAL A CA 1
ATOM 1489 C C . VAL A 1 181 ? 12.453 -15.219 1.665 1 97.81 181 VAL A C 1
ATOM 1491 O O . VAL A 1 181 ? 12.148 -14.055 1.954 1 97.81 181 VAL A O 1
ATOM 1494 N N . ARG A 1 182 ? 13.031 -16.031 2.494 1 96.5 182 ARG A N 1
ATOM 1495 C CA . ARG A 1 182 ? 13.289 -15.664 3.885 1 96.5 182 ARG A CA 1
ATOM 1496 C C . ARG A 1 182 ? 14.352 -14.57 3.975 1 96.5 182 ARG A C 1
ATOM 1498 O O . ARG A 1 182 ? 15.164 -14.406 3.064 1 96.5 182 ARG A O 1
ATOM 1505 N N . GLY A 1 183 ? 14.336 -13.883 5.102 1 93.88 183 GLY A N 1
ATOM 1506 C CA . GLY A 1 183 ? 15.266 -12.812 5.406 1 93.88 183 GLY A CA 1
ATOM 1507 C C . GLY A 1 183 ? 14.75 -11.844 6.457 1 93.88 183 GLY A C 1
ATOM 1508 O O . GLY A 1 183 ? 13.625 -12 6.945 1 93.88 183 GLY A O 1
ATOM 1509 N N . PRO A 1 184 ? 15.617 -10.914 6.801 1 90.38 184 PRO A N 1
ATOM 1510 C CA . PRO A 1 184 ? 15.188 -9.945 7.816 1 90.38 184 PRO A CA 1
ATOM 1511 C C . PRO A 1 184 ? 13.906 -9.211 7.422 1 90.38 184 PRO A C 1
ATOM 1513 O O . PRO A 1 184 ? 13.859 -8.562 6.371 1 90.38 184 PRO A O 1
ATOM 1516 N N . LEU A 1 185 ? 12.836 -9.367 8.219 1 91.56 185 LEU A N 1
ATOM 1517 C CA . LEU A 1 185 ? 11.586 -8.625 8.125 1 91.56 185 LEU A CA 1
ATOM 1518 C C . LEU A 1 185 ? 10.719 -9.164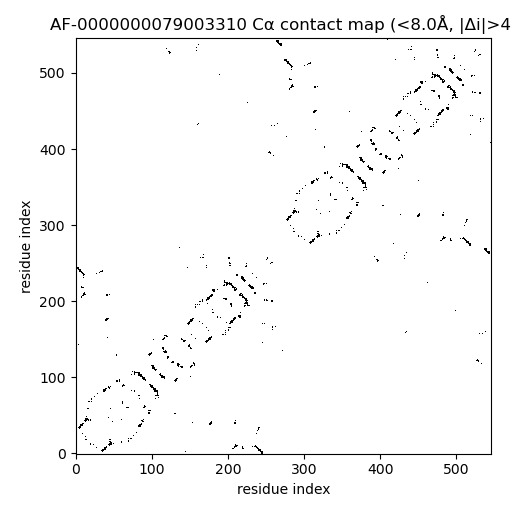 6.996 1 91.56 185 LEU A C 1
ATOM 1520 O O . LEU A 1 185 ? 9.641 -8.633 6.73 1 91.56 185 LEU A O 1
ATOM 1524 N N . LYS A 1 186 ? 11.125 -10.234 6.43 1 96.44 186 LYS A N 1
ATOM 1525 C CA . LYS A 1 186 ? 10.453 -10.656 5.203 1 96.44 186 LYS A CA 1
ATOM 1526 C C . LYS A 1 186 ? 9.047 -11.156 5.492 1 96.44 186 LYS A C 1
ATOM 1528 O O . LYS A 1 186 ? 8.125 -10.914 4.711 1 96.44 186 LYS A O 1
ATOM 1533 N N . GLU A 1 187 ? 8.844 -11.859 6.59 1 97 187 GLU A N 1
ATOM 1534 C CA . GLU A 1 187 ? 7.492 -12.266 6.973 1 97 187 GLU A CA 1
ATOM 1535 C C . GLU A 1 187 ? 6.594 -11.055 7.195 1 97 187 GLU A C 1
ATOM 1537 O O . GLU A 1 187 ? 5.449 -11.023 6.734 1 97 187 GLU A O 1
ATOM 1542 N N . GLU A 1 188 ? 7.125 -10.062 7.871 1 96.75 188 GLU A N 1
ATOM 1543 C CA . GLU A 1 188 ? 6.375 -8.852 8.188 1 96.75 188 GLU A CA 1
ATOM 1544 C C . GLU A 1 188 ? 6.012 -8.078 6.922 1 96.75 188 GLU A C 1
ATOM 1546 O O . GLU A 1 188 ? 4.898 -7.57 6.797 1 96.75 188 GLU A O 1
ATOM 1551 N N . ILE A 1 189 ? 6.926 -8.047 6.031 1 97.81 189 ILE A N 1
ATOM 1552 C CA . ILE A 1 189 ? 6.711 -7.281 4.809 1 97.81 189 ILE A CA 1
ATOM 1553 C C . ILE A 1 189 ? 5.668 -7.98 3.936 1 97.81 189 ILE A C 1
ATOM 1555 O O . ILE A 1 189 ? 4.828 -7.328 3.314 1 97.81 189 ILE A O 1
ATOM 1559 N N . LEU A 1 190 ? 5.727 -9.289 3.893 1 98.62 190 LEU A N 1
ATOM 1560 C CA . LEU A 1 190 ? 4.711 -10.031 3.152 1 98.62 190 LEU A CA 1
ATOM 1561 C C . LEU A 1 190 ? 3.316 -9.727 3.682 1 98.62 190 LEU A C 1
ATOM 1563 O O . LEU A 1 190 ? 2.406 -9.422 2.906 1 98.62 190 LEU A O 1
ATOM 1567 N N . ASP A 1 191 ? 3.197 -9.805 4.945 1 98.44 191 ASP A N 1
ATOM 1568 C CA . ASP A 1 191 ? 1.92 -9.516 5.59 1 98.44 191 ASP A CA 1
ATOM 1569 C C . ASP A 1 191 ? 1.491 -8.07 5.348 1 98.44 191 ASP A C 1
ATOM 1571 O O . ASP A 1 191 ? 0.339 -7.812 4.992 1 98.44 191 ASP A O 1
ATOM 1575 N N . LEU A 1 192 ? 2.402 -7.18 5.527 1 98.5 192 LEU A N 1
ATOM 1576 C CA . LEU A 1 192 ? 2.174 -5.746 5.352 1 98.5 192 LEU A CA 1
ATOM 1577 C C . LEU A 1 192 ? 1.627 -5.449 3.961 1 98.5 192 LEU A C 1
ATOM 1579 O O . LEU A 1 192 ? 0.592 -4.793 3.824 1 98.5 192 LEU A O 1
ATOM 1583 N N . LEU A 1 193 ? 2.271 -5.949 2.971 1 98.81 193 LEU A N 1
ATOM 1584 C CA . LEU A 1 193 ? 1.91 -5.641 1.591 1 98.81 193 LEU A CA 1
ATOM 1585 C C . LEU A 1 193 ? 0.578 -6.285 1.221 1 98.81 193 LEU A C 1
ATOM 1587 O O . LEU A 1 193 ? -0.259 -5.656 0.568 1 98.81 193 LEU A O 1
ATOM 1591 N N . ALA A 1 194 ? 0.396 -7.504 1.632 1 98.94 194 ALA A N 1
ATOM 1592 C CA . ALA A 1 194 ? -0.859 -8.188 1.326 1 98.94 194 ALA A CA 1
ATOM 1593 C C . ALA A 1 194 ? -2.043 -7.461 1.96 1 98.94 194 ALA A C 1
ATOM 1595 O O . ALA A 1 194 ? -3.068 -7.25 1.309 1 98.94 194 ALA A O 1
ATOM 1596 N N . ARG A 1 195 ? -1.896 -7.078 3.217 1 98.75 195 ARG A N 1
ATOM 1597 C CA . ARG A 1 195 ? -2.957 -6.359 3.914 1 98.75 195 ARG A CA 1
ATOM 1598 C C . ARG A 1 195 ? -3.219 -5.004 3.266 1 98.75 195 ARG A C 1
ATOM 1600 O O . ARG A 1 195 ? -4.371 -4.59 3.125 1 98.75 195 ARG A O 1
ATOM 1607 N N . ALA A 1 196 ? -2.172 -4.363 2.951 1 98.81 196 ALA A N 1
ATOM 1608 C CA . ALA A 1 196 ? -2.324 -3.051 2.33 1 98.81 196 ALA A CA 1
ATOM 1609 C C . ALA A 1 196 ? -3.07 -3.156 1.004 1 98.81 196 ALA A C 1
ATOM 1611 O O . ALA A 1 196 ? -3.988 -2.377 0.739 1 98.81 196 ALA A O 1
ATOM 1612 N N . ARG A 1 197 ? -2.637 -4.16 0.16 1 98.94 197 ARG A N 1
ATOM 1613 C CA . ARG A 1 197 ? -3.295 -4.336 -1.13 1 98.94 197 ARG A CA 1
ATOM 1614 C C . ARG A 1 197 ? -4.777 -4.641 -0.95 1 98.94 197 ARG A C 1
ATOM 1616 O O . ARG A 1 197 ? -5.613 -4.164 -1.72 1 98.94 197 ARG A O 1
ATOM 1623 N N . SER A 1 198 ? -5.074 -5.422 0.027 1 98.88 198 SER A N 1
ATOM 1624 C CA . SER A 1 198 ? -6.477 -5.762 0.248 1 98.88 198 SER A CA 1
ATOM 1625 C C . SER A 1 198 ? -7.27 -4.551 0.728 1 98.88 198 SER A C 1
ATOM 1627 O O . SER A 1 198 ? -8.297 -4.199 0.141 1 98.88 198 SER A O 1
ATOM 1629 N N . HIS A 1 199 ? -6.77 -3.834 1.679 1 98.5 199 HIS A N 1
ATOM 1630 C CA . HIS A 1 199 ? -7.492 -2.736 2.312 1 98.5 199 HIS A CA 1
ATOM 1631 C C . HIS A 1 199 ? -7.668 -1.565 1.351 1 98.5 199 HIS A C 1
ATOM 1633 O O . HIS A 1 199 ? -8.781 -1.066 1.169 1 98.5 199 HIS A O 1
ATOM 1639 N N . GLU A 1 200 ? -6.609 -1.152 0.713 1 98.62 200 GLU A N 1
ATOM 1640 C CA . GLU A 1 200 ? -6.652 0.071 -0.083 1 98.62 200 GLU A CA 1
ATOM 1641 C C . GLU A 1 200 ? -7.398 -0.15 -1.396 1 98.62 200 GLU A C 1
ATOM 1643 O O . GLU A 1 200 ? -7.676 0.803 -2.125 1 98.62 200 GLU A O 1
ATOM 1648 N N . ASN A 1 201 ? -7.699 -1.412 -1.677 1 98.88 201 ASN A N 1
ATOM 1649 C CA . ASN A 1 201 ? -8.445 -1.721 -2.891 1 98.88 201 ASN A CA 1
ATOM 1650 C C . ASN A 1 201 ? -9.797 -2.363 -2.57 1 98.88 201 ASN A C 1
ATOM 1652 O O . ASN A 1 201 ? -10.555 -2.711 -3.479 1 98.88 201 ASN A O 1
ATOM 1656 N N . THR A 1 202 ? -10.086 -2.605 -1.323 1 98.69 202 THR A N 1
ATOM 1657 C CA . THR A 1 202 ? -11.336 -3.16 -0.827 1 98.69 202 THR A CA 1
ATOM 1658 C C . THR A 1 202 ? -11.656 -4.48 -1.522 1 98.69 202 THR A C 1
ATOM 1660 O O . THR A 1 202 ? -12.766 -4.668 -2.033 1 98.69 202 THR A O 1
ATOM 1663 N N . MET A 1 203 ? -10.695 -5.387 -1.459 1 98.88 203 MET A N 1
ATOM 1664 C CA . MET A 1 203 ? -10.859 -6.695 -2.084 1 98.88 203 MET A CA 1
ATOM 1665 C C . MET A 1 203 ? -10.07 -7.762 -1.331 1 98.88 203 MET A C 1
ATOM 1667 O O . MET A 1 203 ? -9.25 -7.438 -0.468 1 98.88 203 MET A O 1
ATOM 1671 N N . TYR A 1 204 ? -10.32 -9.016 -1.614 1 98.94 204 TYR A N 1
ATOM 1672 C CA . TYR A 1 204 ? -9.594 -10.109 -0.982 1 98.94 204 TYR A CA 1
ATOM 1673 C C . TYR A 1 204 ? -8.219 -10.281 -1.61 1 98.94 204 TYR A C 1
ATOM 1675 O O . TYR A 1 204 ? -8.039 -10.047 -2.809 1 98.94 204 TYR A O 1
ATOM 1683 N N . ILE A 1 205 ? -7.316 -10.633 -0.818 1 98.94 205 ILE A N 1
ATOM 1684 C CA . ILE A 1 205 ? -6.047 -11.195 -1.279 1 98.94 205 ILE A CA 1
ATOM 1685 C C . ILE A 1 205 ? -5.941 -12.656 -0.848 1 98.94 205 ILE A C 1
ATOM 1687 O O . ILE A 1 205 ? -6.148 -12.977 0.324 1 98.94 205 ILE A O 1
ATOM 1691 N N . ILE A 1 206 ? -5.758 -13.523 -1.768 1 98.94 206 ILE A N 1
ATOM 1692 C CA . ILE A 1 206 ? -5.562 -14.945 -1.524 1 98.94 206 ILE A CA 1
ATOM 1693 C C . ILE A 1 206 ? -4.137 -15.344 -1.897 1 98.94 206 ILE A C 1
ATOM 1695 O O . ILE A 1 206 ? -3.781 -15.367 -3.078 1 98.94 206 ILE A O 1
ATOM 1699 N N . LEU A 1 207 ? -3.363 -15.648 -0.894 1 98.94 207 LEU A N 1
ATOM 1700 C CA . LEU A 1 207 ? -1.919 -15.758 -1.059 1 98.94 207 LEU A CA 1
ATOM 1701 C C . LEU A 1 207 ? -1.452 -17.188 -0.787 1 98.94 207 LEU A C 1
ATOM 1703 O O . LEU A 1 207 ? -1.707 -17.734 0.289 1 98.94 207 LEU A O 1
ATOM 1707 N N . SER A 1 208 ? -0.874 -17.828 -1.75 1 98.94 208 SER A N 1
ATOM 1708 C CA . SER A 1 208 ? -0.203 -19.125 -1.61 1 98.94 208 SER A CA 1
ATOM 1709 C C . SER A 1 208 ? 1.311 -18.969 -1.729 1 98.94 208 SER A C 1
ATOM 1711 O O . SER A 1 208 ? 1.824 -18.641 -2.797 1 98.94 208 SER A O 1
ATOM 1713 N N . ASP A 1 209 ? 2.002 -19.203 -0.676 1 98.94 209 ASP A N 1
ATOM 1714 C CA . ASP A 1 209 ? 3.449 -19.031 -0.625 1 98.94 209 ASP A CA 1
ATOM 1715 C C . ASP A 1 209 ? 4.156 -20.344 -0.335 1 98.94 209 ASP A C 1
ATOM 1717 O O . ASP A 1 209 ? 3.57 -21.25 0.264 1 98.94 209 ASP A O 1
ATOM 1721 N N . GLN A 1 210 ? 5.363 -20.453 -0.827 1 98.75 210 GLN A N 1
ATOM 1722 C CA . GLN A 1 210 ? 6.164 -21.609 -0.444 1 98.75 210 GLN A CA 1
ATOM 1723 C C . GLN A 1 210 ? 6.629 -21.5 1.006 1 98.75 210 GLN A C 1
ATOM 1725 O O . GLN A 1 210 ? 6.605 -20.422 1.592 1 98.75 210 GLN A O 1
ATOM 1730 N N . THR A 1 211 ? 6.98 -22.609 1.534 1 98.38 211 THR A N 1
ATOM 1731 C CA . THR A 1 211 ? 7.582 -22.688 2.861 1 98.38 211 THR A CA 1
ATOM 1732 C C . THR A 1 211 ? 8.891 -23.469 2.822 1 98.38 211 THR A C 1
ATOM 1734 O O . THR A 1 211 ? 9.484 -23.641 1.758 1 98.38 211 THR A O 1
ATOM 1737 N N . GLY A 1 212 ? 9.375 -23.891 3.971 1 96.06 212 GLY A N 1
ATOM 1738 C CA . GLY A 1 212 ? 10.625 -24.609 4.043 1 96.06 212 GLY A CA 1
ATOM 1739 C C . GLY A 1 212 ? 11.82 -23.719 4.32 1 96.06 212 GLY A C 1
ATOM 1740 O O . GLY A 1 212 ? 11.688 -22.672 4.938 1 96.06 212 GLY A O 1
ATOM 1741 N N . LYS A 1 213 ? 13.008 -24.125 3.893 1 92.81 213 LYS A N 1
ATOM 1742 C CA . LYS A 1 213 ? 14.258 -23.469 4.266 1 92.81 213 LYS A CA 1
ATOM 1743 C C . LYS A 1 213 ? 14.406 -22.125 3.562 1 92.81 213 LYS A C 1
ATOM 1745 O O . LYS A 1 213 ? 15 -21.188 4.113 1 92.81 213 LYS A O 1
ATOM 1750 N N . GLN A 1 214 ? 13.734 -22.016 2.451 1 96.19 214 GLN A N 1
ATOM 1751 C CA . GLN A 1 214 ? 14.062 -20.875 1.609 1 96.19 214 GLN A CA 1
ATOM 1752 C C . GLN A 1 214 ? 12.961 -19.812 1.658 1 96.19 214 GLN A C 1
ATOM 1754 O O . GLN A 1 214 ? 13.195 -18.641 1.345 1 96.19 214 GLN A O 1
ATOM 1759 N N . TYR A 1 215 ? 11.781 -20.203 2.012 1 98.25 215 TYR A N 1
ATOM 1760 C CA . TYR A 1 215 ? 10.641 -19.312 1.856 1 98.25 215 TYR A CA 1
ATOM 1761 C C . TYR A 1 215 ? 9.898 -19.141 3.176 1 98.25 215 TYR A C 1
ATOM 1763 O O . TYR A 1 215 ? 9.992 -19.984 4.062 1 98.25 215 TYR A O 1
ATOM 1771 N N . VAL A 1 216 ? 9.117 -18.125 3.32 1 98.31 216 VAL A N 1
ATOM 1772 C CA . VAL A 1 216 ? 8.641 -17.703 4.629 1 98.31 216 VAL A CA 1
ATOM 1773 C C . VAL A 1 216 ? 7.371 -18.469 4.992 1 98.31 216 VAL A C 1
ATOM 1775 O O . VAL A 1 216 ? 7.012 -18.562 6.168 1 98.31 216 VAL A O 1
ATOM 1778 N N . GLY A 1 217 ? 6.668 -19.078 3.973 1 98.69 217 GLY A N 1
ATOM 1779 C CA . GLY A 1 217 ? 5.324 -19.562 4.234 1 98.69 217 GLY A CA 1
ATOM 1780 C C . GLY A 1 217 ? 4.309 -18.453 4.43 1 98.69 217 GLY A C 1
ATOM 1781 O O . GLY A 1 217 ? 4.219 -17.531 3.611 1 98.69 217 GLY A O 1
ATOM 1782 N N . ARG A 1 218 ? 3.494 -18.625 5.48 1 98.69 218 ARG A N 1
ATOM 1783 C CA . ARG A 1 218 ? 2.543 -17.594 5.883 1 98.69 218 ARG A CA 1
ATOM 1784 C C . ARG A 1 218 ? 1.5 -17.359 4.797 1 98.69 218 ARG A C 1
ATOM 1786 O O . ARG A 1 218 ? 1.022 -16.234 4.621 1 98.69 218 ARG A O 1
ATOM 1793 N N . SER A 1 219 ? 1.175 -18.406 3.961 1 98.88 219 SER A N 1
ATOM 1794 C CA . SER A 1 219 ? 0.015 -18.297 3.082 1 98.88 219 SER A CA 1
ATOM 1795 C C . SER A 1 219 ? -1.229 -17.875 3.857 1 98.88 219 SER A C 1
ATOM 1797 O O . SER A 1 219 ? -1.303 -18.062 5.074 1 98.88 219 SER A O 1
ATOM 1799 N N . GLY A 1 220 ? -2.125 -17.281 3.115 1 98.56 220 GLY A N 1
ATOM 1800 C CA . GLY A 1 220 ? -3.309 -16.859 3.85 1 98.56 220 GLY A CA 1
ATOM 1801 C C . GLY A 1 220 ? -4.297 -16.078 2.996 1 98.56 220 GLY A C 1
ATOM 1802 O O . GLY A 1 220 ? -4.145 -16 1.775 1 98.56 220 GLY A O 1
ATOM 1803 N N . VAL A 1 221 ? -5.379 -15.648 3.674 1 98.94 221 VAL A N 1
ATOM 1804 C CA . VAL A 1 221 ? -6.438 -14.844 3.076 1 98.94 221 VAL A CA 1
ATOM 1805 C C . VAL A 1 221 ? -6.559 -13.516 3.818 1 98.94 221 VAL A C 1
ATOM 1807 O O . VAL A 1 221 ? -6.484 -13.477 5.047 1 98.94 221 VAL A O 1
ATOM 1810 N N . PHE A 1 222 ? -6.664 -12.484 3.121 1 98.88 222 PHE A N 1
ATOM 1811 C CA . PHE A 1 222 ? -6.809 -11.141 3.668 1 98.88 222 PHE A CA 1
ATOM 1812 C C . PHE A 1 222 ? -8.125 -10.516 3.221 1 98.88 222 PHE A C 1
ATOM 1814 O O . PHE A 1 222 ? -8.43 -10.484 2.027 1 98.88 222 PHE A O 1
ATOM 1821 N N . SER A 1 223 ? -8.844 -10.023 4.148 1 98.5 223 SER A N 1
ATOM 1822 C CA . SER A 1 223 ? -10.18 -9.5 3.887 1 98.5 223 SER A CA 1
ATOM 1823 C C . SER A 1 223 ? -10.125 -8.117 3.254 1 98.5 223 SER A C 1
ATOM 1825 O O . SER A 1 223 ? -9.102 -7.43 3.348 1 98.5 223 SER A O 1
ATOM 1827 N N . PRO A 1 224 ? -11.258 -7.668 2.713 1 98.44 224 PRO A N 1
ATOM 1828 C CA . PRO A 1 224 ? -11.305 -6.352 2.076 1 98.44 224 PRO A CA 1
ATOM 1829 C C . PRO A 1 224 ? -11.07 -5.211 3.061 1 98.44 224 PRO A C 1
ATOM 1831 O O . PRO A 1 224 ? -10.82 -4.074 2.648 1 98.44 224 PRO A O 1
ATOM 1834 N N . HIS A 1 225 ? -11.086 -5.488 4.34 1 96.19 225 HIS A N 1
ATOM 1835 C CA . HIS A 1 225 ? -10.852 -4.457 5.344 1 96.19 225 HIS A CA 1
ATOM 1836 C C . HIS A 1 225 ? -9.398 -4.465 5.812 1 96.19 225 HIS A C 1
ATOM 1838 O O . HIS A 1 225 ? -9.008 -3.646 6.648 1 96.19 225 HIS A O 1
ATOM 1844 N N . GLY A 1 226 ? -8.672 -5.43 5.297 1 96.31 226 GLY A N 1
ATOM 1845 C CA . GLY A 1 226 ? -7.254 -5.461 5.633 1 96.31 226 GLY A CA 1
ATOM 1846 C C . GLY A 1 226 ? -6.93 -6.426 6.758 1 96.31 226 GLY A C 1
ATOM 1847 O O . GLY A 1 226 ? -5.809 -6.438 7.266 1 96.31 226 GLY A O 1
ATOM 1848 N N . PHE A 1 227 ? -7.883 -7.285 7.121 1 96.38 227 PHE A N 1
ATOM 1849 C CA . PHE A 1 227 ? -7.648 -8.297 8.148 1 96.38 227 PHE A CA 1
ATOM 1850 C C . PHE A 1 227 ? -7.129 -9.586 7.527 1 96.38 227 PHE A C 1
ATOM 1852 O O . PHE A 1 227 ? -7.637 -10.031 6.496 1 96.38 227 PHE A O 1
ATOM 1859 N N . ARG A 1 228 ? -6.129 -10.125 8.172 1 97.62 228 ARG A N 1
ATOM 1860 C CA . ARG A 1 228 ? -5.762 -11.492 7.824 1 97.62 228 ARG A CA 1
ATOM 1861 C C . ARG A 1 228 ? -6.738 -12.5 8.43 1 97.62 228 ARG A C 1
ATOM 1863 O O . ARG A 1 228 ? -6.883 -12.57 9.648 1 97.62 228 ARG A O 1
ATOM 1870 N N . GLU A 1 229 ? -7.375 -13.219 7.645 1 98.31 229 GLU A N 1
ATOM 1871 C CA . GLU A 1 229 ? -8.391 -14.156 8.117 1 98.31 229 GLU A CA 1
ATOM 1872 C C . GLU A 1 229 ? -7.77 -15.5 8.484 1 98.31 229 GLU A C 1
ATOM 1874 O O . GLU A 1 229 ? -8.242 -16.172 9.398 1 98.31 229 GLU A O 1
ATOM 1879 N N . ILE A 1 230 ? -6.719 -15.906 7.746 1 98.06 230 ILE A N 1
ATOM 1880 C CA . ILE A 1 230 ? -6.012 -17.141 8.078 1 98.06 230 ILE A CA 1
ATOM 1881 C C . ILE A 1 230 ? -4.516 -16.953 7.844 1 98.06 230 ILE A C 1
ATOM 1883 O O . ILE A 1 230 ? -4.105 -16.266 6.902 1 98.06 230 ILE A O 1
ATOM 1887 N N . ASP A 1 231 ? -3.748 -17.469 8.641 1 98.56 231 ASP A N 1
ATOM 1888 C CA . ASP A 1 231 ? -2.295 -17.562 8.555 1 98.56 231 ASP A CA 1
ATOM 1889 C C . ASP A 1 231 ? -1.845 -19.031 8.641 1 98.56 231 ASP A C 1
ATOM 1891 O O . ASP A 1 231 ? -2.018 -19.672 9.68 1 98.56 231 ASP A O 1
ATOM 1895 N N . MET A 1 232 ? -1.226 -19.516 7.566 1 98.62 232 MET A N 1
ATOM 1896 C CA . MET A 1 232 ? -0.898 -20.938 7.52 1 98.62 232 MET A CA 1
ATOM 1897 C C . MET A 1 232 ? 0.443 -21.219 8.195 1 98.62 232 MET A C 1
ATOM 1899 O O . MET A 1 232 ? 0.891 -22.359 8.258 1 98.62 232 MET A O 1
ATOM 1903 N N . GLY A 1 233 ? 1.131 -20.172 8.664 1 98.06 233 GLY A N 1
ATOM 1904 C CA . GLY A 1 233 ? 2.385 -20.344 9.383 1 98.06 233 GLY A CA 1
ATOM 1905 C C . GLY A 1 233 ? 3.502 -20.891 8.516 1 98.06 233 GLY A C 1
ATOM 1906 O O . GLY A 1 233 ? 3.66 -20.469 7.363 1 98.06 233 GLY A O 1
ATOM 1907 N N . TYR A 1 234 ? 4.328 -21.797 9.023 1 97.19 234 TYR A N 1
ATOM 1908 C CA . TYR A 1 234 ? 5.555 -22.188 8.344 1 97.19 234 TYR A CA 1
ATOM 1909 C C . TYR A 1 234 ? 5.504 -23.656 7.918 1 97.19 234 TYR A C 1
ATOM 1911 O O . TYR A 1 234 ? 6.457 -24.156 7.324 1 97.19 234 TYR A O 1
ATOM 1919 N N . ARG A 1 235 ? 4.414 -24.328 8.164 1 97.25 235 ARG A N 1
ATOM 1920 C CA . ARG A 1 235 ? 4.363 -25.766 7.887 1 97.25 235 ARG A CA 1
ATOM 1921 C C . ARG A 1 235 ? 3.707 -26.031 6.535 1 97.25 235 ARG A C 1
ATOM 1923 O O . ARG A 1 235 ? 2.863 -25.266 6.082 1 97.25 235 ARG A O 1
ATOM 1930 N N . ARG A 1 236 ? 4.078 -27.156 5.98 1 98.06 236 ARG A N 1
ATOM 1931 C CA . ARG A 1 236 ? 3.359 -27.703 4.832 1 98.06 236 ARG A CA 1
ATOM 1932 C C . ARG A 1 236 ? 1.881 -27.891 5.152 1 98.06 236 ARG A C 1
ATOM 1934 O O . ARG A 1 236 ? 1.528 -28.312 6.25 1 98.06 236 ARG A O 1
ATOM 1941 N N . GLY A 1 237 ? 1.008 -27.469 4.176 1 98.5 237 GLY A N 1
ATOM 1942 C CA . GLY A 1 237 ? -0.406 -27.656 4.457 1 98.5 237 GLY A CA 1
ATOM 1943 C C . GLY A 1 237 ? -1.31 -27.203 3.33 1 98.5 237 GLY A C 1
ATOM 1944 O O . GLY A 1 237 ? -0.831 -26.719 2.299 1 98.5 237 GLY A O 1
ATOM 1945 N N . TYR A 1 238 ? -2.545 -27.5 3.521 1 98.81 238 TYR A N 1
ATOM 1946 C CA . TYR A 1 238 ? -3.627 -27.109 2.623 1 98.81 238 TYR A CA 1
ATOM 1947 C C . TYR A 1 238 ? -4.859 -26.672 3.408 1 98.81 238 TYR A C 1
ATOM 1949 O O . TYR A 1 238 ? -5.223 -27.297 4.402 1 98.81 238 TYR A O 1
ATOM 1957 N N . VAL A 1 239 ? -5.457 -25.547 3.01 1 98.75 239 VAL A N 1
ATOM 1958 C CA . VAL A 1 239 ? -6.668 -25.078 3.668 1 98.75 239 VAL A CA 1
ATOM 1959 C C . VAL A 1 239 ? -7.691 -24.641 2.619 1 98.75 239 VAL A C 1
ATOM 1961 O O . VAL A 1 239 ? -7.324 -24.297 1.493 1 98.75 239 VAL A O 1
ATOM 1964 N N . GLU A 1 240 ? -8.906 -24.812 2.873 1 98.81 240 GLU A N 1
ATOM 1965 C CA . GLU A 1 240 ? -10.008 -24.25 2.094 1 98.81 240 GLU A CA 1
ATOM 1966 C C . GLU A 1 240 ? -10.734 -23.156 2.867 1 98.81 240 GLU A C 1
ATOM 1968 O O . GLU A 1 240 ? -10.984 -23.297 4.066 1 98.81 240 GLU A O 1
ATOM 1973 N N . TRP A 1 241 ? -10.953 -22.062 2.287 1 98.62 241 TRP A N 1
ATOM 1974 C CA . TRP A 1 241 ? -11.508 -20.891 2.955 1 98.62 241 TRP A CA 1
ATOM 1975 C C . TRP A 1 241 ? -12.609 -20.25 2.119 1 98.62 241 TRP A C 1
ATOM 1977 O O . TRP A 1 241 ? -12.477 -20.125 0.9 1 98.62 241 TRP A O 1
ATOM 1987 N N . PRO A 1 242 ? -13.742 -19.875 2.752 1 98.31 242 PRO A N 1
ATOM 1988 C CA . PRO A 1 242 ? -14.828 -19.234 2.014 1 98.31 242 PRO A CA 1
ATOM 1989 C C . PRO A 1 242 ? -14.578 -17.75 1.774 1 98.31 242 PRO A C 1
ATOM 1991 O O . PRO A 1 242 ? -14.172 -17.031 2.693 1 98.31 242 PRO A O 1
ATOM 1994 N N . ILE A 1 243 ? -14.727 -17.328 0.587 1 97.75 243 ILE A N 1
ATOM 1995 C CA . ILE A 1 243 ? -14.742 -15.922 0.202 1 97.75 243 ILE A CA 1
ATOM 1996 C C . ILE A 1 243 ? -16.188 -15.438 0.046 1 97.75 243 ILE A C 1
ATOM 1998 O O . ILE A 1 243 ? -16.969 -16.047 -0.688 1 97.75 243 ILE A O 1
ATOM 2002 N N . ASN A 1 244 ? -16.516 -14.383 0.714 1 97.88 244 ASN A N 1
ATOM 2003 C CA . ASN A 1 244 ? -17.859 -13.812 0.624 1 97.88 244 ASN A CA 1
ATOM 2004 C C . ASN A 1 244 ? -17.859 -12.508 -0.172 1 97.88 244 ASN A C 1
ATOM 2006 O O . ASN A 1 244 ? -17.469 -11.461 0.343 1 97.88 244 ASN A O 1
ATOM 2010 N N . PRO A 1 245 ? -18.375 -12.586 -1.355 1 97.69 245 PRO A N 1
ATOM 2011 C CA . PRO A 1 245 ? -18.359 -11.383 -2.193 1 97.69 245 PRO A CA 1
ATOM 2012 C C . PRO A 1 245 ? -19.062 -10.203 -1.536 1 97.69 245 PRO A C 1
ATOM 2014 O O . PRO A 1 245 ? -18.734 -9.047 -1.812 1 97.69 245 PRO A O 1
ATOM 2017 N N . ASP A 1 246 ? -19.984 -10.414 -0.69 1 97.94 246 ASP A N 1
ATOM 2018 C CA . ASP A 1 246 ? -20.719 -9.336 -0.027 1 97.94 246 ASP A CA 1
ATOM 2019 C C . ASP A 1 246 ? -19.797 -8.508 0.861 1 97.94 246 ASP A C 1
ATOM 2021 O O . ASP A 1 246 ? -20.047 -7.32 1.081 1 97.94 246 ASP A O 1
ATOM 2025 N N . ASP A 1 247 ? -18.781 -9.156 1.388 1 98 247 ASP A N 1
ATOM 2026 C CA . ASP A 1 247 ? -17.797 -8.43 2.195 1 98 247 ASP A CA 1
ATOM 2027 C C . ASP A 1 247 ? -17.141 -7.32 1.382 1 98 247 ASP A C 1
ATOM 2029 O O . ASP A 1 247 ? -16.828 -6.25 1.912 1 98 247 ASP A O 1
ATOM 2033 N N . VAL A 1 248 ? -16.906 -7.602 0.116 1 98.56 248 VAL A N 1
ATOM 2034 C CA . VAL A 1 248 ? -16.281 -6.633 -0.775 1 98.56 248 VAL A CA 1
ATOM 2035 C C . VAL A 1 248 ? -17.234 -5.465 -1.019 1 98.56 248 VAL A C 1
ATOM 2037 O O . VAL A 1 248 ? -16.844 -4.301 -0.924 1 98.56 248 VAL A O 1
ATOM 2040 N N . LEU A 1 249 ? -18.469 -5.793 -1.321 1 97.88 249 LEU A N 1
ATOM 2041 C CA . LEU A 1 249 ? -19.469 -4.762 -1.573 1 97.88 249 LEU A CA 1
ATOM 2042 C C . LEU A 1 249 ? -19.641 -3.867 -0.352 1 97.88 249 LEU A C 1
ATOM 2044 O O . LEU A 1 249 ? -19.734 -2.645 -0.482 1 97.88 249 LEU A O 1
ATOM 2048 N N . GLU A 1 250 ? -19.641 -4.469 0.753 1 97.44 250 GLU A N 1
ATOM 2049 C CA . GLU A 1 250 ? -19.781 -3.719 1.998 1 97.44 250 GLU A CA 1
ATOM 2050 C C . GLU A 1 250 ? -18.562 -2.814 2.229 1 97.44 250 GLU A C 1
ATOM 2052 O O . GLU A 1 250 ? -18.719 -1.645 2.586 1 97.44 250 GLU A O 1
ATOM 2057 N N . ALA A 1 251 ? -17.391 -3.354 2.061 1 97.94 251 ALA A N 1
ATOM 2058 C CA . ALA A 1 251 ? -16.172 -2.564 2.234 1 97.94 251 ALA A CA 1
ATOM 2059 C C . ALA A 1 251 ? -16.172 -1.362 1.294 1 97.94 251 ALA A C 1
ATOM 2061 O O . ALA A 1 251 ? -15.789 -0.258 1.694 1 97.94 251 ALA A O 1
ATOM 2062 N N . ARG A 1 252 ? -16.578 -1.581 0.082 1 98.25 252 ARG A N 1
ATOM 2063 C CA . ARG A 1 252 ? -16.578 -0.532 -0.932 1 98.25 252 ARG A CA 1
ATOM 2064 C C . ARG A 1 252 ? -17.578 0.567 -0.583 1 98.25 252 ARG A C 1
ATOM 2066 O O . ARG A 1 252 ? -17.359 1.734 -0.92 1 98.25 252 ARG A O 1
ATOM 2073 N N . LYS A 1 253 ? -18.609 0.18 0.037 1 97.38 253 LYS A N 1
ATOM 2074 C CA . LYS A 1 253 ? -19.578 1.161 0.498 1 97.38 253 LYS A CA 1
ATOM 2075 C C . LYS A 1 253 ? -19.016 2 1.642 1 97.38 253 LYS A C 1
ATOM 2077 O O . LYS A 1 253 ? -19.234 3.215 1.688 1 97.38 253 LYS A O 1
ATOM 2082 N N . VAL A 1 254 ? -18.344 1.383 2.502 1 96.31 254 VAL A N 1
ATOM 2083 C CA . VAL A 1 254 ? -17.828 2.033 3.707 1 96.31 254 VAL A CA 1
ATOM 2084 C C . VAL A 1 254 ? -16.625 2.91 3.354 1 96.31 254 VAL A C 1
ATOM 2086 O O . VAL A 1 254 ? -16.5 4.031 3.854 1 96.31 254 VAL A O 1
ATOM 2089 N N . VAL A 1 255 ? -15.75 2.451 2.586 1 97.12 255 VAL A N 1
ATOM 2090 C CA . VAL A 1 255 ? -14.523 3.133 2.193 1 97.12 255 VAL A CA 1
ATOM 2091 C C . VAL A 1 255 ? -14.383 3.115 0.674 1 97.12 255 VAL A C 1
ATOM 2093 O O . VAL A 1 255 ? -13.625 2.314 0.122 1 97.12 255 VAL A O 1
ATOM 2096 N N . PRO A 1 256 ? -14.984 4.066 -0.003 1 98 256 PRO A N 1
ATOM 2097 C CA . PRO A 1 256 ? -15.055 4.02 -1.466 1 98 256 PRO A CA 1
ATOM 2098 C C . PRO A 1 256 ? -13.781 4.543 -2.133 1 98 256 PRO A C 1
ATOM 2100 O O . PRO A 1 256 ? -13.859 5.324 -3.082 1 98 256 PRO A O 1
ATOM 2103 N N . VAL A 1 257 ? -12.617 4.082 -1.728 1 98.38 257 VAL A N 1
ATOM 2104 C CA . VAL A 1 257 ? -11.328 4.629 -2.115 1 98.38 257 VAL A CA 1
ATOM 2105 C C . VAL A 1 257 ? -11.062 4.34 -3.592 1 98.38 257 VAL A C 1
ATOM 2107 O O . VAL A 1 257 ? -10.414 5.129 -4.277 1 98.38 257 VAL A O 1
ATOM 2110 N N . VAL A 1 258 ? -11.523 3.193 -4.102 1 98.56 258 VAL A N 1
ATOM 2111 C CA . VAL A 1 258 ? -11.266 2.838 -5.492 1 98.56 258 VAL A CA 1
ATOM 2112 C C . VAL A 1 258 ? -11.945 3.842 -6.418 1 98.56 258 VAL A C 1
ATOM 2114 O O . VAL A 1 258 ? -11.312 4.387 -7.328 1 98.56 258 VAL A O 1
ATOM 2117 N N . GLU A 1 259 ? -13.203 4.117 -6.145 1 97.5 259 GLU A N 1
ATOM 2118 C CA . GLU A 1 259 ? -13.93 5.09 -6.957 1 97.5 259 GLU A CA 1
ATOM 2119 C C . GLU A 1 259 ? -13.359 6.492 -6.773 1 97.5 259 GLU A C 1
ATOM 2121 O O . GLU A 1 259 ? -13.273 7.262 -7.734 1 97.5 259 GLU A O 1
ATOM 2126 N N . GLN A 1 260 ? -13.023 6.816 -5.57 1 98.06 260 GLN A N 1
ATOM 2127 C CA . GLN A 1 260 ? -12.438 8.125 -5.297 1 98.06 260 GLN A CA 1
ATOM 2128 C C . GLN A 1 260 ? -11.102 8.289 -6.016 1 98.06 260 GLN A C 1
ATOM 2130 O O . GLN A 1 260 ? -10.781 9.367 -6.512 1 98.06 260 GLN A O 1
ATOM 2135 N N . SER A 1 261 ? -10.32 7.207 -6.055 1 97.94 261 SER A N 1
ATOM 2136 C CA . SER A 1 261 ? -9.055 7.23 -6.785 1 97.94 261 SER A CA 1
ATOM 2137 C C . SER A 1 261 ? -9.281 7.465 -8.273 1 97.94 261 SER A C 1
ATOM 2139 O O . SER A 1 261 ? -8.531 8.211 -8.914 1 97.94 261 SER A O 1
ATOM 2141 N N . ARG A 1 262 ? -10.305 6.875 -8.844 1 96.12 262 ARG A N 1
ATOM 2142 C CA . ARG A 1 262 ? -10.617 7.012 -10.258 1 96.12 262 ARG A CA 1
ATOM 2143 C C . ARG A 1 262 ? -10.859 8.477 -10.625 1 96.12 262 ARG A C 1
ATOM 2145 O O . ARG A 1 262 ? -10.555 8.898 -11.742 1 96.12 262 ARG A O 1
ATOM 2152 N N . THR A 1 263 ? -11.328 9.188 -9.688 1 94.88 263 THR A N 1
ATOM 2153 C CA . THR A 1 263 ? -11.68 10.578 -9.945 1 94.88 263 THR A CA 1
ATOM 2154 C C . THR A 1 263 ? -10.43 11.445 -10.031 1 94.88 263 THR A C 1
ATOM 2156 O O . THR A 1 263 ? -10.422 12.477 -10.719 1 94.88 263 THR A O 1
ATOM 2159 N N . ARG A 1 264 ? -9.359 11.031 -9.469 1 96.88 264 ARG A N 1
ATOM 2160 C CA . ARG A 1 264 ? -8.219 11.93 -9.32 1 96.88 264 ARG A CA 1
ATOM 2161 C C . ARG A 1 264 ? -7.02 11.43 -10.117 1 96.88 264 ARG A C 1
ATOM 2163 O O . ARG A 1 264 ? -6.117 12.203 -10.445 1 96.88 264 ARG A O 1
ATOM 2170 N N . TRP A 1 265 ? -7.086 10.125 -10.422 1 98.44 265 TRP A N 1
ATOM 2171 C CA . TRP A 1 265 ? -5.859 9.555 -10.977 1 98.44 265 TRP A CA 1
ATOM 2172 C C . TRP A 1 265 ? -6.16 8.727 -12.219 1 98.44 265 TRP A C 1
ATOM 2174 O O . TRP A 1 265 ? -7.211 8.094 -12.32 1 98.44 265 TRP A O 1
ATOM 2184 N N . ASP A 1 266 ? -5.25 8.734 -13.141 1 97.81 266 ASP A N 1
ATOM 2185 C CA . ASP A 1 266 ? -5.156 7.727 -14.188 1 97.81 266 ASP A CA 1
ATOM 2186 C C . ASP A 1 266 ? -3.93 6.84 -13.984 1 97.81 266 ASP A C 1
ATOM 2188 O O . ASP A 1 266 ? -2.848 7.332 -13.656 1 97.81 266 ASP A O 1
ATOM 2192 N N . ILE A 1 267 ? -4.145 5.605 -14.016 1 98.06 267 ILE A N 1
ATOM 2193 C CA . ILE A 1 267 ? -3.086 4.602 -13.961 1 98.06 267 ILE A CA 1
ATOM 2194 C C . ILE A 1 267 ? -3.035 3.834 -15.281 1 98.06 267 ILE A C 1
ATOM 2196 O O . ILE A 1 267 ? -3.996 3.152 -15.641 1 98.06 267 ILE A O 1
ATOM 2200 N N . VAL A 1 268 ? -1.882 3.914 -15.922 1 97.31 268 VAL A N 1
ATOM 2201 C CA . VAL A 1 268 ? -1.797 3.363 -17.266 1 97.31 268 VAL A CA 1
ATOM 2202 C C . VAL A 1 268 ? -0.613 2.402 -17.359 1 97.31 268 VAL A C 1
ATOM 2204 O O . VAL A 1 268 ? 0.519 2.77 -17.031 1 97.31 268 VAL A O 1
ATOM 2207 N N . LEU A 1 269 ? -0.896 1.187 -17.703 1 97.56 269 LEU A N 1
ATOM 2208 C CA . LEU A 1 269 ? 0.178 0.25 -18.016 1 97.56 269 LEU A CA 1
ATOM 2209 C C . LEU A 1 269 ? 0.882 0.639 -19.312 1 97.56 269 LEU A C 1
ATOM 2211 O O . LEU A 1 269 ? 0.235 0.801 -20.359 1 97.56 269 LEU A O 1
ATOM 2215 N N . LYS A 1 270 ? 2.182 0.822 -19.141 1 93.75 270 LYS A N 1
ATOM 2216 C CA . LYS A 1 270 ? 2.951 1.234 -20.312 1 93.75 270 LYS A CA 1
ATOM 2217 C C . LYS A 1 270 ? 3.074 0.094 -21.312 1 93.75 270 LYS A C 1
ATOM 2219 O O . LYS A 1 270 ? 3.271 -1.062 -20.938 1 93.75 270 LYS A O 1
ATOM 2224 N N . THR A 1 271 ? 2.678 0.325 -22.5 1 78.88 271 THR A N 1
ATOM 2225 C CA . THR A 1 271 ? 2.812 -0.666 -23.562 1 78.88 271 THR A CA 1
ATOM 2226 C C . THR A 1 271 ? 4.254 -0.735 -24.047 1 78.88 271 THR A C 1
ATOM 2228 O O . THR A 1 271 ? 4.969 0.269 -24.031 1 78.88 271 THR A O 1
ATOM 2231 N N . ALA A 1 272 ? 4.969 -1.661 -23.719 1 59.91 272 ALA A N 1
ATOM 2232 C CA . ALA A 1 272 ? 6.312 -1.729 -24.281 1 59.91 272 ALA A CA 1
ATOM 2233 C C . ALA A 1 272 ? 6.34 -1.146 -25.688 1 59.91 272 ALA A C 1
ATOM 2235 O O . ALA A 1 272 ? 5.48 -1.459 -26.516 1 59.91 272 ALA A O 1
ATOM 2236 N N . LYS A 1 273 ? 7.105 -0.08 -25.891 1 42.31 273 LYS A N 1
ATOM 2237 C CA . LYS A 1 273 ? 7.5 0.228 -27.266 1 42.31 273 LYS A CA 1
ATOM 2238 C C . LYS A 1 273 ? 8.359 -0.886 -27.859 1 42.31 273 LYS A C 1
ATOM 2240 O O . LYS A 1 273 ? 9.156 -1.5 -27.141 1 42.31 273 LYS A O 1
ATOM 2245 N N . MET B 1 1 ? 25.141 11.906 3.977 1 79.12 1 MET B N 1
ATOM 2246 C CA . MET B 1 1 ? 24.422 13.172 4.078 1 79.12 1 MET B CA 1
ATOM 2247 C C . MET B 1 1 ? 24.109 13.508 5.531 1 79.12 1 MET B C 1
ATOM 2249 O O . MET B 1 1 ? 24.078 12.617 6.383 1 79.12 1 MET B O 1
ATOM 2253 N N . ASN B 1 2 ? 23.797 14.812 5.75 1 89 2 ASN B N 1
ATOM 2254 C CA . ASN B 1 2 ? 23.516 15.211 7.121 1 89 2 ASN B CA 1
ATOM 2255 C C . ASN B 1 2 ? 22.094 14.844 7.527 1 89 2 ASN B C 1
ATOM 2257 O O . ASN B 1 2 ? 21.172 14.906 6.711 1 89 2 ASN B O 1
ATOM 2261 N N . GLU B 1 3 ? 21.953 14.484 8.719 1 95.44 3 GLU B N 1
ATOM 2262 C CA . GLU B 1 3 ? 20.625 14.172 9.273 1 95.44 3 GLU B CA 1
ATOM 2263 C C . GLU B 1 3 ? 19.75 15.422 9.336 1 95.44 3 GLU B C 1
ATOM 2265 O O . GLU B 1 3 ? 20.25 16.531 9.469 1 95.44 3 GLU B O 1
ATOM 2270 N N . ILE B 1 4 ? 18.516 15.242 9.18 1 97.81 4 ILE B N 1
ATOM 2271 C CA . ILE B 1 4 ? 17.484 16.266 9.359 1 97.81 4 ILE B CA 1
ATOM 2272 C C . ILE B 1 4 ? 16.609 15.906 10.562 1 97.81 4 ILE B C 1
ATOM 2274 O O . ILE B 1 4 ? 16.031 14.828 10.609 1 97.81 4 ILE B O 1
ATOM 2278 N N . PHE B 1 5 ? 16.562 16.766 11.5 1 98.31 5 PHE B N 1
ATOM 2279 C CA . PHE B 1 5 ? 15.75 16.5 12.688 1 98.31 5 PHE B CA 1
ATOM 2280 C C . PHE B 1 5 ? 14.32 17 12.484 1 98.31 5 PHE B C 1
ATOM 2282 O O . PHE B 1 5 ? 14.094 18.172 12.219 1 98.31 5 PHE B O 1
ATOM 2289 N N . VAL B 1 6 ? 13.336 16.094 12.664 1 98.81 6 VAL B N 1
ATOM 2290 C CA . VAL B 1 6 ? 11.93 16.453 12.516 1 98.81 6 VAL B CA 1
ATOM 2291 C C . VAL B 1 6 ? 11.242 16.438 13.883 1 98.81 6 VAL B C 1
ATOM 2293 O O . VAL B 1 6 ? 11.547 15.594 14.727 1 98.81 6 VAL B O 1
ATOM 2296 N N . GLY B 1 7 ? 10.484 17.438 14.109 1 98.94 7 GLY B N 1
ATOM 2297 C CA . GLY B 1 7 ? 9.633 17.469 15.289 1 98.94 7 GLY B CA 1
ATOM 2298 C C . GLY B 1 7 ? 8.195 17.078 15 1 98.94 7 GLY B C 1
ATOM 2299 O O . GLY B 1 7 ? 7.613 17.516 14.008 1 98.94 7 GLY B O 1
ATOM 2300 N N . ILE B 1 8 ? 7.641 16.234 15.836 1 98.94 8 ILE B N 1
ATOM 2301 C CA . ILE B 1 8 ? 6.285 15.734 15.656 1 98.94 8 ILE B CA 1
ATOM 2302 C C . ILE B 1 8 ? 5.449 16.062 16.891 1 98.94 8 ILE B C 1
ATOM 2304 O O . ILE B 1 8 ? 5.793 15.648 18 1 98.94 8 ILE B O 1
ATOM 2308 N N . LEU B 1 9 ? 4.453 16.797 16.656 1 98.94 9 LEU B N 1
ATOM 2309 C CA . LEU B 1 9 ? 3.549 17.172 17.75 1 98.94 9 LEU B CA 1
ATOM 2310 C C . LEU B 1 9 ? 2.301 16.297 17.734 1 98.94 9 LEU B C 1
ATOM 2312 O O . LEU B 1 9 ? 1.732 16.031 16.672 1 98.94 9 LEU B O 1
ATOM 2316 N N . GLN B 1 10 ? 1.9 15.742 18.859 1 98.94 10 GLN B N 1
ATOM 2317 C CA . GLN B 1 10 ? 0.655 15.008 19.078 1 98.94 10 GLN B CA 1
ATOM 2318 C C . GLN B 1 10 ? -0.162 15.625 20.203 1 98.94 10 GLN B C 1
ATOM 2320 O O . GLN B 1 10 ? 0.299 15.688 21.344 1 98.94 10 GLN B O 1
ATOM 2325 N N . ASP B 1 11 ? -1.348 16.109 19.906 1 98.69 11 ASP B N 1
ATOM 2326 C CA . ASP B 1 11 ? -2.221 16.703 20.922 1 98.69 11 ASP B CA 1
ATOM 2327 C C . ASP B 1 11 ? -3.686 16.609 20.5 1 98.69 11 ASP B C 1
ATOM 2329 O O . ASP B 1 11 ? -3.998 16.094 19.422 1 98.69 11 ASP B O 1
ATOM 2333 N N . GLU B 1 12 ? -4.574 16.953 21.438 1 98 12 GLU B N 1
ATOM 2334 C CA . GLU B 1 12 ? -6 17.125 21.172 1 98 12 GLU B CA 1
ATOM 2335 C C . GLU B 1 12 ? -6.352 18.609 21.016 1 98 12 GLU B C 1
ATOM 2337 O O . GLU B 1 12 ? -5.93 19.438 21.828 1 98 12 GLU B O 1
ATOM 2342 N N . PHE B 1 13 ? -7.117 18.938 19.969 1 98.25 13 PHE B N 1
ATOM 2343 C CA . PHE B 1 13 ? -7.359 20.344 19.672 1 98.25 13 PHE B CA 1
ATOM 2344 C C . PHE B 1 13 ? -8.852 20.656 19.719 1 98.25 13 PHE B C 1
ATOM 2346 O O . PHE B 1 13 ? -9.68 19.75 19.656 1 98.25 13 PHE B O 1
ATOM 2353 N N . THR B 1 14 ? -9.156 21.906 19.875 1 97.69 14 THR B N 1
ATOM 2354 C CA . THR B 1 14 ? -10.531 22.375 20.031 1 97.69 14 THR B CA 1
ATOM 2355 C C . THR B 1 14 ? -11 23.109 18.766 1 97.69 14 THR B C 1
ATOM 2357 O O . THR B 1 14 ? -10.336 23.062 17.734 1 97.69 14 THR B O 1
ATOM 2360 N N . VAL B 1 15 ? -12.172 23.734 18.859 1 97.81 15 VAL B N 1
ATOM 2361 C CA . VAL B 1 15 ? -12.75 24.438 17.719 1 97.81 15 VAL B CA 1
ATOM 2362 C C . VAL B 1 15 ? -12.188 25.859 17.656 1 97.81 15 VAL B C 1
ATOM 2364 O O . VAL B 1 15 ? -12.469 26.594 16.703 1 97.81 15 VAL B O 1
ATOM 2367 N N . ASP B 1 16 ? -11.344 26.266 18.609 1 97.62 16 ASP B N 1
ATOM 2368 C CA . ASP B 1 16 ? -10.867 27.656 18.703 1 97.62 16 ASP B CA 1
ATOM 2369 C C . ASP B 1 16 ? -9.398 27.75 18.297 1 97.62 16 ASP B C 1
ATOM 2371 O O . ASP B 1 16 ? -8.523 27.234 19 1 97.62 16 ASP B O 1
ATOM 2375 N N . PRO B 1 17 ? -9.094 28.516 17.266 1 98.31 17 PRO B N 1
ATOM 2376 C CA . PRO B 1 17 ? -7.719 28.594 16.766 1 98.31 17 PRO B CA 1
ATOM 2377 C C . PRO B 1 17 ? -6.738 29.125 17.812 1 98.31 17 PRO B C 1
ATOM 2379 O O . PRO B 1 17 ? -5.605 28.656 17.891 1 98.31 17 PRO B O 1
ATOM 2382 N N . MET B 1 18 ? -7.16 30.047 18.609 1 98.25 18 MET B N 1
ATOM 2383 C CA . MET B 1 18 ? -6.223 30.656 19.547 1 98.25 18 MET B CA 1
ATOM 2384 C C . MET B 1 18 ? -5.949 29.734 20.719 1 98.25 18 MET B C 1
ATOM 2386 O O . MET B 1 18 ? -4.832 29.688 21.234 1 98.25 18 MET B O 1
ATOM 2390 N N . GLU B 1 19 ? -6.973 29 21.125 1 98.44 19 GLU B N 1
ATOM 2391 C CA . GLU B 1 19 ? -6.742 27.969 22.125 1 98.44 19 GLU B CA 1
ATOM 2392 C C . GLU B 1 19 ? -5.77 26.906 21.609 1 98.44 19 GLU B C 1
ATOM 2394 O O . GLU B 1 19 ? -4.898 26.453 22.359 1 98.44 19 GLU B O 1
ATOM 2399 N N . ASN B 1 20 ? -5.957 26.562 20.422 1 98.75 20 ASN B N 1
ATOM 2400 C CA . ASN B 1 20 ? -5.113 25.547 19.812 1 98.75 20 ASN B CA 1
ATOM 2401 C C . ASN B 1 20 ? -3.678 26.031 19.641 1 98.75 20 ASN B C 1
ATOM 2403 O O . ASN B 1 20 ? -2.729 25.281 19.859 1 98.75 20 ASN B O 1
ATOM 2407 N N . TYR B 1 21 ? -3.525 27.297 19.281 1 98.75 21 TYR B N 1
ATOM 2408 C CA . TYR B 1 21 ? -2.189 27.875 19.219 1 98.75 21 TYR B CA 1
ATOM 2409 C C . TYR B 1 21 ? -1.492 27.797 20.562 1 98.75 21 TYR B C 1
ATOM 2411 O O . TYR B 1 21 ? -0.308 27.453 20.641 1 98.75 21 TYR B O 1
ATOM 2419 N N . LYS B 1 22 ? -2.209 28.125 21.562 1 98.75 22 LYS B N 1
ATOM 2420 C CA . LYS B 1 22 ? -1.621 28.094 22.906 1 98.75 22 LYS B CA 1
ATOM 2421 C C . LYS B 1 22 ? -1.126 26.703 23.25 1 98.75 22 LYS B C 1
ATOM 2423 O O . LYS B 1 22 ? -0.071 26.547 23.875 1 98.75 22 LYS B O 1
ATOM 2428 N N . ARG B 1 23 ? -1.833 25.719 22.875 1 98.5 23 ARG B N 1
ATOM 2429 C CA . ARG B 1 23 ? -1.446 24.328 23.141 1 98.5 23 ARG B CA 1
ATOM 2430 C C . ARG B 1 23 ? -0.167 23.969 22.406 1 98.5 23 ARG B C 1
ATOM 2432 O O . ARG B 1 23 ? 0.725 23.328 22.969 1 98.5 23 ARG B O 1
ATOM 2439 N N . ILE B 1 24 ? -0.124 24.344 21.125 1 98.88 24 ILE B N 1
ATOM 2440 C CA . ILE B 1 24 ? 1.068 24.109 20.312 1 98.88 24 ILE B CA 1
ATOM 2441 C C . ILE B 1 24 ? 2.266 24.812 20.953 1 98.88 24 ILE B C 1
ATOM 2443 O O . ILE B 1 24 ? 3.318 24.203 21.156 1 98.88 24 ILE B O 1
ATOM 2447 N N . ARG B 1 25 ? 2.059 26.078 21.281 1 98.81 25 ARG B N 1
ATOM 2448 C CA . ARG B 1 25 ? 3.121 26.906 21.844 1 98.81 25 ARG B CA 1
ATOM 2449 C C . ARG B 1 25 ? 3.65 26.297 23.141 1 98.81 25 ARG B C 1
ATOM 2451 O O . ARG B 1 25 ? 4.863 26.203 23.344 1 98.81 25 ARG B O 1
ATOM 2458 N N . GLU B 1 26 ? 2.738 25.891 23.953 1 98.62 26 GLU B N 1
ATOM 2459 C CA . GLU B 1 26 ? 3.123 25.344 25.25 1 98.62 26 GLU B CA 1
ATOM 2460 C C . GLU B 1 26 ? 4.027 24.125 25.078 1 98.62 26 GLU B C 1
ATOM 2462 O O . GLU B 1 26 ? 5.07 24.016 25.734 1 98.62 26 GLU B O 1
ATOM 2467 N N . LEU B 1 27 ? 3.686 23.219 24.234 1 98.56 27 LEU B N 1
ATOM 2468 C CA . LEU B 1 27 ? 4.457 22 24.016 1 98.56 27 LEU B CA 1
ATOM 2469 C C . LEU B 1 27 ? 5.82 22.312 23.422 1 98.56 27 LEU B C 1
ATOM 2471 O O . LEU B 1 27 ? 6.832 21.734 23.828 1 98.56 27 LEU B O 1
ATOM 2475 N N . LEU B 1 28 ? 5.812 23.219 22.469 1 98.81 28 LEU B N 1
ATOM 2476 C CA . LEU B 1 28 ? 7.051 23.484 21.75 1 98.81 28 LEU B CA 1
ATOM 2477 C C . LEU B 1 28 ? 8.008 24.312 22.609 1 98.81 28 LEU B C 1
ATOM 2479 O O . LEU B 1 28 ? 9.227 24.094 22.578 1 98.81 28 LEU B O 1
ATOM 2483 N N . GLU B 1 29 ? 7.492 25.297 23.312 1 98.44 29 GLU B N 1
ATOM 2484 C CA . GLU B 1 29 ? 8.367 26.078 24.188 1 98.44 29 GLU B CA 1
ATOM 2485 C C . GLU B 1 29 ? 8.992 25.203 25.266 1 98.44 29 GLU B C 1
ATOM 2487 O O . GLU B 1 29 ? 10.133 25.438 25.672 1 98.44 29 GLU B O 1
ATOM 2492 N N . GLU B 1 30 ? 8.242 24.219 25.641 1 98.12 30 GLU B N 1
ATOM 2493 C CA . GLU B 1 30 ? 8.719 23.328 26.688 1 98.12 30 GLU B CA 1
ATOM 2494 C C . GLU B 1 30 ? 9.711 22.312 26.141 1 98.12 30 GLU B C 1
ATOM 2496 O O . GLU B 1 30 ? 10.695 21.969 26.797 1 98.12 30 GLU B O 1
ATOM 2501 N N . LYS B 1 31 ? 9.523 21.812 24.906 1 98.5 31 LYS B N 1
ATOM 2502 C CA . LYS B 1 31 ? 10.18 20.547 24.562 1 98.5 31 LYS B CA 1
ATOM 2503 C C . LYS B 1 31 ? 11.047 20.688 23.328 1 98.5 31 LYS B C 1
ATOM 2505 O O . LYS B 1 31 ? 11.891 19.828 23.031 1 98.5 31 LYS B O 1
ATOM 2510 N N . HIS B 1 32 ? 10.828 21.734 22.562 1 98.62 32 HIS B N 1
ATOM 2511 C CA . HIS B 1 32 ? 11.617 21.891 21.344 1 98.62 32 HIS B CA 1
ATOM 2512 C C . HIS B 1 32 ? 13.094 22.062 21.672 1 98.62 32 HIS B C 1
ATOM 2514 O O . HIS B 1 32 ? 13.453 22.797 22.594 1 98.62 32 HIS B O 1
ATOM 2520 N N . GLN B 1 33 ? 13.953 21.422 20.891 1 98.31 33 GLN B N 1
ATOM 2521 C CA . GLN B 1 33 ? 15.391 21.516 21.125 1 98.31 33 GLN B CA 1
ATOM 2522 C C . GLN B 1 33 ? 16.141 21.797 19.812 1 98.31 33 GLN B C 1
ATOM 2524 O O . GLN B 1 33 ? 16.734 22.859 19.656 1 98.31 33 GLN B O 1
ATOM 2529 N N . VAL B 1 34 ? 15.977 20.875 18.812 1 97.56 34 VAL B N 1
ATOM 2530 C CA . VAL B 1 34 ? 16.906 21 17.703 1 97.56 34 VAL B CA 1
ATOM 2531 C C . VAL B 1 34 ? 16.172 20.766 16.375 1 97.56 34 VAL B C 1
ATOM 2533 O O . VAL B 1 34 ? 16.781 20.844 15.305 1 97.56 34 VAL B O 1
ATOM 2536 N N . ALA B 1 35 ? 14.914 20.516 16.328 1 98.5 35 ALA B N 1
ATOM 2537 C CA . ALA B 1 35 ? 14.195 20.141 15.109 1 98.5 35 ALA B CA 1
ATOM 2538 C C . ALA B 1 35 ? 14.344 21.219 14.031 1 98.5 35 ALA B C 1
ATOM 2540 O O . ALA B 1 35 ? 14.242 22.406 14.312 1 98.5 35 ALA B O 1
ATOM 2541 N N . ASP B 1 36 ? 14.625 20.75 12.836 1 98.38 36 ASP B N 1
ATOM 2542 C CA . ASP B 1 36 ? 14.68 21.641 11.68 1 98.38 36 ASP B CA 1
ATOM 2543 C C . ASP B 1 36 ? 13.281 22.031 11.227 1 98.38 36 ASP B C 1
ATOM 2545 O O . ASP B 1 36 ? 13.078 23.125 10.688 1 98.38 36 ASP B O 1
ATOM 2549 N N . ILE B 1 37 ? 12.336 21.188 11.414 1 98.81 37 ILE B N 1
ATOM 2550 C CA . ILE B 1 37 ? 10.945 21.391 11.031 1 98.81 37 ILE B CA 1
ATOM 2551 C C . ILE B 1 37 ? 10.031 20.672 12.016 1 98.81 37 ILE B C 1
ATOM 2553 O O . ILE B 1 37 ? 10.32 19.547 12.438 1 98.81 37 ILE B O 1
ATOM 2557 N N . VAL B 1 38 ? 8.977 21.328 12.414 1 98.94 38 VAL B N 1
ATOM 2558 C CA . VAL B 1 38 ? 7.957 20.75 13.273 1 98.94 38 VAL B CA 1
ATOM 2559 C C . VAL B 1 38 ? 6.656 20.578 12.5 1 98.94 38 VAL B C 1
ATOM 2561 O O . VAL B 1 38 ? 6.199 21.516 11.836 1 98.94 38 VAL B O 1
ATOM 2564 N N . VAL B 1 39 ? 6.094 19.406 12.547 1 98.94 39 VAL B N 1
ATOM 2565 C CA . VAL B 1 39 ? 4.805 19.156 11.914 1 98.94 39 VAL B CA 1
ATOM 2566 C C . VAL B 1 39 ? 3.727 19 12.984 1 98.94 39 VAL B C 1
ATOM 2568 O O . VAL B 1 39 ? 3.963 18.375 14.031 1 98.94 39 VAL B O 1
ATOM 2571 N N . VAL B 1 40 ? 2.584 19.562 12.781 1 98.94 40 VAL B N 1
ATOM 2572 C CA . VAL B 1 40 ? 1.459 19.438 13.703 1 98.94 40 VAL B CA 1
ATOM 2573 C C . VAL B 1 40 ? 0.32 18.672 13.031 1 98.94 40 VAL B C 1
ATOM 2575 O O . VAL B 1 40 ? 0.285 18.562 11.805 1 98.94 40 VAL B O 1
ATOM 2578 N N . PRO B 1 41 ? -0.666 18.172 13.781 1 98.94 41 PRO B N 1
ATOM 2579 C CA . PRO B 1 41 ? -1.723 17.312 13.25 1 98.94 41 PRO B CA 1
ATOM 2580 C C . PRO B 1 41 ? -2.715 18.062 12.367 1 98.94 41 PRO B C 1
ATOM 2582 O O . PRO B 1 41 ? -2.758 19.297 12.391 1 98.94 41 PRO B O 1
ATOM 2585 N N . GLU B 1 42 ? -3.445 17.219 11.57 1 98.88 42 GLU B N 1
ATOM 2586 C CA . GLU B 1 42 ? -4.633 17.734 10.891 1 98.88 42 GLU B CA 1
ATOM 2587 C C . GLU B 1 42 ? -5.633 18.312 11.891 1 98.88 42 GLU B C 1
ATOM 2589 O O . GLU B 1 42 ? -5.816 17.766 12.984 1 98.88 42 GLU B O 1
ATOM 2594 N N . TYR B 1 43 ? -6.297 19.438 11.531 1 98.56 43 TYR B N 1
ATOM 2595 C CA . TYR B 1 43 ? -7.336 20.109 12.312 1 98.56 43 TYR B CA 1
ATOM 2596 C C . TYR B 1 43 ? -6.754 20.719 13.578 1 98.56 43 TYR B C 1
ATOM 2598 O O . TYR B 1 43 ? -7.477 20.938 14.555 1 98.56 43 TYR B O 1
ATOM 2606 N N . SER B 1 44 ? -5.484 20.953 13.602 1 98.12 44 SER B N 1
ATOM 2607 C CA . SER B 1 44 ? -4.844 21.562 14.766 1 98.12 44 SER B CA 1
ATOM 2608 C C . SER B 1 44 ? -5.234 23.031 14.914 1 98.12 44 SER B C 1
ATOM 2610 O O . SER B 1 44 ? -5.176 23.578 16.016 1 98.12 44 SER B O 1
ATOM 2612 N N . MET B 1 45 ? -5.66 23.641 13.766 1 98.69 45 MET B N 1
ATOM 2613 C CA . MET B 1 45 ? -6.184 25 13.844 1 98.69 45 MET B CA 1
ATOM 2614 C C . MET B 1 45 ? -7.621 25 14.352 1 98.69 45 MET B C 1
ATOM 2616 O O . MET B 1 45 ? -7.965 25.766 15.258 1 98.69 45 MET B O 1
ATOM 2620 N N . ILE B 1 46 ? -8.383 24.203 13.703 1 98.44 46 ILE B N 1
ATOM 2621 C CA . ILE B 1 46 ? -9.797 24.047 14.008 1 98.44 46 ILE B CA 1
ATOM 2622 C C . ILE B 1 46 ? -10.18 22.578 13.945 1 98.44 46 ILE B C 1
ATOM 2624 O O . ILE B 1 46 ? -10.102 21.953 12.883 1 98.44 46 ILE B O 1
ATOM 2628 N N . ASN B 1 47 ? -10.594 22.047 15.039 1 97.81 47 ASN B N 1
ATOM 2629 C CA . ASN B 1 47 ? -11.117 20.688 15.008 1 97.81 47 ASN B CA 1
ATOM 2630 C C . ASN B 1 47 ? -12.547 20.656 14.484 1 97.81 47 ASN B C 1
ATOM 2632 O O . ASN B 1 47 ? -13.5 20.828 15.25 1 97.81 47 ASN B O 1
ATOM 2636 N N . ILE B 1 48 ? -12.773 20.312 13.305 1 95.06 48 ILE B N 1
ATOM 2637 C CA . ILE B 1 48 ? -14.062 20.469 12.648 1 95.06 48 ILE B CA 1
ATOM 2638 C C . ILE B 1 48 ? -15 19.359 13.086 1 95.06 48 ILE B C 1
ATOM 2640 O O . ILE B 1 48 ? -16.219 19.438 12.875 1 95.06 48 ILE B O 1
ATOM 2644 N N . LEU B 1 49 ? -14.492 18.312 13.625 1 90.94 49 LEU B N 1
ATOM 2645 C CA . LEU B 1 49 ? -15.312 17.172 14.008 1 90.94 49 LEU B CA 1
ATOM 2646 C C . LEU B 1 49 ? -15.883 17.359 15.414 1 90.94 49 LEU B C 1
ATOM 2648 O O . LEU B 1 49 ? -16.594 16.484 15.922 1 90.94 49 LEU B O 1
ATOM 2652 N N . ALA B 1 50 ? -15.656 18.469 15.992 1 88.88 50 ALA B N 1
ATOM 2653 C CA . ALA B 1 50 ? -16.172 18.766 17.328 1 88.88 50 ALA B CA 1
ATOM 2654 C C . ALA B 1 50 ? -17.5 19.516 17.234 1 88.88 50 ALA B C 1
ATOM 2656 O O . ALA B 1 50 ? -17.672 20.547 17.891 1 88.88 50 ALA B O 1
ATOM 2657 N N . GLY B 1 51 ? -18.406 19.047 16.344 1 87.5 51 GLY B N 1
ATOM 2658 C CA . GLY B 1 51 ? -19.781 19.516 16.312 1 87.5 51 GLY B CA 1
ATOM 2659 C C . GLY B 1 51 ? -19.969 20.766 15.461 1 87.5 51 GLY B C 1
ATOM 2660 O O . GLY B 1 51 ? -20.922 21.516 15.648 1 87.5 51 GLY B O 1
ATOM 2661 N N . LEU B 1 52 ? -19.094 21.047 14.578 1 94.88 52 LEU B N 1
ATOM 2662 C CA . LEU B 1 52 ? -19.203 22.234 13.758 1 94.88 52 LEU B CA 1
ATOM 2663 C C . LEU B 1 52 ? -19.859 21.922 12.422 1 94.88 52 LEU B C 1
ATOM 2665 O O . LEU B 1 52 ? -19.594 20.891 11.812 1 94.88 52 LEU B O 1
ATOM 2669 N N . LYS B 1 53 ? -20.734 22.828 12.07 1 97.19 53 LYS B N 1
ATOM 2670 C CA . LYS B 1 53 ? -21.266 22.797 10.719 1 97.19 53 LYS B CA 1
ATOM 2671 C C . LYS B 1 53 ? -20.359 23.516 9.734 1 97.19 53 LYS B C 1
ATOM 2673 O O . LYS B 1 53 ? -19.469 24.281 10.148 1 97.19 53 LYS B O 1
ATOM 2678 N N . PRO B 1 54 ? -20.547 23.312 8.484 1 98.12 54 PRO B N 1
ATOM 2679 C CA . PRO B 1 54 ? -19.672 23.953 7.496 1 98.12 54 PRO B CA 1
ATOM 2680 C C . PRO B 1 54 ? -19.641 25.469 7.645 1 98.12 54 PRO B C 1
ATOM 2682 O O . PRO B 1 54 ? -18.562 26.078 7.539 1 98.12 54 PRO B O 1
ATOM 2685 N N . SER B 1 55 ? -20.75 26.031 7.926 1 98.19 55 SER B N 1
ATOM 2686 C CA . SER B 1 55 ? -20.797 27.484 8.07 1 98.19 55 SER B CA 1
ATOM 2687 C C . SER B 1 55 ? -19.984 27.953 9.273 1 98.19 55 SER B C 1
ATOM 2689 O O . SER B 1 55 ? -19.359 29.016 9.234 1 98.19 55 SER B O 1
ATOM 2691 N N . ASP B 1 56 ? -20.031 27.172 10.367 1 98.06 56 ASP B N 1
ATOM 2692 C CA . ASP B 1 56 ? -19.25 27.5 11.562 1 98.06 56 ASP B CA 1
ATOM 2693 C C . ASP B 1 56 ? -17.75 27.422 11.273 1 98.06 56 ASP B C 1
ATOM 2695 O O . ASP B 1 56 ? -16.984 28.266 11.742 1 98.06 56 ASP B O 1
ATOM 2699 N N . VAL B 1 57 ? -17.375 26.422 10.531 1 98.44 57 VAL B N 1
ATOM 2700 C CA . VAL B 1 57 ? -15.969 26.266 10.164 1 98.44 57 VAL B CA 1
ATOM 2701 C C . VAL B 1 57 ? -15.523 27.438 9.297 1 98.44 57 VAL B C 1
ATOM 2703 O O . VAL B 1 57 ? -14.445 28 9.516 1 98.44 57 VAL B O 1
ATOM 2706 N N . TYR B 1 58 ? -16.359 27.812 8.359 1 98.38 58 TYR B N 1
ATOM 2707 C CA . TYR B 1 58 ? -16.047 28.922 7.469 1 98.38 58 TYR B CA 1
ATOM 2708 C C . TYR B 1 58 ? -15.852 30.219 8.258 1 98.38 58 TYR B C 1
ATOM 2710 O O . TYR B 1 58 ? -14.953 31 7.945 1 98.38 58 TYR B O 1
ATOM 2718 N N . GLU B 1 59 ? -16.641 30.391 9.242 1 97.75 59 GLU 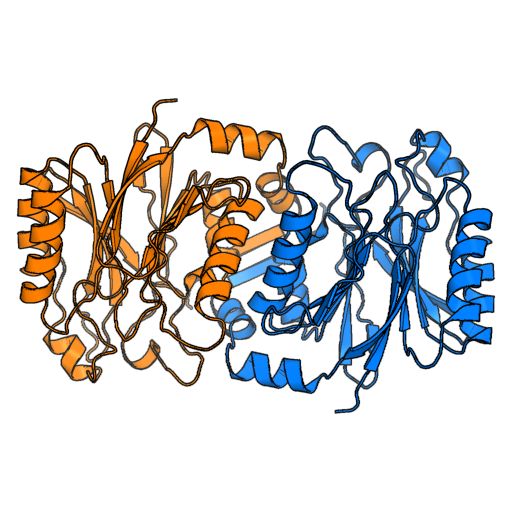B N 1
ATOM 2719 C CA . GLU B 1 59 ? -16.562 31.594 10.047 1 97.75 59 GLU B CA 1
ATOM 2720 C C . GLU B 1 59 ? -15.258 31.656 10.828 1 97.75 59 GLU B C 1
ATOM 2722 O O . GLU B 1 59 ? -14.727 32.75 11.07 1 97.75 59 GLU B O 1
ATOM 2727 N N . ARG B 1 60 ? -14.766 30.547 11.211 1 97.69 60 ARG B N 1
ATOM 2728 C CA . ARG B 1 60 ? -13.547 30.469 12.016 1 97.69 60 ARG B CA 1
ATOM 2729 C C . ARG B 1 60 ? -12.305 30.406 11.133 1 97.69 60 ARG B C 1
ATOM 2731 O O . ARG B 1 60 ? -11.188 30.625 11.609 1 97.69 60 ARG B O 1
ATOM 2738 N N . ALA B 1 61 ? -12.531 30.016 9.844 1 98.56 61 ALA B N 1
ATOM 2739 C CA . ALA B 1 61 ? -11.422 29.906 8.898 1 98.56 61 ALA B CA 1
ATOM 2740 C C . ALA B 1 61 ? -10.781 31.281 8.656 1 98.56 61 ALA B C 1
ATOM 2742 O O . ALA B 1 61 ? -11.391 32.312 8.945 1 98.56 61 ALA B O 1
ATOM 2743 N N . GLU B 1 62 ? -9.57 31.25 8.234 1 98.69 62 GLU B N 1
ATOM 2744 C CA . GLU B 1 62 ? -8.844 32.5 7.969 1 98.69 62 GLU B CA 1
ATOM 2745 C C . GLU B 1 62 ? -8.219 32.469 6.578 1 98.69 62 GLU B C 1
ATOM 2747 O O . GLU B 1 62 ? -8.047 31.406 5.98 1 98.69 62 GLU B O 1
ATOM 2752 N N . ARG B 1 63 ? -7.906 33.656 6.062 1 98.44 63 ARG B N 1
ATOM 2753 C CA . ARG B 1 63 ? -7.113 33.781 4.844 1 98.44 63 ARG B CA 1
ATOM 2754 C C . ARG B 1 63 ? -5.625 33.812 5.16 1 98.44 63 ARG B C 1
ATOM 2756 O O . ARG B 1 63 ? -5.211 34.406 6.156 1 98.44 63 ARG B O 1
ATOM 2763 N N . ILE B 1 64 ? -4.883 33.25 4.305 1 97.94 64 ILE B N 1
ATOM 2764 C CA . ILE B 1 64 ? -3.463 33.062 4.578 1 97.94 64 ILE B CA 1
ATOM 2765 C C . ILE B 1 64 ? -2.797 34.406 4.816 1 97.94 64 ILE B C 1
ATOM 2767 O O . ILE B 1 64 ? -2.043 34.562 5.777 1 97.94 64 ILE B O 1
ATOM 2771 N N . ASN B 1 65 ? -3.111 35.406 4.039 1 95.06 65 ASN B N 1
ATOM 2772 C CA . ASN B 1 65 ? -2.41 36.688 4.051 1 95.06 65 ASN B CA 1
ATOM 2773 C C . ASN B 1 65 ? -2.814 37.531 5.25 1 95.06 65 ASN B C 1
ATOM 2775 O O . ASN B 1 65 ? -2.113 38.5 5.609 1 95.06 65 ASN B O 1
ATOM 2779 N N . ASP B 1 66 ? -3.904 37.25 5.891 1 95.38 66 ASP B N 1
ATOM 2780 C CA . ASP B 1 66 ? -4.387 38.062 7.012 1 95.38 66 ASP B CA 1
ATOM 2781 C C . ASP B 1 66 ? -4.707 37.156 8.219 1 95.38 66 ASP B C 1
ATOM 2783 O O . ASP B 1 66 ? -5.559 37.531 9.039 1 95.38 66 ASP B O 1
ATOM 2787 N N . SER B 1 67 ? -4.066 36.125 8.266 1 98.44 67 SER B N 1
ATOM 2788 C CA . SER B 1 67 ? -4.391 35.156 9.305 1 98.44 67 SER B CA 1
ATOM 2789 C C . SER B 1 67 ? -3.74 35.531 10.633 1 98.44 67 SER B C 1
ATOM 2791 O O . SER B 1 67 ? -2.52 35.688 10.711 1 98.44 67 SER B O 1
ATOM 2793 N N . ILE B 1 68 ? -4.523 35.562 11.688 1 98.5 68 ILE B N 1
ATOM 2794 C CA . ILE B 1 68 ? -4.02 35.781 13.047 1 98.5 68 ILE B CA 1
ATOM 2795 C C . ILE B 1 68 ? -3.322 34.5 13.523 1 98.5 68 ILE B C 1
ATOM 2797 O O . ILE B 1 68 ? -2.27 34.562 14.164 1 98.5 68 ILE B O 1
ATOM 2801 N N . TYR B 1 69 ? -3.885 33.375 13.234 1 98.62 69 TYR B N 1
ATOM 2802 C CA . TYR B 1 69 ? -3.314 32.094 13.609 1 98.62 69 TYR B CA 1
ATOM 2803 C C . TYR B 1 69 ? -1.908 31.922 13.047 1 98.62 69 TYR B C 1
ATOM 2805 O O . TYR B 1 69 ? -0.972 31.594 13.773 1 98.62 69 TYR B O 1
ATOM 2813 N N . ILE B 1 70 ? -1.729 32.219 11.758 1 98.81 70 ILE B N 1
ATOM 2814 C CA . ILE B 1 70 ? -0.43 32.062 11.102 1 98.81 70 ILE B CA 1
ATOM 2815 C C . ILE B 1 70 ? 0.556 33.094 11.688 1 98.81 70 ILE B C 1
ATOM 2817 O O . ILE B 1 70 ? 1.739 32.781 11.859 1 98.81 70 ILE B O 1
ATOM 2821 N N . SER B 1 71 ? 0.044 34.25 11.969 1 98.69 71 SER B N 1
ATOM 2822 C CA . SER B 1 71 ? 0.917 35.281 12.562 1 98.69 71 SER B CA 1
ATOM 2823 C C . SER B 1 71 ? 1.493 34.781 13.883 1 98.69 71 SER B C 1
ATOM 2825 O O . SER B 1 71 ? 2.686 34.969 14.148 1 98.69 71 SER B O 1
ATOM 2827 N N . LYS B 1 72 ? 0.643 34.219 14.719 1 98.75 72 LYS B N 1
ATOM 2828 C CA . LYS B 1 72 ? 1.102 33.688 16 1 98.75 72 LYS B CA 1
ATOM 2829 C C . LYS B 1 72 ? 2.1 32.562 15.805 1 98.75 72 LYS B C 1
ATOM 2831 O O . LYS B 1 72 ? 3.123 32.5 16.484 1 98.75 72 LYS B O 1
ATOM 2836 N N . ILE B 1 73 ? 1.833 31.688 14.883 1 98.88 73 ILE B N 1
ATOM 2837 C CA . ILE B 1 73 ? 2.729 30.578 14.578 1 98.88 73 ILE B CA 1
ATOM 2838 C C . ILE B 1 73 ? 4.066 31.109 14.078 1 98.88 73 ILE B C 1
ATOM 2840 O O . ILE B 1 73 ? 5.121 30.562 14.398 1 98.88 73 ILE B O 1
ATOM 2844 N N . SER B 1 74 ? 3.965 32.125 13.227 1 98.75 74 SER B N 1
ATOM 2845 C CA . SER B 1 74 ? 5.168 32.75 12.688 1 98.75 74 SER B CA 1
ATOM 2846 C C . SER B 1 74 ? 6.066 33.281 13.805 1 98.75 74 SER B C 1
ATOM 2848 O O . SER B 1 74 ? 7.281 33.094 13.773 1 98.75 74 SER B O 1
ATOM 2850 N N . ASP B 1 75 ? 5.48 33.969 14.766 1 98.69 75 ASP B N 1
ATOM 2851 C CA . ASP B 1 75 ? 6.234 34.438 15.914 1 98.69 75 ASP B CA 1
ATOM 2852 C C . ASP B 1 75 ? 6.926 33.312 16.641 1 98.69 75 ASP B C 1
ATOM 2854 O O . ASP B 1 75 ? 8.086 33.406 17.047 1 98.69 75 ASP B O 1
ATOM 2858 N N . LEU B 1 76 ? 6.203 32.25 16.828 1 98.81 76 LEU B N 1
ATOM 2859 C CA . LEU B 1 76 ? 6.738 31.078 17.516 1 98.81 76 LEU B CA 1
ATOM 2860 C C . LEU B 1 76 ? 7.883 30.453 16.719 1 98.81 76 LEU B C 1
ATOM 2862 O O . LEU B 1 76 ? 8.914 30.094 17.297 1 98.81 76 LEU B O 1
ATOM 2866 N N . ALA B 1 77 ? 7.676 30.266 15.43 1 98.88 77 ALA B N 1
ATOM 2867 C CA . ALA B 1 77 ? 8.711 29.719 14.555 1 98.88 77 ALA B CA 1
ATOM 2868 C C . ALA B 1 77 ? 9.992 30.531 14.641 1 98.88 77 ALA B C 1
ATOM 2870 O O . ALA B 1 77 ? 11.094 29.969 14.695 1 98.88 77 ALA B O 1
ATOM 2871 N N . ALA B 1 78 ? 9.844 31.828 14.609 1 98.69 78 ALA B N 1
ATOM 2872 C CA . ALA B 1 78 ? 10.984 32.719 14.711 1 98.69 78 ALA B CA 1
ATOM 2873 C C . ALA B 1 78 ? 11.695 32.562 16.047 1 98.69 78 ALA B C 1
ATOM 2875 O O . ALA B 1 78 ? 12.93 32.469 16.109 1 98.69 78 ALA B O 1
ATOM 2876 N N . LYS B 1 79 ? 10.938 32.562 17.062 1 98.62 79 LYS B N 1
ATOM 2877 C CA . LYS B 1 79 ? 11.484 32.438 18.406 1 98.62 79 LYS B CA 1
ATOM 2878 C C . LYS B 1 79 ? 12.305 31.172 18.547 1 98.62 79 LYS B C 1
ATOM 2880 O O . LYS B 1 79 ? 13.375 31.172 19.156 1 98.62 79 LYS B O 1
ATOM 2885 N N . LEU B 1 80 ? 11.82 30.047 17.984 1 98.69 80 LEU B N 1
ATOM 2886 C CA . LEU B 1 80 ? 12.445 28.734 18.141 1 98.69 80 LEU B CA 1
ATOM 2887 C C . LEU B 1 80 ? 13.453 28.484 17.031 1 98.69 80 LEU B C 1
ATOM 2889 O O . LEU B 1 80 ? 14.18 27.484 17.062 1 98.69 80 LEU B O 1
ATOM 2893 N N . ASP B 1 81 ? 13.445 29.328 16.031 1 98.5 81 ASP B N 1
ATOM 2894 C CA . ASP B 1 81 ? 14.289 29.203 14.852 1 98.5 81 ASP B CA 1
ATOM 2895 C C . ASP B 1 81 ? 14.094 27.844 14.18 1 98.5 81 ASP B C 1
ATOM 2897 O O . ASP B 1 81 ? 15.055 27.109 13.977 1 98.5 81 ASP B O 1
ATOM 2901 N N . THR B 1 82 ? 12.922 27.547 13.906 1 98.75 82 THR B N 1
ATOM 2902 C CA . THR B 1 82 ? 12.555 26.281 13.273 1 98.75 82 THR B CA 1
ATOM 2903 C C . THR B 1 82 ? 11.43 26.484 12.258 1 98.75 82 THR B C 1
ATOM 2905 O O . THR B 1 82 ? 10.641 27.422 12.383 1 98.75 82 THR B O 1
ATOM 2908 N N . TYR B 1 83 ? 11.422 25.688 11.172 1 98.88 83 TYR B N 1
ATOM 2909 C CA . TYR B 1 83 ? 10.281 25.656 10.266 1 98.88 83 TYR B CA 1
ATOM 2910 C C . TYR B 1 83 ? 9.078 24.984 10.93 1 98.88 83 TYR B C 1
ATOM 2912 O O . TYR B 1 83 ? 9.234 24.047 11.711 1 98.88 83 TYR B O 1
ATOM 2920 N N . MET B 1 84 ? 7.934 25.484 10.664 1 98.94 84 MET B N 1
ATOM 2921 C CA . MET B 1 84 ? 6.715 24.828 11.141 1 98.94 84 MET B CA 1
ATOM 2922 C C . MET B 1 84 ? 5.789 24.484 9.977 1 98.94 84 MET B C 1
ATOM 2924 O O . MET B 1 84 ? 5.445 25.359 9.172 1 98.94 84 MET B O 1
ATOM 2928 N N . LEU B 1 85 ? 5.512 23.266 9.836 1 98.94 85 LEU B N 1
ATOM 2929 C CA . LEU B 1 85 ? 4.512 22.781 8.891 1 98.94 85 LEU B CA 1
ATOM 2930 C C . LEU B 1 85 ? 3.154 22.625 9.57 1 98.94 85 LEU B C 1
ATOM 2932 O O . LEU B 1 85 ? 2.938 21.672 10.32 1 98.94 85 LEU B O 1
ATOM 2936 N N . ILE B 1 86 ? 2.236 23.484 9.258 1 98.94 86 ILE B N 1
ATOM 2937 C CA . ILE B 1 86 ? 0.999 23.516 10.031 1 98.94 86 ILE B CA 1
ATOM 2938 C C . ILE B 1 86 ? -0.182 23.172 9.125 1 98.94 86 ILE B C 1
ATOM 2940 O O . ILE B 1 86 ? -0.129 23.406 7.914 1 98.94 86 ILE B O 1
ATOM 2944 N N . HIS B 1 87 ? -1.166 22.578 9.656 1 98.94 87 HIS B N 1
ATOM 2945 C CA . HIS B 1 87 ? -2.457 22.422 9 1 98.94 87 HIS B CA 1
ATOM 2946 C C . HIS B 1 87 ? -3.307 23.688 9.141 1 98.94 87 HIS B C 1
ATOM 2948 O O . HIS B 1 87 ? -3.35 24.297 10.211 1 98.94 87 HIS B O 1
ATOM 2954 N N . PHE B 1 88 ? -3.904 24.078 8.117 1 98.88 88 PHE B N 1
ATOM 2955 C CA . PHE B 1 88 ? -4.602 25.359 8.055 1 98.88 88 PHE B CA 1
ATOM 2956 C C . PHE B 1 88 ? -5.953 25.203 7.371 1 98.88 88 PHE B C 1
ATOM 2958 O O . PHE B 1 88 ? -6.066 24.516 6.355 1 98.88 88 PHE B O 1
ATOM 2965 N N . ILE B 1 89 ? -6.988 25.719 8.008 1 98.75 89 ILE B N 1
ATOM 2966 C CA . ILE B 1 89 ? -8.297 25.812 7.375 1 98.75 89 ILE B CA 1
ATOM 2967 C C . ILE B 1 89 ? -8.43 27.141 6.645 1 98.75 89 ILE B C 1
ATOM 2969 O O . ILE B 1 89 ? -8.68 28.188 7.266 1 98.75 89 ILE B O 1
ATOM 2973 N N . GLU B 1 90 ? -8.32 27.062 5.367 1 98.62 90 GLU B N 1
ATOM 2974 C CA . GLU B 1 90 ? -8.195 28.234 4.508 1 98.62 90 GLU B CA 1
ATOM 2975 C C . GLU B 1 90 ? -9.562 28.75 4.07 1 98.62 90 GLU B C 1
ATOM 2977 O O . GLU B 1 90 ? -10.344 28.016 3.465 1 98.62 90 GLU B O 1
ATOM 2982 N N . LYS B 1 91 ? -9.844 29.984 4.43 1 98.44 91 LYS B N 1
ATOM 2983 C CA . LYS B 1 91 ? -11.078 30.625 3.961 1 98.44 91 LYS B CA 1
ATOM 2984 C C . LYS B 1 91 ? -11.047 30.828 2.451 1 98.44 91 LYS B C 1
ATOM 2986 O O . LYS B 1 91 ? -10.031 31.25 1.896 1 98.44 91 LYS B O 1
ATOM 2991 N N . THR B 1 92 ? -12.117 30.453 1.82 1 97.81 92 THR B N 1
ATOM 2992 C CA . THR B 1 92 ? -12.219 30.578 0.371 1 97.81 92 THR B CA 1
ATOM 2993 C C . THR B 1 92 ? -13.242 31.641 -0.008 1 97.81 92 THR B C 1
ATOM 2995 O O . THR B 1 92 ? -13.867 32.25 0.865 1 97.81 92 THR B O 1
ATOM 2998 N N . ASP B 1 93 ? -13.398 31.859 -1.325 1 97.5 93 ASP B N 1
ATOM 2999 C CA . ASP B 1 93 ? -14.406 32.781 -1.826 1 97.5 93 ASP B CA 1
ATOM 3000 C C . ASP B 1 93 ? -15.711 32.062 -2.143 1 97.5 93 ASP B C 1
ATOM 3002 O O . ASP B 1 93 ? -16.594 32.625 -2.811 1 97.5 93 ASP B O 1
ATOM 3006 N N . THR B 1 94 ? -15.875 30.844 -1.694 1 96.75 94 THR B N 1
ATOM 3007 C CA . THR B 1 94 ? -17.047 30.016 -1.974 1 96.75 94 THR B CA 1
ATOM 3008 C C . THR B 1 94 ? -17.688 29.516 -0.677 1 96.75 94 THR B C 1
ATOM 3010 O O . THR B 1 94 ? -17.703 28.312 -0.418 1 96.75 94 THR B O 1
ATOM 3013 N N . PRO B 1 95 ? -18.297 30.359 0.039 1 97.31 95 PRO B N 1
ATOM 3014 C CA . PRO B 1 95 ? -18.922 29.891 1.278 1 97.31 95 PRO B CA 1
ATOM 3015 C C . PRO B 1 95 ? -20.016 28.859 1.031 1 97.31 95 PRO B C 1
ATOM 3017 O O . PRO B 1 95 ? -20.719 28.938 0.024 1 97.31 95 PRO B O 1
ATOM 3020 N N . PRO B 1 96 ? -20.141 27.938 1.916 1 98 96 PRO B N 1
ATOM 3021 C CA . PRO B 1 96 ? -19.438 27.797 3.193 1 98 96 PRO B CA 1
ATOM 3022 C C . PRO B 1 96 ? -18.203 26.891 3.09 1 98 96 PRO B C 1
ATOM 3024 O O . PRO B 1 96 ? -17.688 26.422 4.105 1 98 96 PRO B O 1
ATOM 3027 N N . LYS B 1 97 ? -17.719 26.625 1.878 1 98.44 97 LYS B N 1
ATOM 3028 C CA . LYS B 1 97 ? -16.594 25.703 1.675 1 98.44 97 LYS B CA 1
ATOM 3029 C C . LYS B 1 97 ? -15.266 26.391 2.012 1 98.44 97 LYS B C 1
ATOM 3031 O O . LYS B 1 97 ? -15.062 27.562 1.694 1 98.44 97 LYS B O 1
ATOM 3036 N N . THR B 1 98 ? -14.438 25.672 2.67 1 98.69 98 THR B N 1
ATOM 3037 C CA . THR B 1 98 ? -13.062 26.047 2.963 1 98.69 98 THR B CA 1
ATOM 3038 C C . THR B 1 98 ? -12.086 25.062 2.303 1 98.69 98 THR B C 1
ATOM 3040 O O . THR B 1 98 ? -12.484 24.266 1.462 1 98.69 98 THR B O 1
ATOM 3043 N N . MET B 1 99 ? -10.789 25.234 2.553 1 98.69 99 MET B N 1
ATOM 3044 C CA . MET B 1 99 ? -9.773 24.297 2.088 1 98.69 99 MET B CA 1
ATOM 3045 C C . MET B 1 99 ? -8.938 23.781 3.254 1 98.69 99 MET B C 1
ATOM 3047 O O . MET B 1 99 ? -8.594 24.547 4.164 1 98.69 99 MET B O 1
ATOM 3051 N N . SER B 1 100 ? -8.695 22.547 3.262 1 98.75 100 SER B N 1
ATOM 3052 C CA . SER B 1 100 ? -7.738 21.906 4.168 1 98.75 100 SER B CA 1
ATOM 3053 C C . SER B 1 100 ? -6.324 21.953 3.6 1 98.75 100 SER B C 1
ATOM 3055 O O . SER B 1 100 ? -5.996 21.219 2.6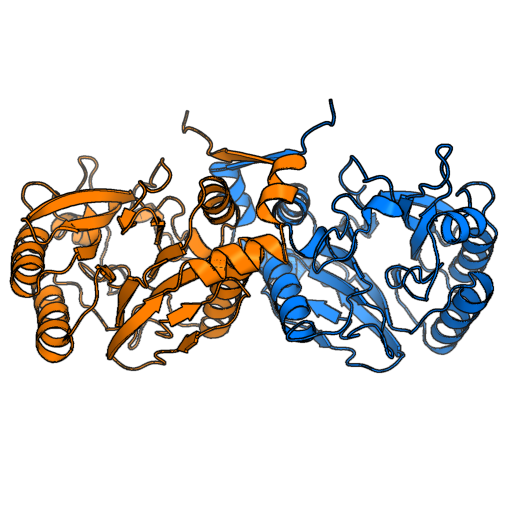68 1 98.75 100 SER B O 1
ATOM 3057 N N . SER B 1 101 ? -5.508 22.828 4.18 1 98.81 101 SER B N 1
ATOM 3058 C CA . SER B 1 101 ? -4.234 23.125 3.531 1 98.81 101 SER B CA 1
ATOM 3059 C C . SER B 1 101 ? -3.068 22.969 4.5 1 98.81 101 SER B C 1
ATOM 3061 O O . SER B 1 101 ? -3.26 23 5.719 1 98.81 101 SER B O 1
ATOM 3063 N N . SER B 1 102 ? -1.963 22.656 3.943 1 98.94 102 SER B N 1
ATOM 3064 C CA . SER B 1 102 ? -0.69 22.641 4.656 1 98.94 102 SER B CA 1
ATOM 3065 C C . SER B 1 102 ? 0.137 23.875 4.336 1 98.94 102 SER B C 1
ATOM 3067 O O . SER B 1 102 ? 0.363 24.188 3.168 1 98.94 102 SER B O 1
ATOM 3069 N N . ILE B 1 103 ? 0.56 24.578 5.352 1 98.94 103 ILE B N 1
ATOM 3070 C CA . ILE B 1 103 ? 1.325 25.812 5.219 1 98.94 103 ILE B CA 1
ATOM 3071 C C . ILE B 1 103 ? 2.693 25.641 5.875 1 98.94 103 ILE B C 1
ATOM 3073 O O . ILE B 1 103 ? 2.787 25.172 7.012 1 98.94 103 ILE B O 1
ATOM 3077 N N . LEU B 1 104 ? 3.746 25.984 5.164 1 98.94 104 LEU B N 1
ATOM 3078 C CA . LEU B 1 104 ? 5.09 26.047 5.73 1 98.94 104 LEU B CA 1
ATOM 3079 C C . LEU B 1 104 ? 5.402 27.453 6.234 1 98.94 104 LEU B C 1
ATOM 3081 O O . LEU B 1 104 ? 5.422 28.406 5.453 1 98.94 104 LEU B O 1
ATOM 3085 N N . VAL B 1 105 ? 5.613 27.547 7.488 1 98.81 105 VAL B N 1
ATOM 3086 C CA . VAL B 1 105 ? 6.012 28.812 8.102 1 98.81 105 VAL B CA 1
ATOM 3087 C C . VAL B 1 105 ? 7.516 28.812 8.359 1 98.81 105 VAL B C 1
ATOM 3089 O O . VAL B 1 105 ? 8.023 27.984 9.125 1 98.81 105 VAL B O 1
ATOM 3092 N N . HIS B 1 106 ? 8.203 29.766 7.781 1 98.56 106 HIS B N 1
ATOM 3093 C CA . HIS B 1 106 ? 9.641 29.891 7.949 1 98.56 106 HIS B CA 1
ATOM 3094 C C . HIS B 1 106 ? 9.984 30.656 9.219 1 98.56 106 HIS B C 1
ATOM 3096 O O . HIS B 1 106 ? 9.25 31.562 9.617 1 98.56 106 HIS B O 1
ATOM 3102 N N . PRO B 1 107 ? 11.18 30.297 9.758 1 98.38 107 PRO B N 1
ATOM 3103 C CA . PRO B 1 107 ? 11.594 31.109 10.898 1 98.38 107 PRO B CA 1
ATOM 3104 C C . PRO B 1 107 ? 11.844 32.562 10.516 1 98.38 107 PRO B C 1
ATOM 3106 O O . PRO B 1 107 ? 11.805 33.469 11.375 1 98.38 107 PRO B O 1
ATOM 3109 N N . SER B 1 108 ? 11.992 32.875 9.289 1 97.94 108 SER B N 1
ATOM 3110 C CA . SER B 1 108 ? 12.195 34.219 8.805 1 97.94 108 SER B CA 1
ATOM 3111 C C . SER B 1 108 ? 10.875 35 8.727 1 97.94 108 SER B C 1
ATOM 3113 O O . SER B 1 108 ? 10.875 36.219 8.562 1 97.94 108 SER B O 1
ATOM 3115 N N . GLY B 1 109 ? 9.797 34.25 8.805 1 96.88 109 GLY B N 1
ATOM 3116 C CA . GLY B 1 109 ? 8.492 34.875 8.688 1 96.88 109 GLY B CA 1
ATOM 3117 C C . GLY B 1 109 ? 7.832 34.625 7.344 1 96.88 109 GLY B C 1
ATOM 3118 O O . GLY B 1 109 ? 6.633 34.875 7.184 1 96.88 109 GLY B O 1
ATOM 3119 N N . ARG B 1 110 ? 8.594 34.094 6.402 1 97.88 110 ARG B N 1
ATOM 3120 C CA . ARG B 1 110 ? 8.008 33.719 5.113 1 97.88 110 ARG B CA 1
ATOM 3121 C C . ARG B 1 110 ? 6.969 32.625 5.273 1 97.88 110 ARG B C 1
ATOM 3123 O O . ARG B 1 110 ? 7.156 31.703 6.066 1 97.88 110 ARG B O 1
ATOM 3130 N N . ILE B 1 111 ? 5.863 32.75 4.488 1 98.38 111 ILE B N 1
ATOM 3131 C CA . ILE B 1 111 ? 4.758 31.797 4.539 1 98.38 111 ILE B CA 1
ATOM 3132 C C . ILE B 1 111 ? 4.531 31.188 3.156 1 98.38 111 ILE B C 1
ATOM 3134 O O . ILE B 1 111 ? 4.379 31.922 2.172 1 98.38 111 ILE B O 1
ATOM 3138 N N . ASP B 1 112 ? 4.574 29.828 3.059 1 98.44 112 ASP B N 1
ATOM 3139 C CA . ASP B 1 112 ? 4.34 29.156 1.787 1 98.44 112 ASP B CA 1
ATOM 3140 C C . ASP B 1 112 ? 3.201 28.141 1.903 1 98.44 112 ASP B C 1
ATOM 3142 O O . ASP B 1 112 ? 3.248 27.234 2.74 1 98.44 112 ASP B O 1
ATOM 3146 N N . LYS B 1 113 ? 2.182 28.344 1.129 1 98.62 113 LYS B N 1
ATOM 3147 C CA . LYS B 1 113 ? 1.235 27.234 0.964 1 98.62 113 LYS B CA 1
ATOM 3148 C C . LYS B 1 113 ? 1.861 26.094 0.179 1 98.62 113 LYS B C 1
ATOM 3150 O O . LYS B 1 113 ? 2.352 26.281 -0.934 1 98.62 113 LYS B O 1
ATOM 3155 N N . VAL B 1 114 ? 1.783 24.906 0.712 1 98.56 114 VAL B N 1
ATOM 3156 C CA . VAL B 1 114 ? 2.568 23.859 0.076 1 98.56 114 VAL B CA 1
ATOM 3157 C C . VAL B 1 114 ? 1.64 22.766 -0.462 1 98.56 114 VAL B C 1
ATOM 3159 O O . VAL B 1 114 ? 2 22.031 -1.386 1 98.56 114 VAL B O 1
ATOM 3162 N N . TYR B 1 115 ? 0.461 22.609 0.14 1 98.81 115 TYR B N 1
ATOM 3163 C CA . TYR B 1 115 ? -0.427 21.531 -0.281 1 98.81 115 TYR B CA 1
ATOM 3164 C C . TYR B 1 115 ? -1.846 21.766 0.225 1 98.81 115 TYR B C 1
ATOM 3166 O O . TYR B 1 115 ? -2.041 22.312 1.309 1 98.81 115 TYR B O 1
ATOM 3174 N N . SER B 1 116 ? -2.811 21.438 -0.564 1 98.81 116 SER B N 1
ATOM 3175 C CA . SER B 1 116 ? -4.195 21.312 -0.13 1 98.81 116 SER B CA 1
ATOM 3176 C C . SER B 1 116 ? -4.691 19.875 -0.299 1 98.81 116 SER B C 1
ATOM 3178 O O . SER B 1 116 ? -4.41 19.234 -1.311 1 98.81 116 SER B O 1
ATOM 3180 N N . LYS B 1 117 ? -5.414 19.438 0.664 1 98.75 117 LYS B N 1
ATOM 3181 C CA . LYS B 1 117 ? -5.883 18.062 0.689 1 98.75 117 LYS B CA 1
ATOM 3182 C C . LYS B 1 117 ? -6.637 17.719 -0.592 1 98.75 117 LYS B C 1
ATOM 3184 O O . LYS B 1 117 ? -7.633 18.359 -0.928 1 98.75 117 LYS B O 1
ATOM 3189 N N . MET B 1 118 ? -6.121 16.719 -1.189 1 97.88 118 MET B N 1
ATOM 3190 C CA . MET B 1 118 ? -6.68 16.328 -2.48 1 97.88 118 MET B CA 1
ATOM 3191 C C . MET B 1 118 ? -7.824 15.328 -2.301 1 97.88 118 MET B C 1
ATOM 3193 O O . MET B 1 118 ? -8.844 15.422 -2.984 1 97.88 118 MET B O 1
ATOM 3197 N N . HIS B 1 119 ? -7.621 14.359 -1.497 1 98.62 119 HIS B N 1
ATOM 3198 C CA . HIS B 1 119 ? -8.625 13.336 -1.227 1 98.62 119 HIS B CA 1
ATOM 3199 C C . HIS B 1 119 ? -9.406 13.656 0.041 1 98.62 119 HIS B C 1
ATOM 3201 O O . HIS B 1 119 ? -8.906 13.469 1.151 1 98.62 119 HIS B O 1
ATOM 3207 N N . LEU B 1 120 ? -10.625 14.039 -0.165 1 98.62 120 LEU B N 1
ATOM 3208 C CA . LEU B 1 120 ? -11.461 14.375 0.981 1 98.62 120 LEU B CA 1
ATOM 3209 C C . LEU B 1 120 ? -12.094 13.117 1.582 1 98.62 120 LEU B C 1
ATOM 3211 O O . LEU B 1 120 ? -12.484 12.203 0.852 1 98.62 120 LEU B O 1
ATOM 3215 N N . PHE B 1 121 ? -12.195 13.055 2.875 1 98.19 121 PHE B N 1
ATOM 3216 C CA . PHE B 1 121 ? -12.688 11.898 3.621 1 98.19 121 PHE B CA 1
ATOM 3217 C C . PHE B 1 121 ? -14.203 11.766 3.477 1 98.19 121 PHE B C 1
ATOM 3219 O O . PHE B 1 121 ? -14.953 12.102 4.398 1 98.19 121 PHE B O 1
ATOM 3226 N N . ASP B 1 122 ? -14.695 11.367 2.34 1 98.06 122 ASP B N 1
ATOM 3227 C CA . ASP B 1 122 ? -16.062 10.922 2.119 1 98.06 122 ASP B CA 1
ATOM 3228 C C . ASP B 1 122 ? -16.188 9.406 2.271 1 98.06 122 ASP B C 1
ATOM 3230 O O . ASP B 1 122 ? -16.266 8.68 1.277 1 98.06 122 ASP B O 1
ATOM 3234 N N . ALA B 1 123 ? -16.188 8.953 3.453 1 97.25 123 ALA B N 1
ATOM 3235 C CA . ALA B 1 123 ? -16.141 7.543 3.834 1 97.25 123 ALA B CA 1
ATOM 3236 C C . ALA B 1 123 ? -16.672 7.336 5.246 1 97.25 123 ALA B C 1
ATOM 3238 O O . ALA B 1 123 ? -16.797 8.289 6.02 1 97.25 123 ALA B O 1
ATOM 3239 N N . TYR B 1 124 ? -17.047 6.117 5.586 1 95.88 124 TYR B N 1
ATOM 3240 C CA . TYR B 1 124 ? -17.547 5.734 6.902 1 95.88 124 TYR B CA 1
ATOM 3241 C C . TYR B 1 124 ? -18.766 6.582 7.293 1 95.88 124 TYR B C 1
ATOM 3243 O O . TYR B 1 124 ? -18.906 6.957 8.461 1 95.88 124 TYR B O 1
ATOM 3251 N N . GLY B 1 125 ? -19.484 7.004 6.293 1 94 125 GLY B N 1
ATOM 3252 C CA . GLY B 1 125 ? -20.688 7.758 6.539 1 94 125 GLY B CA 1
ATOM 3253 C C . GLY B 1 125 ? -20.438 9.234 6.77 1 94 125 GLY B C 1
ATOM 3254 O O . GLY B 1 125 ? -21.359 9.984 7.113 1 94 125 GLY B O 1
ATOM 3255 N N . TYR B 1 126 ? -19.203 9.625 6.703 1 95.56 126 TYR B N 1
ATOM 3256 C CA . TYR B 1 126 ? -18.828 11.023 6.84 1 95.56 126 TYR B CA 1
ATOM 3257 C C . TYR B 1 126 ? -18.531 11.648 5.48 1 95.56 126 TYR B C 1
ATOM 3259 O O . TYR B 1 126 ? -18.078 10.961 4.562 1 95.56 126 TYR B O 1
ATOM 3267 N N . ARG B 1 127 ? -18.812 12.953 5.352 1 96.75 127 ARG B N 1
ATOM 3268 C CA . ARG B 1 127 ? -18.594 13.672 4.102 1 96.75 127 ARG B CA 1
ATOM 3269 C C . ARG B 1 127 ? -17.781 14.938 4.34 1 96.75 127 ARG B C 1
ATOM 3271 O O . ARG B 1 127 ? -18.344 16.016 4.523 1 96.75 127 ARG B O 1
ATOM 3278 N N . GLU B 1 128 ? -16.531 14.773 4.254 1 97.81 128 GLU B N 1
ATOM 3279 C CA . GLU B 1 128 ? -15.633 15.906 4.41 1 97.81 128 GLU B CA 1
ATOM 3280 C C . GLU B 1 128 ? -15.812 16.906 3.275 1 97.81 128 GLU B C 1
ATOM 3282 O O . GLU B 1 128 ? -15.539 18.109 3.445 1 97.81 128 GLU B O 1
ATOM 3287 N N . SER B 1 129 ? -16.344 16.438 2.152 1 97.81 129 SER B N 1
ATOM 3288 C CA . SER B 1 129 ? -16.578 17.281 0.985 1 97.81 129 SER B CA 1
ATOM 3289 C C . SER B 1 129 ? -17.672 18.312 1.26 1 97.81 129 SER B C 1
ATOM 3291 O O . SER B 1 129 ? -17.828 19.266 0.498 1 97.81 129 SER B O 1
ATOM 3293 N N . ASP B 1 130 ? -18.391 18.125 2.328 1 97.69 130 ASP B N 1
ATOM 3294 C CA . ASP B 1 130 ? -19.344 19.141 2.752 1 97.69 130 ASP B CA 1
ATOM 3295 C C . ASP B 1 130 ? -18.625 20.375 3.289 1 97.69 130 ASP B C 1
ATOM 3297 O O . ASP B 1 130 ? -19.172 21.484 3.285 1 97.69 130 ASP B O 1
ATOM 3301 N N . TYR B 1 131 ? -17.406 20.203 3.74 1 98.31 131 TYR B N 1
ATOM 3302 C CA . TYR B 1 131 ? -16.688 21.281 4.418 1 98.31 131 TYR B CA 1
ATOM 3303 C C . TYR B 1 131 ? -15.625 21.891 3.502 1 98.31 131 TYR B C 1
ATOM 3305 O O . TYR B 1 131 ? -15.344 23.078 3.58 1 98.31 131 TYR B O 1
ATOM 3313 N N . PHE B 1 132 ? -15.047 21.047 2.602 1 98.62 132 PHE B N 1
ATOM 3314 C CA . PHE B 1 132 ? -13.82 21.469 1.939 1 98.62 132 PHE B CA 1
ATOM 3315 C C . PHE B 1 132 ? -13.938 21.328 0.427 1 98.62 132 PHE B C 1
ATOM 3317 O O . PHE B 1 132 ? -14.586 20.391 -0.059 1 98.62 132 PHE B O 1
ATOM 3324 N N . LEU B 1 133 ? -13.273 22.266 -0.272 1 98.25 133 LEU B N 1
ATOM 3325 C CA . LEU B 1 133 ? -12.914 22.031 -1.667 1 98.25 133 LEU B CA 1
ATOM 3326 C C . LEU B 1 133 ? -11.672 21.156 -1.772 1 98.25 133 LEU B C 1
ATOM 3328 O O . LEU B 1 133 ? -10.742 21.297 -0.975 1 98.25 133 LEU B O 1
ATOM 3332 N N . PRO B 1 134 ? -11.656 20.281 -2.713 1 97.94 134 PRO B N 1
ATOM 3333 C CA . PRO B 1 134 ? -10.477 19.438 -2.869 1 97.94 134 PRO B CA 1
ATOM 3334 C C . PRO B 1 134 ? -9.289 20.188 -3.482 1 97.94 134 PRO B C 1
ATOM 3336 O O . PRO B 1 134 ? -9.477 21.031 -4.355 1 97.94 134 PRO B O 1
ATOM 3339 N N . GLY B 1 135 ? -8.125 19.875 -2.977 1 97.69 135 GLY B N 1
ATOM 3340 C CA . GLY B 1 135 ? -6.938 20.328 -3.684 1 97.69 135 GLY B CA 1
ATOM 3341 C C . GLY B 1 135 ? -6.816 19.734 -5.078 1 97.69 135 GLY B C 1
ATOM 3342 O O . GLY B 1 135 ? -7.418 18.703 -5.379 1 97.69 135 GLY B O 1
ATOM 3343 N N . ARG B 1 136 ? -5.949 20.406 -5.902 1 95.88 136 ARG B N 1
ATOM 3344 C CA . ARG B 1 136 ? -5.906 19.984 -7.301 1 95.88 136 ARG B CA 1
ATOM 3345 C C . ARG B 1 136 ? -4.477 19.719 -7.746 1 95.88 136 ARG B C 1
ATOM 3347 O O . ARG B 1 136 ? -4.238 19.344 -8.898 1 95.88 136 ARG B O 1
ATOM 3354 N N . THR B 1 137 ? -3.57 19.891 -6.84 1 97.31 137 THR B N 1
ATOM 3355 C CA . THR B 1 137 ? -2.168 19.766 -7.219 1 97.31 137 THR B CA 1
ATOM 3356 C C . THR B 1 137 ? -1.406 18.938 -6.188 1 97.31 137 THR B C 1
ATOM 3358 O O . THR B 1 137 ? -1.827 18.828 -5.035 1 97.31 137 THR B O 1
ATOM 3361 N N . LEU B 1 138 ? -0.286 18.328 -6.688 1 98.38 138 LEU B N 1
ATOM 3362 C CA . LEU B 1 138 ? 0.655 17.703 -5.77 1 98.38 138 LEU B CA 1
ATOM 3363 C C . LEU B 1 138 ? 1.289 18.734 -4.844 1 98.38 138 LEU B C 1
ATOM 3365 O O . LEU B 1 138 ? 1.285 19.922 -5.145 1 98.38 138 LEU B O 1
ATOM 3369 N N . SER B 1 139 ? 1.794 18.266 -3.76 1 98.75 139 SER B N 1
ATOM 3370 C CA . SER B 1 139 ? 2.537 19.109 -2.826 1 98.75 139 SER B CA 1
ATOM 3371 C C . SER B 1 139 ? 3.746 19.75 -3.498 1 98.75 139 SER B C 1
ATOM 3373 O O . SER B 1 139 ? 4.438 19.094 -4.289 1 98.75 139 SER B O 1
ATOM 3375 N N . ARG B 1 140 ? 4.023 21.031 -3.156 1 98.5 140 ARG B N 1
ATOM 3376 C CA . ARG B 1 140 ? 5.344 21.594 -3.426 1 98.5 140 ARG B CA 1
ATOM 3377 C C . ARG B 1 140 ? 6.41 20.922 -2.564 1 98.5 140 ARG B C 1
ATOM 3379 O O . ARG B 1 140 ? 6.129 20.484 -1.444 1 98.5 140 ARG B O 1
ATOM 3386 N N . PRO B 1 141 ? 7.621 20.828 -3.078 1 98.69 141 PRO B N 1
ATOM 3387 C CA . PRO B 1 141 ? 8.672 20.188 -2.277 1 98.69 141 PRO B CA 1
ATOM 3388 C C . PRO B 1 141 ? 9.148 21.078 -1.127 1 98.69 141 PRO B C 1
ATOM 3390 O O . PRO B 1 141 ? 9.242 22.297 -1.276 1 98.69 141 PRO B O 1
ATOM 3393 N N . LEU B 1 142 ? 9.336 20.484 0.001 1 98.62 142 LEU B N 1
ATOM 3394 C CA . LEU B 1 142 ? 10.133 21.047 1.085 1 98.62 142 LEU B CA 1
ATOM 3395 C C . LEU B 1 142 ? 11.578 20.578 0.995 1 98.62 142 LEU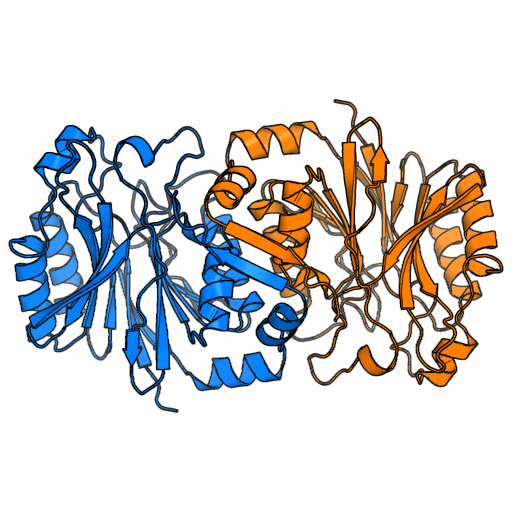 B C 1
ATOM 3397 O O . LEU B 1 142 ? 11.852 19.375 1.09 1 98.62 142 LEU B O 1
ATOM 3401 N N . VAL B 1 143 ? 12.484 21.531 0.831 1 97.56 143 VAL B N 1
ATOM 3402 C CA . VAL B 1 143 ? 13.867 21.125 0.592 1 97.56 143 VAL B CA 1
ATOM 3403 C C . VAL B 1 143 ? 14.742 21.531 1.781 1 97.56 143 VAL B C 1
ATOM 3405 O O . VAL B 1 143 ? 14.805 22.703 2.143 1 97.56 143 VAL B O 1
ATOM 3408 N N . PHE B 1 144 ? 15.281 20.516 2.406 1 95.38 144 PHE B N 1
ATOM 3409 C CA . PHE B 1 144 ? 16.266 20.719 3.461 1 95.38 144 PHE B CA 1
ATOM 3410 C C . PHE B 1 144 ? 17.578 20.031 3.1 1 95.38 144 PHE B C 1
ATOM 3412 O O . PHE B 1 144 ? 17.625 18.812 2.904 1 95.38 144 PHE B O 1
ATOM 3419 N N . ASN B 1 145 ? 18.688 20.734 2.932 1 91.94 145 ASN B N 1
ATOM 3420 C CA . ASN B 1 145 ? 19.984 20.188 2.576 1 91.94 145 ASN B CA 1
ATOM 3421 C C . ASN B 1 145 ? 19.906 19.312 1.321 1 91.94 145 ASN B C 1
ATOM 3423 O O . ASN B 1 145 ? 20.359 18.172 1.32 1 91.94 145 ASN B O 1
ATOM 3427 N N . HIS B 1 146 ? 19.203 19.719 0.355 1 93.62 146 HIS B N 1
ATOM 3428 C CA . HIS B 1 146 ? 19.062 19.094 -0.957 1 93.62 146 HIS B CA 1
ATOM 3429 C C . HIS B 1 146 ? 18.234 17.812 -0.876 1 93.62 146 HIS B C 1
ATOM 3431 O O . HIS B 1 146 ? 18.25 17 -1.796 1 93.62 146 HIS B O 1
ATOM 3437 N N . VAL B 1 147 ? 17.641 17.672 0.275 1 97.12 147 VAL B N 1
ATOM 3438 C CA . VAL B 1 147 ? 16.734 16.547 0.472 1 97.12 147 VAL B CA 1
ATOM 3439 C C . VAL B 1 147 ? 15.289 17.016 0.333 1 97.12 147 VAL B C 1
ATOM 3441 O O . VAL B 1 147 ? 14.875 17.984 0.978 1 97.12 147 VAL B O 1
ATOM 3444 N N . ARG B 1 148 ? 14.516 16.312 -0.478 1 98.19 148 ARG B N 1
ATOM 3445 C CA . ARG B 1 148 ? 13.156 16.734 -0.795 1 98.19 148 ARG B CA 1
ATOM 3446 C C . ARG B 1 148 ? 12.133 15.969 0.04 1 98.19 148 ARG B C 1
ATOM 3448 O O . ARG B 1 148 ? 12.18 14.742 0.115 1 98.19 148 ARG B O 1
ATOM 3455 N N . PHE B 1 149 ? 11.289 16.703 0.635 1 98.88 149 PHE B N 1
ATOM 3456 C CA . PHE B 1 149 ? 10.117 16.172 1.322 1 98.88 149 PHE B CA 1
ATOM 3457 C C . PHE B 1 149 ? 8.836 16.703 0.691 1 98.88 149 PHE B C 1
ATOM 3459 O O . PHE B 1 149 ? 8.852 17.734 0.014 1 98.88 149 PHE B O 1
ATOM 3466 N N . TYR B 1 150 ? 7.746 15.977 0.857 1 98.94 150 TYR B N 1
ATOM 3467 C CA . TYR B 1 150 ? 6.422 16.391 0.412 1 98.94 150 TYR B CA 1
ATOM 3468 C C . TYR B 1 150 ? 5.402 16.25 1.534 1 98.94 150 TYR B C 1
ATOM 3470 O O . TYR B 1 150 ? 5.758 15.93 2.67 1 98.94 150 TYR B O 1
ATOM 3478 N N . VAL B 1 151 ? 4.129 16.609 1.199 1 98.94 151 VAL B N 1
ATOM 3479 C CA . VAL B 1 151 ? 3.127 16.656 2.26 1 98.94 151 VAL B CA 1
ATOM 3480 C C . VAL B 1 151 ? 1.87 15.914 1.816 1 98.94 151 VAL B C 1
ATOM 3482 O O . VAL B 1 151 ? 1.517 15.93 0.635 1 98.94 151 VAL B O 1
ATOM 3485 N N . ALA B 1 152 ? 1.26 15.188 2.686 1 98.94 152 ALA B N 1
ATOM 3486 C CA . ALA B 1 152 ? -0.078 14.617 2.553 1 98.94 152 ALA B CA 1
ATOM 3487 C C . ALA B 1 152 ? -0.914 14.883 3.803 1 98.94 152 ALA B C 1
ATOM 3489 O O . ALA B 1 152 ? -0.386 15.32 4.828 1 98.94 152 ALA B O 1
ATOM 3490 N N . ILE B 1 153 ? -2.207 14.703 3.686 1 98.94 153 ILE B N 1
ATOM 3491 C CA . ILE B 1 153 ? -3.07 14.984 4.828 1 98.94 153 ILE B CA 1
ATOM 3492 C C . ILE B 1 153 ? -4.023 13.82 5.055 1 98.94 153 ILE B C 1
ATOM 3494 O O . ILE B 1 153 ? -4.918 13.57 4.242 1 98.94 153 ILE B O 1
ATOM 3498 N N . CYS B 1 154 ? -3.828 13.055 6.016 1 98.69 154 CYS B N 1
ATOM 3499 C CA . CYS B 1 154 ? -4.703 12.07 6.641 1 98.69 154 CYS B CA 1
ATOM 3500 C C . CYS B 1 154 ? -5.238 11.086 5.609 1 98.69 154 CYS B C 1
ATOM 3502 O O . CYS B 1 154 ? -4.5 10.227 5.125 1 98.69 154 CYS B O 1
ATOM 3504 N N . TYR B 1 155 ? -6.488 11.289 5.102 1 98.75 155 TYR B N 1
ATOM 3505 C CA . TYR B 1 155 ? -7.184 10.391 4.184 1 98.75 155 TYR B CA 1
ATOM 3506 C C . TYR B 1 155 ? -6.344 10.133 2.938 1 98.75 155 TYR B C 1
ATOM 3508 O O . TYR B 1 155 ? -6.445 9.07 2.324 1 98.75 155 TYR B O 1
ATOM 3516 N N . ASP B 1 156 ? -5.445 11.055 2.58 1 98.81 156 ASP B N 1
ATOM 3517 C CA . ASP B 1 156 ? -4.512 10.883 1.473 1 98.81 156 ASP B CA 1
ATOM 3518 C C . ASP B 1 156 ? -3.74 9.57 1.603 1 98.81 156 ASP B C 1
ATOM 3520 O O . ASP B 1 156 ? -3.346 8.969 0.599 1 98.81 156 ASP B O 1
ATOM 3524 N N . LEU B 1 157 ? -3.625 9.109 2.838 1 98.75 157 LEU B N 1
ATOM 3525 C CA . LEU B 1 157 ? -2.842 7.914 3.139 1 98.75 157 LEU B CA 1
ATOM 3526 C C . LEU B 1 157 ? -3.41 6.695 2.42 1 98.75 157 LEU B C 1
ATOM 3528 O O . LEU B 1 157 ? -2.691 5.723 2.176 1 98.75 157 LEU B O 1
ATOM 3532 N N . ARG B 1 158 ? -4.641 6.715 2.104 1 98.75 158 ARG B N 1
ATOM 3533 C CA . ARG B 1 158 ? -5.305 5.551 1.525 1 98.75 158 ARG B CA 1
ATOM 3534 C C . ARG B 1 158 ? -5.082 5.488 0.018 1 98.75 158 ARG B C 1
ATOM 3536 O O . ARG B 1 158 ? -5.52 4.539 -0.639 1 98.75 158 ARG B O 1
ATOM 3543 N N . PHE B 1 159 ? -4.422 6.449 -0.589 1 98.88 159 PHE B N 1
ATOM 3544 C CA . PHE B 1 159 ? -4.246 6.539 -2.033 1 98.88 159 PHE B CA 1
ATOM 3545 C C . PHE B 1 159 ? -2.777 6.398 -2.412 1 98.88 159 PHE B C 1
ATOM 3547 O O . PHE B 1 159 ? -2.043 7.387 -2.453 1 98.88 159 PHE B O 1
ATOM 3554 N N . PRO B 1 160 ? -2.398 5.164 -2.752 1 98.88 160 PRO B N 1
ATOM 3555 C CA . PRO B 1 160 ? -0.985 4.922 -3.049 1 98.88 160 PRO B CA 1
ATOM 3556 C C . PRO B 1 160 ? -0.475 5.762 -4.219 1 98.88 160 PRO B C 1
ATOM 3558 O O . PRO B 1 160 ? 0.721 6.055 -4.297 1 98.88 160 PRO B O 1
ATOM 3561 N N . GLU B 1 161 ? -1.347 6.25 -5.137 1 98.81 161 GLU B N 1
ATOM 3562 C CA . GLU B 1 161 ? -0.965 7.047 -6.297 1 98.81 161 GLU B CA 1
ATOM 3563 C C . GLU B 1 161 ? -0.211 8.305 -5.883 1 98.81 161 GLU B C 1
ATOM 3565 O O . GLU B 1 161 ? 0.795 8.664 -6.496 1 98.81 161 GLU B O 1
ATOM 3570 N N . LEU B 1 162 ? -0.675 8.891 -4.832 1 98.88 162 LEU B N 1
ATOM 3571 C CA . LEU B 1 162 ? -0.084 10.141 -4.367 1 98.88 162 LEU B CA 1
ATOM 3572 C C . LEU B 1 162 ? 1.354 9.93 -3.912 1 98.88 162 LEU B C 1
ATOM 3574 O O . LEU B 1 162 ? 2.26 10.648 -4.34 1 98.88 162 LEU B O 1
ATOM 3578 N N . PHE B 1 163 ? 1.588 8.945 -3.148 1 98.94 163 PHE B N 1
ATOM 3579 C CA . PHE B 1 163 ? 2.896 8.688 -2.557 1 98.94 163 PHE B CA 1
ATOM 3580 C C . PHE B 1 163 ? 3.873 8.172 -3.605 1 98.94 163 PHE B C 1
ATOM 3582 O O . PHE B 1 163 ? 5.055 8.523 -3.588 1 98.94 163 PHE B O 1
ATOM 3589 N N . ARG B 1 164 ? 3.379 7.316 -4.496 1 98.88 164 ARG B N 1
ATOM 3590 C CA . ARG B 1 164 ? 4.227 6.891 -5.602 1 98.88 164 ARG B CA 1
ATOM 3591 C C . ARG B 1 164 ? 4.656 8.086 -6.453 1 98.88 164 ARG B C 1
ATOM 3593 O O . ARG B 1 164 ? 5.805 8.156 -6.895 1 98.88 164 ARG B O 1
ATOM 3600 N N . SER B 1 165 ? 3.715 9 -6.684 1 98.75 165 SER B N 1
ATOM 3601 C CA . SER B 1 165 ? 4.039 10.203 -7.449 1 98.75 165 SER B CA 1
ATOM 3602 C C . SER B 1 165 ? 5.133 11.016 -6.766 1 98.75 165 SER B C 1
ATOM 3604 O O . SER B 1 165 ? 6.047 11.516 -7.426 1 98.75 165 SER B O 1
ATOM 3606 N N . TYR B 1 166 ? 5.062 11.125 -5.438 1 98.88 166 TYR B N 1
ATOM 3607 C CA . TYR B 1 166 ? 6.102 11.82 -4.684 1 98.88 166 TYR B CA 1
ATOM 3608 C C . TYR B 1 166 ? 7.434 11.086 -4.793 1 98.88 166 TYR B C 1
ATOM 3610 O O . TYR B 1 166 ? 8.484 11.719 -4.98 1 98.88 166 TYR B O 1
ATOM 3618 N N . ALA B 1 167 ? 7.371 9.773 -4.672 1 98.81 167 ALA B N 1
ATOM 3619 C CA . ALA B 1 167 ? 8.594 8.984 -4.758 1 98.81 167 ALA B CA 1
ATOM 3620 C C . ALA B 1 167 ? 9.266 9.156 -6.117 1 98.81 167 ALA B C 1
ATOM 3622 O O . ALA B 1 167 ? 10.492 9.242 -6.203 1 98.81 167 ALA B O 1
ATOM 3623 N N . ARG B 1 168 ? 8.484 9.219 -7.137 1 98.19 168 ARG B N 1
ATOM 3624 C CA . ARG B 1 168 ? 8.992 9.391 -8.492 1 98.19 168 ARG B CA 1
ATOM 3625 C C . ARG B 1 168 ? 9.594 10.773 -8.688 1 98.19 168 ARG B C 1
ATOM 3627 O O . ARG B 1 168 ? 10.336 11.008 -9.641 1 98.19 168 ARG B O 1
ATOM 3634 N N . LYS B 1 169 ? 9.211 11.648 -7.84 1 98.25 169 LYS B N 1
ATOM 3635 C CA . LYS B 1 169 ? 9.812 12.977 -7.84 1 98.25 169 LYS B CA 1
ATOM 3636 C C . LYS B 1 169 ? 10.938 13.07 -6.816 1 98.25 169 LYS B C 1
ATOM 3638 O O . LYS B 1 169 ? 11.227 14.156 -6.309 1 98.25 169 LYS B O 1
ATOM 3643 N N . ASP B 1 170 ? 11.445 11.953 -6.371 1 97.75 170 ASP B N 1
ATOM 3644 C CA . ASP B 1 170 ? 12.656 11.797 -5.574 1 97.75 170 ASP B CA 1
ATOM 3645 C C . ASP B 1 170 ? 12.406 12.195 -4.117 1 97.75 170 ASP B C 1
ATOM 3647 O O . ASP B 1 170 ? 13.289 12.758 -3.463 1 97.75 170 ASP B O 1
ATOM 3651 N N . ALA B 1 171 ? 11.25 12 -3.682 1 98.81 171 ALA B N 1
ATOM 3652 C CA . ALA B 1 171 ? 10.938 12.25 -2.275 1 98.81 171 ALA B CA 1
ATOM 3653 C C . ALA B 1 171 ? 11.805 11.391 -1.361 1 98.81 171 ALA B C 1
ATOM 3655 O O . ALA B 1 171 ? 11.938 10.18 -1.575 1 98.81 171 ALA B O 1
ATOM 3656 N N . TYR B 1 172 ? 12.359 12.016 -0.32 1 98.81 172 TYR B N 1
ATOM 3657 C CA . TYR B 1 172 ? 13.023 11.266 0.745 1 98.81 172 TYR B CA 1
ATOM 3658 C C . TYR B 1 172 ? 12.07 11.008 1.904 1 98.81 172 TYR B C 1
ATOM 3660 O O . TYR B 1 172 ? 12.336 10.156 2.754 1 98.81 172 TYR B O 1
ATOM 3668 N N . GLY B 1 173 ? 10.984 11.711 1.904 1 98.88 173 GLY B N 1
ATOM 3669 C CA . GLY B 1 173 ? 9.953 11.5 2.912 1 98.88 173 GLY B CA 1
ATOM 3670 C C . GLY B 1 173 ? 8.695 12.312 2.662 1 98.88 173 GLY B C 1
ATOM 3671 O O . GLY B 1 173 ? 8.695 13.211 1.819 1 98.88 173 GLY B O 1
ATOM 3672 N N . VAL B 1 174 ? 7.676 11.977 3.354 1 99 174 VAL B N 1
ATOM 3673 C CA . VAL B 1 174 ? 6.402 12.688 3.301 1 99 174 VAL B CA 1
ATOM 3674 C C . VAL B 1 174 ? 5.93 13.008 4.719 1 99 174 VAL B C 1
ATOM 3676 O O . VAL B 1 174 ? 5.871 12.117 5.57 1 99 174 VAL B O 1
ATOM 3679 N N . PHE B 1 175 ? 5.699 14.281 4.984 1 99 175 PHE B N 1
ATOM 3680 C CA . PHE B 1 175 ? 5.035 14.695 6.215 1 99 175 PHE B CA 1
ATOM 3681 C C . PHE B 1 175 ? 3.525 14.523 6.102 1 99 175 PHE B C 1
ATOM 3683 O O . PHE B 1 175 ? 2.93 14.875 5.082 1 99 175 PHE B O 1
ATOM 3690 N N . ILE B 1 176 ? 2.916 13.992 7.125 1 99 176 ILE B N 1
ATOM 3691 C CA . ILE B 1 176 ? 1.475 13.773 7.082 1 99 176 ILE B CA 1
ATOM 3692 C C . ILE B 1 176 ? 0.814 14.438 8.289 1 99 176 ILE B C 1
ATOM 3694 O O . ILE B 1 176 ? 1.128 14.109 9.438 1 99 176 ILE B O 1
ATOM 3698 N N . HIS B 1 177 ? -0.046 15.406 8.016 1 98.94 177 HIS B N 1
ATOM 3699 C CA . HIS B 1 177 ? -1.004 15.844 9.031 1 98.94 177 HIS B CA 1
ATOM 3700 C C . HIS B 1 177 ? -2.16 14.852 9.148 1 98.94 177 HIS B C 1
ATOM 3702 O O . HIS B 1 177 ? -2.844 14.57 8.164 1 98.94 177 HIS B O 1
ATOM 3708 N N . ALA B 1 178 ? -2.422 14.438 10.391 1 98.88 178 ALA B N 1
ATOM 3709 C CA . ALA B 1 178 ? -3.527 13.484 10.477 1 98.88 178 ALA B CA 1
ATOM 3710 C C . ALA B 1 178 ? -4.473 13.844 11.617 1 98.88 178 ALA B C 1
ATOM 3712 O O . ALA B 1 178 ? -4.039 14.375 12.641 1 98.88 178 ALA B O 1
ATOM 3713 N N . GLY B 1 179 ? -5.68 13.734 11.445 1 98.62 179 GLY B N 1
ATOM 3714 C CA . GLY B 1 179 ? -6.766 13.578 12.398 1 98.62 179 GLY B CA 1
ATOM 3715 C C . GLY B 1 179 ? -7.531 12.273 12.227 1 98.62 179 GLY B C 1
ATOM 3716 O O . GLY B 1 179 ? -8.711 12.281 11.875 1 98.62 179 GLY B O 1
ATOM 3717 N N . TRP B 1 180 ? -6.844 11.195 12.477 1 98.62 180 TRP B N 1
ATOM 3718 C CA . TRP B 1 180 ? -7.336 9.836 12.242 1 98.62 180 TRP B CA 1
ATOM 3719 C C . TRP B 1 180 ? -8.305 9.406 13.336 1 98.62 180 TRP B C 1
ATOM 3721 O O . TRP B 1 180 ? -7.883 9.062 14.445 1 98.62 180 TRP B O 1
ATOM 3731 N N . VAL B 1 181 ? -9.531 9.344 13 1 97.75 181 VAL B N 1
ATOM 3732 C CA . VAL B 1 181 ? -10.602 9.18 13.977 1 97.75 181 VAL B CA 1
ATOM 3733 C C . VAL B 1 181 ? -10.57 7.758 14.539 1 97.75 181 VAL B C 1
ATOM 3735 O O . VAL B 1 181 ? -10.312 6.801 13.805 1 97.75 181 VAL B O 1
ATOM 3738 N N . ARG B 1 182 ? -10.938 7.633 15.773 1 96.44 182 ARG B N 1
ATOM 3739 C CA . ARG B 1 182 ? -10.984 6.336 16.453 1 96.44 182 ARG B CA 1
ATOM 3740 C C . ARG B 1 182 ? -12.086 5.461 15.867 1 96.44 182 ARG B C 1
ATOM 3742 O O . ARG B 1 182 ? -13.055 5.969 15.297 1 96.44 182 ARG B O 1
ATOM 3749 N N . GLY B 1 183 ? -11.938 4.156 16.094 1 93.94 183 GLY B N 1
ATOM 3750 C CA . GLY B 1 183 ? -12.883 3.145 15.648 1 93.94 183 GLY B CA 1
ATOM 3751 C C . GLY B 1 183 ? -12.266 1.766 15.516 1 93.94 183 GLY B C 1
ATOM 3752 O O . GLY B 1 183 ? -11.062 1.595 15.75 1 93.94 183 GLY B O 1
ATOM 3753 N N . PRO B 1 184 ? -13.133 0.821 15.188 1 90.5 184 PRO B N 1
ATOM 3754 C CA . PRO B 1 184 ? -12.602 -0.537 15.047 1 90.5 184 PRO B CA 1
ATOM 3755 C C . PRO B 1 184 ? -11.469 -0.625 14.031 1 90.5 184 PRO B C 1
ATOM 3757 O O . PRO B 1 184 ? -11.656 -0.269 12.859 1 90.5 184 PRO B O 1
ATOM 3760 N N . LEU B 1 185 ? -10.273 -1.031 14.469 1 91.69 185 LEU B N 1
ATOM 3761 C CA . LEU B 1 185 ? -9.125 -1.356 13.641 1 91.69 185 LEU B CA 1
ATOM 3762 C C . LEU B 1 185 ? -8.422 -0.089 13.164 1 91.69 185 LEU B C 1
ATOM 3764 O O . LEU B 1 185 ? -7.445 -0.159 12.406 1 91.69 185 LEU B O 1
ATOM 3768 N N . LYS B 1 186 ? -8.836 1.013 13.664 1 96.5 186 LYS B N 1
ATOM 3769 C CA . LYS B 1 186 ? -8.352 2.256 13.07 1 96.5 186 LYS B CA 1
ATOM 3770 C C . LYS B 1 186 ? -6.879 2.482 13.391 1 96.5 186 LYS B C 1
ATOM 3772 O O . LYS B 1 186 ? -6.129 2.988 12.547 1 96.5 186 LYS B O 1
ATOM 3777 N N . GLU B 1 187 ? -6.438 2.141 14.586 1 97.06 187 GLU B N 1
ATOM 3778 C CA . GLU B 1 187 ? -5.016 2.227 14.906 1 97.06 187 GLU B CA 1
ATOM 3779 C C . GLU B 1 187 ? -4.188 1.332 13.984 1 97.06 187 GLU B C 1
ATOM 3781 O O . GLU B 1 187 ? -3.146 1.749 13.477 1 97.06 187 GLU B O 1
ATOM 3786 N N . GLU B 1 188 ? -4.68 0.131 13.758 1 96.75 188 GLU B N 1
ATOM 3787 C CA . GLU B 1 188 ? -3.984 -0.845 12.93 1 96.75 188 GLU B CA 1
ATOM 3788 C C . GLU B 1 188 ? -3.914 -0.38 11.477 1 96.75 188 GLU B C 1
ATOM 3790 O O . GLU B 1 188 ? -2.883 -0.535 10.82 1 96.75 188 GLU B O 1
ATOM 3795 N N . ILE B 1 189 ? -4.969 0.195 11.031 1 97.81 189 ILE B N 1
ATOM 3796 C CA . ILE B 1 189 ? -5.031 0.627 9.641 1 97.81 189 ILE B CA 1
ATOM 3797 C C . ILE B 1 189 ? -4.102 1.817 9.43 1 97.81 189 ILE B C 1
ATOM 3799 O O . ILE B 1 189 ? -3.43 1.911 8.398 1 97.81 189 ILE B O 1
ATOM 3803 N N . LEU B 1 190 ? -4.051 2.709 10.391 1 98.62 190 LEU B N 1
ATOM 3804 C CA . LEU B 1 190 ? -3.125 3.832 10.297 1 98.62 190 LEU B CA 1
ATOM 3805 C C . LEU B 1 190 ? -1.688 3.34 10.164 1 98.62 190 LEU B C 1
ATOM 3807 O O . LEU B 1 190 ? -0.95 3.791 9.289 1 98.62 190 LEU B O 1
ATOM 3811 N N . ASP B 1 191 ? -1.35 2.453 11.008 1 98.44 191 ASP B N 1
ATOM 3812 C CA . ASP B 1 191 ? -0.007 1.879 10.984 1 98.44 191 ASP B CA 1
ATOM 3813 C C . ASP B 1 191 ? 0.257 1.143 9.68 1 98.44 191 ASP B C 1
ATOM 3815 O O . ASP B 1 191 ? 1.308 1.323 9.055 1 98.44 191 ASP B O 1
ATOM 3819 N N . LEU B 1 192 ? -0.679 0.353 9.281 1 98.5 192 LEU B N 1
ATOM 3820 C CA . LEU B 1 192 ? -0.599 -0.439 8.055 1 98.5 192 LEU B CA 1
ATOM 3821 C C . LEU B 1 192 ? -0.322 0.451 6.848 1 98.5 192 LEU B C 1
ATOM 3823 O O . LEU B 1 192 ? 0.617 0.2 6.09 1 98.5 192 LEU B O 1
ATOM 3827 N N . LEU B 1 193 ? -1.08 1.47 6.703 1 98.81 193 LEU B N 1
ATOM 3828 C CA . LEU B 1 193 ? -0.985 2.328 5.527 1 98.81 193 LEU B CA 1
ATOM 3829 C C . LEU B 1 193 ? 0.311 3.131 5.543 1 98.81 193 LEU B C 1
ATOM 3831 O O . LEU B 1 193 ? 0.973 3.27 4.512 1 98.81 193 LEU B O 1
ATOM 3835 N N . ALA B 1 194 ? 0.659 3.639 6.695 1 98.94 194 ALA B N 1
ATOM 3836 C CA . ALA B 1 194 ? 1.893 4.414 6.797 1 98.94 194 ALA B CA 1
ATOM 3837 C C . ALA B 1 194 ? 3.109 3.555 6.457 1 98.94 194 ALA B C 1
ATOM 3839 O O . ALA B 1 194 ? 3.986 3.98 5.703 1 98.94 194 ALA B O 1
ATOM 3840 N N . ARG B 1 195 ? 3.15 2.35 6.992 1 98.75 195 ARG B N 1
ATOM 3841 C CA . ARG B 1 195 ? 4.258 1.438 6.723 1 98.75 195 ARG B CA 1
ATOM 3842 C C . ARG B 1 195 ? 4.297 1.049 5.246 1 98.75 195 ARG B C 1
ATOM 3844 O O . ARG B 1 195 ? 5.375 0.969 4.652 1 98.75 195 ARG B O 1
ATOM 3851 N N . ALA B 1 196 ? 3.162 0.78 4.75 1 98.81 196 ALA B N 1
ATOM 3852 C CA . ALA B 1 196 ? 3.104 0.393 3.344 1 98.81 196 ALA B CA 1
ATOM 3853 C C . ALA B 1 196 ? 3.625 1.512 2.447 1 98.81 196 ALA B C 1
ATOM 3855 O O . ALA B 1 196 ? 4.422 1.268 1.539 1 98.81 196 ALA B O 1
ATOM 3856 N N . ARG B 1 197 ? 3.137 2.77 2.729 1 98.94 197 ARG B N 1
ATOM 3857 C CA . ARG B 1 197 ? 3.58 3.902 1.923 1 98.94 197 ARG B CA 1
ATOM 3858 C C . ARG B 1 197 ? 5.094 4.082 2.018 1 98.94 197 ARG B C 1
ATOM 3860 O O . ARG B 1 197 ? 5.746 4.406 1.024 1 98.94 197 ARG B O 1
ATOM 3867 N N . SER B 1 198 ? 5.605 3.883 3.182 1 98.88 198 SER B N 1
ATOM 3868 C CA . SER B 1 198 ? 7.047 4.051 3.338 1 98.88 198 SER B CA 1
ATOM 3869 C C . SER B 1 198 ? 7.812 2.953 2.607 1 98.88 198 SER B C 1
ATOM 3871 O O . SER B 1 198 ? 8.703 3.238 1.802 1 98.88 198 SER B O 1
ATOM 3873 N N . HIS B 1 199 ? 7.426 1.729 2.764 1 98.5 199 HIS B N 1
ATOM 3874 C CA . HIS B 1 199 ? 8.148 0.583 2.229 1 98.5 199 HIS B CA 1
ATOM 3875 C C . HIS B 1 199 ? 8.07 0.546 0.705 1 98.5 199 HIS B C 1
ATOM 3877 O O . HIS B 1 199 ? 9.102 0.432 0.029 1 98.5 199 HIS B O 1
ATOM 3883 N N . GLU B 1 200 ? 6.891 0.688 0.161 1 98.62 200 GLU B N 1
ATOM 3884 C CA . GLU B 1 200 ? 6.703 0.484 -1.272 1 98.62 200 GLU B CA 1
ATOM 3885 C C . GLU B 1 200 ? 7.238 1.668 -2.074 1 98.62 200 GLU B C 1
ATOM 3887 O O . GLU B 1 200 ? 7.316 1.608 -3.303 1 98.62 200 GLU B O 1
ATOM 3892 N N . ASN B 1 201 ? 7.582 2.73 -1.358 1 98.94 201 ASN B N 1
ATOM 3893 C CA . ASN B 1 201 ? 8.141 3.898 -2.031 1 98.94 201 ASN B CA 1
ATOM 3894 C C . ASN B 1 201 ? 9.562 4.184 -1.572 1 98.94 201 ASN B C 1
ATOM 3896 O O . ASN B 1 201 ? 10.188 5.148 -2.02 1 98.94 201 ASN B O 1
ATOM 3900 N N . THR B 1 202 ? 10.078 3.43 -0.638 1 98.69 202 THR B N 1
ATOM 3901 C CA . THR B 1 202 ? 11.438 3.518 -0.115 1 98.69 202 THR B CA 1
ATOM 3902 C C . THR B 1 202 ? 11.734 4.93 0.373 1 98.69 202 THR B C 1
ATOM 3904 O O . THR B 1 202 ? 12.758 5.52 -0 1 98.69 202 THR B O 1
ATOM 3907 N N . MET B 1 203 ? 10.875 5.41 1.258 1 98.88 203 MET B N 1
ATOM 3908 C CA . MET B 1 203 ? 11.039 6.754 1.809 1 98.88 203 MET B CA 1
ATOM 3909 C C . MET B 1 203 ? 10.469 6.832 3.221 1 98.88 203 MET B C 1
ATOM 3911 O O . MET B 1 203 ? 9.781 5.914 3.67 1 98.88 203 MET B O 1
ATOM 3915 N N . TYR B 1 204 ? 10.766 7.887 3.926 1 98.94 204 TYR B N 1
ATOM 3916 C CA . TYR B 1 204 ? 10.242 8.078 5.273 1 98.94 204 TYR B CA 1
ATOM 3917 C C . TYR B 1 204 ? 8.789 8.555 5.23 1 98.94 204 TYR B C 1
ATOM 3919 O O . TYR B 1 204 ? 8.398 9.281 4.316 1 98.94 204 TYR B O 1
ATOM 3927 N N . ILE B 1 205 ? 8.062 8.133 6.16 1 98.94 205 ILE B N 1
ATOM 3928 C CA . ILE B 1 205 ? 6.781 8.742 6.5 1 98.94 205 ILE B CA 1
ATOM 3929 C C . ILE B 1 205 ? 6.863 9.375 7.887 1 98.94 205 ILE B C 1
ATOM 3931 O O . ILE B 1 205 ? 7.285 8.727 8.844 1 98.94 205 ILE B O 1
ATOM 3935 N N . ILE B 1 206 ? 6.602 10.625 7.973 1 98.94 206 ILE B N 1
ATOM 3936 C CA . ILE B 1 206 ? 6.562 11.367 9.227 1 98.94 206 ILE B CA 1
ATOM 3937 C C . ILE B 1 206 ? 5.129 11.797 9.531 1 98.94 206 ILE B C 1
ATOM 3939 O O . ILE B 1 206 ? 4.578 12.672 8.852 1 98.94 206 ILE B O 1
ATOM 3943 N N . LEU B 1 207 ? 4.559 11.18 10.523 1 98.94 207 LEU B N 1
ATOM 3944 C CA . LEU B 1 207 ? 3.119 11.266 10.75 1 98.94 207 LEU B CA 1
ATOM 3945 C C . LEU B 1 207 ? 2.816 11.969 12.07 1 98.94 207 LEU B C 1
ATOM 3947 O O . LEU B 1 207 ? 3.291 11.539 13.125 1 98.94 207 LEU B O 1
ATOM 3951 N N . SER B 1 208 ? 2.141 13.078 12.031 1 98.94 208 SER B N 1
ATOM 3952 C CA . SER B 1 208 ? 1.605 13.773 13.195 1 98.94 208 SER B CA 1
ATOM 3953 C C . SER B 1 208 ? 0.087 13.641 13.266 1 98.94 208 SER B C 1
ATOM 3955 O O . SER B 1 208 ? -0.627 14.18 12.414 1 98.94 208 SER B O 1
ATOM 3957 N N . ASP B 1 209 ? -0.398 12.945 14.234 1 98.94 209 ASP B N 1
ATOM 3958 C CA . ASP B 1 209 ? -1.825 12.68 14.383 1 98.94 209 ASP B CA 1
ATOM 3959 C C . ASP B 1 209 ? -2.369 13.273 15.672 1 98.94 209 ASP B C 1
ATOM 3961 O O . ASP B 1 209 ? -1.623 13.469 16.641 1 98.94 209 ASP B O 1
ATOM 3965 N N . GLN B 1 210 ? -3.629 13.617 15.641 1 98.75 210 GLN B N 1
ATOM 3966 C CA . GLN B 1 210 ? -4.262 14.039 16.891 1 98.75 210 GLN B CA 1
ATOM 3967 C C . GLN B 1 210 ? -4.48 12.844 17.812 1 98.75 210 GLN B C 1
ATOM 3969 O O . GLN B 1 210 ? -4.441 11.695 17.375 1 98.75 210 GLN B O 1
ATOM 3974 N N . THR B 1 211 ? -4.656 13.156 19.047 1 98.38 211 THR B N 1
ATOM 3975 C CA . THR B 1 211 ? -5.02 12.164 20.047 1 98.38 211 THR B CA 1
ATOM 3976 C C . THR B 1 211 ? -6.242 12.617 20.844 1 98.38 211 THR B C 1
ATOM 3978 O O . THR B 1 211 ? -6.992 13.484 20.391 1 98.38 211 THR B O 1
ATOM 3981 N N . GLY B 1 212 ? -6.488 11.984 21.969 1 96.12 212 GLY B N 1
ATOM 3982 C CA . GLY B 1 212 ? -7.648 12.328 22.781 1 96.12 212 GLY B CA 1
ATOM 3983 C C . GLY B 1 212 ? -8.852 11.453 22.5 1 96.12 212 GLY B C 1
ATOM 3984 O O . GLY B 1 212 ? -8.703 10.297 22.078 1 96.12 212 GLY B O 1
ATOM 3985 N N . LYS B 1 213 ? -10.047 11.945 22.719 1 92.81 213 LYS B N 1
ATOM 3986 C CA . LYS B 1 213 ? -11.266 11.148 22.688 1 92.81 213 LYS B CA 1
ATOM 3987 C C . LYS B 1 213 ? -11.641 10.766 21.266 1 92.81 213 LYS B C 1
ATOM 3989 O O . LYS B 1 213 ? -12.211 9.695 21.031 1 92.81 213 LYS B O 1
ATOM 3994 N N . GLN B 1 214 ? -11.18 11.578 20.344 1 96.12 214 GLN B N 1
ATOM 3995 C CA . GLN B 1 214 ? -11.734 11.414 19 1 96.12 214 GLN B CA 1
ATOM 3996 C C . GLN B 1 214 ? -10.719 10.766 18.062 1 96.12 214 GLN B C 1
ATOM 3998 O O . GLN B 1 214 ? -11.094 10.203 17.031 1 96.12 214 GLN B O 1
ATOM 4003 N N . TYR B 1 215 ? -9.477 10.836 18.375 1 98.25 215 TYR B N 1
ATOM 4004 C CA . TYR B 1 215 ? -8.453 10.445 17.406 1 98.25 215 TYR B CA 1
ATOM 4005 C C . TYR B 1 215 ? -7.512 9.406 18.016 1 98.25 215 TYR B C 1
ATOM 4007 O O . TYR B 1 215 ? -7.398 9.297 19.234 1 98.25 215 TYR B O 1
ATOM 4015 N N . VAL B 1 216 ? -6.789 8.703 17.219 1 98.31 216 VAL B N 1
ATOM 4016 C CA . VAL B 1 216 ? -6.137 7.473 17.656 1 98.31 216 VAL B CA 1
ATOM 4017 C C . VAL B 1 216 ? -4.766 7.801 18.25 1 98.31 216 VAL B C 1
ATOM 4019 O O . VAL B 1 216 ? -4.211 7.012 19.016 1 98.31 216 VAL B O 1
ATOM 4022 N N . GLY B 1 217 ? -4.195 9.023 17.922 1 98.69 217 GLY B N 1
ATOM 4023 C CA . GLY B 1 217 ? -2.791 9.25 18.219 1 98.69 217 GLY B CA 1
ATOM 4024 C C . GLY B 1 217 ? -1.851 8.453 17.344 1 98.69 217 GLY B C 1
ATOM 4025 O O . GLY B 1 217 ? -1.978 8.461 16.109 1 98.69 217 GLY B O 1
ATOM 4026 N N . ARG B 1 218 ? -0.85 7.84 18 1 98.69 218 ARG B N 1
ATOM 4027 C CA . ARG B 1 218 ? 0.073 6.934 17.328 1 98.69 218 ARG B CA 1
ATOM 4028 C C . ARG B 1 218 ? 0.891 7.672 16.281 1 98.69 218 ARG B C 1
ATOM 4030 O O . ARG B 1 218 ? 1.246 7.098 15.242 1 98.69 218 ARG B O 1
ATOM 4037 N N . SER B 1 219 ? 1.143 9.016 16.469 1 98.88 219 SER B N 1
ATOM 4038 C CA . SER B 1 219 ? 2.123 9.695 15.633 1 98.88 219 SER B CA 1
ATOM 4039 C C . SER B 1 219 ? 3.445 8.938 15.602 1 98.88 219 SER B C 1
ATOM 4041 O O . SER B 1 219 ? 3.74 8.156 16.516 1 98.88 219 SER B O 1
ATOM 4043 N N . GLY B 1 220 ? 4.156 9.164 14.523 1 98.56 220 GLY B N 1
ATOM 4044 C CA . GLY B 1 220 ? 5.41 8.43 14.477 1 98.56 220 GLY B CA 1
ATOM 4045 C C . GLY B 1 220 ? 6.176 8.633 13.188 1 98.56 220 GLY B C 1
ATOM 4046 O O . GLY B 1 220 ? 5.816 9.492 12.375 1 98.56 220 GLY B O 1
ATOM 4047 N N . VAL B 1 221 ? 7.32 7.926 13.125 1 98.94 221 VAL B N 1
ATOM 4048 C CA . VAL B 1 221 ? 8.195 7.926 11.953 1 98.94 221 VAL B CA 1
ATOM 4049 C C . VAL B 1 221 ? 8.344 6.508 11.414 1 98.94 221 VAL B C 1
ATOM 4051 O O . VAL B 1 221 ? 8.477 5.555 12.188 1 98.94 221 VAL B O 1
ATOM 4054 N N . PHE B 1 222 ? 8.25 6.355 10.18 1 98.88 222 PHE B N 1
ATOM 4055 C CA . PHE B 1 222 ? 8.383 5.074 9.5 1 98.88 222 PHE B CA 1
ATOM 4056 C C . PHE B 1 222 ? 9.547 5.094 8.523 1 98.88 222 PHE B C 1
ATOM 4058 O O . PHE B 1 222 ? 9.648 5.996 7.688 1 98.88 222 PHE B O 1
ATOM 4065 N N . SER B 1 223 ? 10.367 4.133 8.625 1 98.5 223 SER B N 1
ATOM 4066 C CA . SER B 1 223 ? 11.594 4.09 7.84 1 98.5 223 SER B CA 1
ATOM 4067 C C . SER B 1 223 ? 11.328 3.641 6.406 1 98.5 223 SER B C 1
ATOM 4069 O O . SER B 1 223 ? 10.289 3.041 6.125 1 98.5 223 SER B O 1
ATOM 4071 N N . PRO B 1 224 ? 12.312 3.832 5.531 1 98.44 224 PRO B N 1
ATOM 4072 C CA . PRO B 1 224 ? 12.148 3.445 4.129 1 98.44 224 PRO B CA 1
ATOM 4073 C C . PRO B 1 224 ? 11.984 1.938 3.947 1 98.44 224 PRO B C 1
ATOM 4075 O O . PRO B 1 224 ? 11.586 1.48 2.873 1 98.44 224 PRO B O 1
ATOM 4078 N N . HIS B 1 225 ? 12.234 1.168 4.973 1 96.12 225 HIS B N 1
ATOM 4079 C CA . HIS B 1 225 ? 12.094 -0.281 4.883 1 96.12 225 HIS B CA 1
ATOM 4080 C C . HIS B 1 225 ? 10.75 -0.735 5.441 1 96.12 225 HIS B C 1
ATOM 4082 O O . HIS B 1 225 ? 10.438 -1.929 5.434 1 96.12 225 HIS B O 1
ATOM 4088 N N . GLY B 1 226 ? 10.016 0.227 5.945 1 96.25 226 GLY B N 1
ATOM 4089 C CA . GLY B 1 226 ? 8.688 -0.109 6.426 1 96.25 226 GLY B CA 1
ATOM 4090 C C . GLY B 1 226 ? 8.633 -0.343 7.926 1 96.25 226 GLY B C 1
ATOM 4091 O O . GLY B 1 226 ? 7.621 -0.802 8.453 1 96.25 226 GLY B O 1
ATOM 4092 N N . PHE B 1 227 ? 9.703 0.033 8.641 1 96.25 227 PHE B N 1
ATOM 4093 C CA . PHE B 1 227 ? 9.734 -0.089 10.094 1 96.25 227 PHE B CA 1
ATOM 4094 C C . PHE B 1 227 ? 9.227 1.187 10.758 1 96.25 227 PHE B C 1
ATOM 4096 O O . PHE B 1 227 ? 9.586 2.291 10.344 1 96.25 227 PHE B O 1
ATOM 4103 N N . ARG B 1 228 ? 8.391 0.972 11.742 1 97.56 228 ARG B N 1
ATOM 4104 C CA . ARG B 1 228 ? 8.078 2.107 12.602 1 97.56 228 ARG B CA 1
ATOM 4105 C C . ARG B 1 228 ? 9.219 2.391 13.57 1 97.56 228 ARG B C 1
ATOM 4107 O O . ARG B 1 228 ? 9.562 1.538 14.391 1 97.56 228 ARG B O 1
ATOM 4114 N N . GLU B 1 229 ? 9.773 3.506 13.492 1 98.25 229 GLU B N 1
ATOM 4115 C CA . GLU B 1 229 ? 10.922 3.842 14.328 1 98.25 229 GLU B CA 1
ATOM 4116 C C . GLU B 1 229 ? 10.477 4.41 15.672 1 98.25 229 GLU B C 1
ATOM 4118 O O . GLU B 1 229 ? 11.156 4.211 16.688 1 98.25 229 GLU B O 1
ATOM 4123 N N . ILE B 1 230 ? 9.344 5.152 15.688 1 98.06 230 ILE B N 1
ATOM 4124 C CA . ILE B 1 230 ? 8.805 5.668 16.938 1 98.06 230 ILE B CA 1
ATOM 4125 C C . ILE B 1 230 ? 7.281 5.605 16.906 1 98.06 230 ILE B C 1
ATOM 4127 O O . ILE B 1 230 ? 6.664 5.836 15.859 1 98.06 230 ILE B O 1
ATOM 4131 N N . ASP B 1 231 ? 6.699 5.273 17.922 1 98.56 231 ASP B N 1
ATOM 4132 C CA . ASP B 1 231 ? 5.266 5.301 18.188 1 98.56 231 ASP B CA 1
ATOM 4133 C C . ASP B 1 231 ? 4.953 6.156 19.422 1 98.56 231 ASP B C 1
ATOM 4135 O O . ASP B 1 231 ? 5.355 5.82 20.531 1 98.56 231 ASP B O 1
ATOM 4139 N N . MET B 1 232 ? 4.207 7.25 19.203 1 98.62 232 MET B N 1
ATOM 4140 C CA . MET B 1 232 ? 3.986 8.195 20.297 1 98.62 232 MET B CA 1
ATOM 4141 C C . MET B 1 232 ? 2.811 7.762 21.156 1 98.62 232 MET B C 1
ATOM 4143 O O . MET B 1 232 ? 2.475 8.43 22.141 1 98.62 232 MET B O 1
ATOM 4147 N N . GLY B 1 233 ? 2.135 6.66 20.812 1 98.06 233 GLY B N 1
ATOM 4148 C CA . GLY B 1 233 ? 1.037 6.137 21.609 1 98.06 233 GLY B CA 1
ATOM 4149 C C . GLY B 1 233 ? -0.167 7.059 21.641 1 98.06 233 GLY B C 1
ATOM 4150 O O . GLY B 1 233 ? -0.546 7.633 20.625 1 98.06 233 GLY B O 1
ATOM 4151 N N . TYR B 1 234 ? -0.825 7.203 22.797 1 97.12 234 TYR B N 1
ATOM 4152 C CA . TYR B 1 234 ? -2.119 7.871 22.859 1 97.12 234 TYR B CA 1
ATOM 4153 C C . TYR B 1 234 ? -2.033 9.156 23.672 1 97.12 234 TYR B C 1
ATOM 4155 O O . TYR B 1 234 ? -3.031 9.859 23.828 1 97.12 234 TYR B O 1
ATOM 4163 N N . ARG B 1 235 ? -0.864 9.516 24.141 1 97.25 235 ARG B N 1
ATOM 4164 C CA . ARG B 1 235 ? -0.757 10.664 25.031 1 97.25 235 ARG B CA 1
ATOM 4165 C C . ARG B 1 235 ? -0.316 11.906 24.266 1 97.25 235 ARG B C 1
ATOM 4167 O O . ARG B 1 235 ? 0.379 11.805 23.25 1 97.25 235 ARG B O 1
ATOM 4174 N N . ARG B 1 236 ? -0.692 13.031 24.797 1 98.12 236 ARG B N 1
ATOM 4175 C CA . ARG B 1 236 ? -0.14 14.305 24.359 1 98.12 236 ARG B CA 1
ATOM 4176 C C . ARG B 1 236 ? 1.382 14.305 24.453 1 98.12 236 ARG B C 1
ATOM 4178 O O . ARG B 1 236 ? 1.95 13.797 25.406 1 98.12 236 ARG B O 1
ATOM 4185 N N . GLY B 1 237 ? 2.041 14.828 23.359 1 98.5 237 GLY B N 1
ATOM 4186 C CA . GLY B 1 237 ? 3.492 14.859 23.438 1 98.5 237 GLY B CA 1
ATOM 4187 C C . GLY B 1 237 ? 4.152 15.477 22.219 1 98.5 237 GLY B C 1
ATOM 4188 O O . GLY B 1 237 ? 3.469 15.898 21.297 1 98.5 237 GLY B O 1
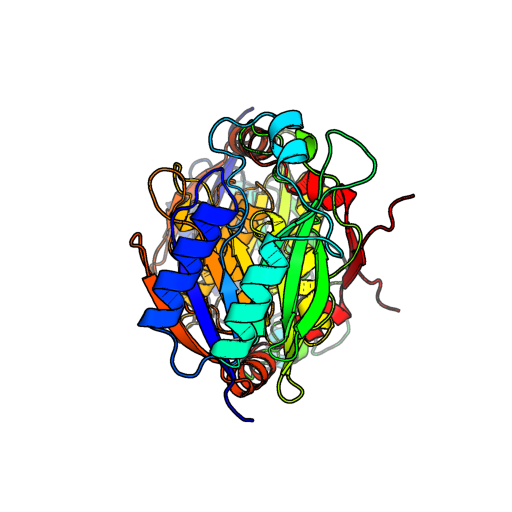ATOM 4189 N N . TYR B 1 238 ? 5.426 15.617 22.359 1 98.81 238 TYR B N 1
ATOM 4190 C CA . TYR B 1 238 ? 6.309 16.125 21.312 1 98.81 238 TYR B CA 1
ATOM 4191 C C . TYR B 1 238 ? 7.617 15.344 21.281 1 98.81 238 TYR B C 1
ATOM 4193 O O . TYR B 1 238 ? 8.195 15.047 22.328 1 98.81 238 TYR B O 1
ATOM 4201 N N . VAL B 1 239 ? 8.047 14.945 20.078 1 98.75 239 VAL B N 1
ATOM 4202 C CA . VAL B 1 239 ? 9.312 14.227 19.938 1 98.75 239 VAL B CA 1
ATOM 4203 C C . VAL B 1 239 ? 10.102 14.805 18.766 1 98.75 239 VAL B C 1
ATOM 4205 O O . VAL B 1 239 ? 9.523 15.383 17.844 1 98.75 239 VAL B O 1
ATOM 4208 N N . GLU B 1 240 ? 11.352 14.828 18.859 1 98.81 240 GLU B N 1
ATOM 4209 C CA . GLU B 1 240 ? 12.266 15.125 17.75 1 98.81 240 GLU B CA 1
ATOM 4210 C C . GLU B 1 240 ? 13.016 13.883 17.312 1 98.81 240 GLU B C 1
ATOM 4212 O O . GLU B 1 240 ? 13.477 13.094 18.141 1 98.81 240 GLU B O 1
ATOM 4217 N N . TRP B 1 241 ? 13.055 13.617 16.078 1 98.62 241 TRP B N 1
ATOM 4218 C CA . TRP B 1 241 ? 13.617 12.391 15.523 1 98.62 241 TRP B CA 1
ATOM 4219 C C . TRP B 1 241 ? 14.516 12.68 14.328 1 98.62 241 TRP B C 1
ATOM 4221 O O . TRP B 1 241 ? 14.172 13.5 13.477 1 98.62 241 TRP B O 1
ATOM 4231 N N . PRO B 1 242 ? 15.695 12.055 14.273 1 98.31 242 PRO B N 1
ATOM 4232 C CA . PRO B 1 242 ? 16.594 12.258 13.133 1 98.31 242 PRO B CA 1
ATOM 4233 C C . PRO B 1 242 ? 16.188 11.438 11.914 1 98.31 242 PRO B C 1
ATOM 4235 O O . PRO B 1 242 ? 15.891 10.25 12.031 1 98.31 242 PRO B O 1
ATOM 4238 N N . ILE B 1 243 ? 16.109 12.055 10.812 1 97.69 243 ILE B N 1
ATOM 4239 C CA . ILE B 1 243 ? 15.945 11.422 9.508 1 97.69 243 ILE B CA 1
ATOM 4240 C C . ILE B 1 243 ? 17.297 11.336 8.805 1 97.69 243 ILE B C 1
ATOM 4242 O O . ILE B 1 243 ? 17.984 12.344 8.648 1 97.69 243 ILE B O 1
ATOM 4246 N N . ASN B 1 244 ? 17.672 10.164 8.383 1 97.81 244 ASN B N 1
ATOM 4247 C CA . ASN B 1 244 ? 18.938 9.953 7.668 1 97.81 244 ASN B CA 1
ATOM 4248 C C . ASN B 1 244 ? 18.703 9.695 6.184 1 97.81 244 ASN B C 1
ATOM 4250 O O . ASN B 1 244 ? 18.312 8.586 5.797 1 97.81 244 ASN B O 1
ATOM 4254 N N . PRO B 1 245 ? 19 10.664 5.402 1 97.62 245 PRO B N 1
ATOM 4255 C CA . PRO B 1 245 ? 18.766 10.5 3.967 1 97.62 245 PRO B CA 1
ATOM 4256 C C . PRO B 1 245 ? 19.469 9.281 3.385 1 97.62 245 PRO B C 1
ATOM 4258 O O . PRO B 1 245 ? 19.016 8.695 2.402 1 97.62 245 PRO B O 1
ATOM 4261 N N . ASP B 1 246 ? 20.547 8.852 3.936 1 97.94 246 ASP B N 1
ATOM 4262 C CA . ASP B 1 246 ? 21.281 7.699 3.434 1 97.94 246 ASP B CA 1
ATOM 4263 C C . ASP B 1 246 ? 20.453 6.422 3.539 1 97.94 246 ASP B C 1
ATOM 4265 O O . ASP B 1 246 ? 20.641 5.492 2.75 1 97.94 246 ASP B O 1
ATOM 4269 N N . ASP B 1 247 ? 19.594 6.391 4.531 1 98 247 ASP B N 1
ATOM 4270 C CA . ASP B 1 247 ? 18.719 5.23 4.668 1 98 247 ASP B CA 1
ATOM 4271 C C . ASP B 1 247 ? 17.844 5.059 3.432 1 98 247 ASP B C 1
ATOM 4273 O O . ASP B 1 247 ? 17.547 3.934 3.023 1 98 247 ASP B O 1
ATOM 4277 N N . VAL B 1 248 ? 17.422 6.164 2.861 1 98.56 248 VAL B N 1
ATOM 4278 C CA . VAL B 1 248 ? 16.578 6.141 1.669 1 98.56 248 VAL B CA 1
ATOM 4279 C C . VAL B 1 248 ? 17.391 5.625 0.479 1 98.56 248 VAL B C 1
ATOM 4281 O O . VAL B 1 248 ? 16.922 4.758 -0.264 1 98.56 248 VAL B O 1
ATOM 4284 N N . LEU B 1 249 ? 18.578 6.164 0.327 1 97.88 249 LEU B N 1
ATOM 4285 C CA . LEU B 1 249 ? 19.438 5.75 -0.775 1 97.88 249 LEU B CA 1
ATOM 4286 C C . LEU B 1 249 ? 19.75 4.258 -0.692 1 97.88 249 LEU B C 1
ATOM 4288 O O . LEU B 1 249 ? 19.719 3.559 -1.707 1 97.88 249 LEU B O 1
ATOM 4292 N N . GLU B 1 250 ? 19.984 3.834 0.469 1 97.38 250 GLU B N 1
ATOM 4293 C CA . GLU B 1 250 ? 20.266 2.418 0.683 1 97.38 250 GLU B CA 1
ATOM 4294 C C . GLU B 1 250 ? 19.047 1.559 0.359 1 97.38 250 GLU B C 1
ATOM 4296 O O . GLU B 1 250 ? 19.156 0.529 -0.309 1 97.38 250 GLU B O 1
ATOM 4301 N N . ALA B 1 251 ? 17.906 1.949 0.846 1 97.94 251 ALA B N 1
ATOM 4302 C CA . ALA B 1 251 ? 16.672 1.207 0.575 1 97.94 251 ALA B CA 1
ATOM 4303 C C . ALA B 1 251 ? 16.406 1.114 -0.925 1 97.94 251 ALA B C 1
ATOM 4305 O O . ALA B 1 251 ? 16.016 0.058 -1.43 1 97.94 251 ALA B O 1
ATOM 4306 N N . ARG B 1 252 ? 16.625 2.195 -1.612 1 98.19 252 ARG B N 1
ATOM 4307 C CA . ARG B 1 252 ? 16.375 2.262 -3.047 1 98.19 252 ARG B CA 1
ATOM 4308 C C . ARG B 1 252 ? 17.328 1.351 -3.814 1 98.19 252 ARG B C 1
ATOM 4310 O O . ARG B 1 252 ? 16.969 0.82 -4.871 1 98.19 252 ARG B O 1
ATOM 4317 N N . LYS B 1 253 ? 18.484 1.218 -3.299 1 97.38 253 LYS B N 1
ATOM 4318 C CA . LYS B 1 253 ? 19.438 0.297 -3.9 1 97.38 253 LYS B CA 1
ATOM 4319 C C . LYS B 1 253 ? 19.016 -1.154 -3.701 1 97.38 253 LYS B C 1
ATOM 4321 O O . LYS B 1 253 ? 19.125 -1.972 -4.617 1 97.38 253 LYS B O 1
ATOM 4326 N N . VAL B 1 254 ? 18.531 -1.442 -2.572 1 96.31 254 VAL B N 1
ATOM 4327 C CA . VAL B 1 254 ? 18.172 -2.809 -2.201 1 96.31 254 VAL B CA 1
ATOM 4328 C C . VAL B 1 254 ? 16.875 -3.209 -2.885 1 96.31 254 VAL B C 1
ATOM 4330 O O . VAL B 1 254 ? 16.734 -4.328 -3.385 1 96.31 254 VAL B O 1
ATOM 4333 N N . VAL B 1 255 ? 15.914 -2.385 -2.883 1 97.06 255 VAL B N 1
ATOM 4334 C CA . VAL B 1 255 ? 14.594 -2.629 -3.438 1 97.06 255 VAL B CA 1
ATOM 4335 C C . VAL B 1 255 ? 14.211 -1.489 -4.379 1 97.06 255 VAL B C 1
ATOM 4337 O O . VAL B 1 255 ? 13.445 -0.597 -4.008 1 97.06 255 VAL B O 1
ATOM 4340 N N . PRO B 1 256 ? 14.602 -1.577 -5.621 1 98 256 PRO B N 1
ATOM 4341 C CA . PRO B 1 256 ? 14.43 -0.447 -6.539 1 98 256 PRO B CA 1
ATOM 4342 C C . PRO B 1 256 ? 13.023 -0.388 -7.145 1 98 256 PRO B C 1
ATOM 4344 O O . PRO B 1 256 ? 12.883 -0.186 -8.352 1 98 256 PRO B O 1
ATOM 4347 N N . VAL B 1 257 ? 11.984 -0.485 -6.34 1 98.38 257 VAL B N 1
ATOM 4348 C CA . VAL B 1 257 ? 10.602 -0.65 -6.781 1 98.38 257 VAL B CA 1
ATOM 4349 C C . VAL B 1 257 ? 10.125 0.627 -7.465 1 98.38 257 VAL B C 1
ATOM 4351 O O . VAL B 1 257 ? 9.312 0.575 -8.398 1 98.38 257 VAL B O 1
ATOM 4354 N N . VAL B 1 258 ? 10.586 1.801 -7.004 1 98.5 258 VAL B N 1
ATOM 4355 C CA . VAL B 1 258 ? 10.117 3.057 -7.586 1 98.5 258 VAL B CA 1
ATOM 4356 C C . VAL B 1 258 ? 10.555 3.145 -9.047 1 98.5 258 VAL B C 1
ATOM 4358 O O . VAL B 1 258 ? 9.742 3.42 -9.93 1 98.5 258 VAL B O 1
ATOM 4361 N N . GLU B 1 259 ? 11.828 2.854 -9.289 1 97.5 259 GLU B N 1
ATOM 4362 C CA . GLU B 1 259 ? 12.328 2.877 -10.656 1 97.5 259 GLU B CA 1
ATOM 4363 C C . GLU B 1 259 ? 11.688 1.775 -11.5 1 97.5 259 GLU B C 1
ATOM 4365 O O . GLU B 1 259 ? 11.375 1.987 -12.672 1 97.5 259 GLU B O 1
ATOM 4370 N N . GLN B 1 260 ? 11.531 0.629 -10.922 1 98 260 GLN B N 1
ATOM 4371 C CA . GLN B 1 260 ? 10.898 -0.478 -11.633 1 98 260 GLN B CA 1
ATOM 4372 C C . GLN B 1 260 ? 9.445 -0.15 -11.984 1 98 260 GLN B C 1
ATOM 4374 O O . GLN B 1 260 ? 8.961 -0.517 -13.055 1 98 260 GLN B O 1
ATOM 4379 N N . SER B 1 261 ? 8.758 0.536 -11.07 1 97.94 261 SER B N 1
ATOM 4380 C CA . SER B 1 261 ? 7.387 0.97 -11.344 1 97.94 261 SER B CA 1
ATOM 4381 C C . SER B 1 261 ? 7.336 1.948 -12.508 1 97.94 261 SER B C 1
ATOM 4383 O O . SER B 1 261 ? 6.438 1.877 -13.344 1 97.94 261 SER B O 1
ATOM 4385 N N . ARG B 1 262 ? 8.297 2.844 -12.609 1 96.12 262 ARG B N 1
ATOM 4386 C CA . ARG B 1 262 ? 8.359 3.838 -13.672 1 96.12 262 ARG B CA 1
ATOM 4387 C C . ARG B 1 262 ? 8.422 3.166 -15.047 1 96.12 262 ARG B C 1
ATOM 4389 O O . ARG B 1 262 ? 7.891 3.697 -16.031 1 96.12 262 ARG B O 1
ATOM 4396 N N . THR B 1 263 ? 8.984 2.025 -15.047 1 94.88 263 THR B N 1
ATOM 4397 C CA . THR B 1 263 ? 9.18 1.329 -16.312 1 94.88 263 THR B CA 1
ATOM 4398 C C . THR B 1 263 ? 7.871 0.718 -16.812 1 94.88 263 THR B C 1
ATOM 4400 O O . THR B 1 263 ? 7.668 0.552 -18.016 1 94.88 263 THR B O 1
ATOM 4403 N N . ARG B 1 264 ? 6.941 0.483 -15.945 1 96.81 264 ARG B N 1
ATOM 4404 C CA . ARG B 1 264 ? 5.777 -0.315 -16.312 1 96.81 264 ARG B CA 1
ATOM 4405 C C . ARG B 1 264 ? 4.504 0.517 -16.266 1 96.81 264 ARG B C 1
ATOM 4407 O O . ARG B 1 264 ? 3.502 0.173 -16.891 1 96.81 264 ARG B O 1
ATOM 4414 N N . TRP B 1 265 ? 4.613 1.61 -15.5 1 98.44 265 TRP B N 1
ATOM 4415 C CA . TRP B 1 265 ? 3.355 2.301 -15.219 1 98.44 265 TRP B CA 1
ATOM 4416 C C . TRP B 1 265 ? 3.496 3.801 -15.461 1 98.44 265 TRP B C 1
ATOM 4418 O O . TRP B 1 265 ? 4.562 4.375 -15.219 1 98.44 265 TRP B O 1
ATOM 4428 N N . ASP B 1 266 ? 2.447 4.422 -15.906 1 97.81 266 ASP B N 1
ATOM 4429 C CA . ASP B 1 266 ? 2.252 5.863 -15.805 1 97.81 266 ASP B CA 1
ATOM 4430 C C . ASP B 1 266 ? 1.152 6.203 -14.805 1 97.81 266 ASP B C 1
ATOM 4432 O O . ASP B 1 266 ? 0.106 5.551 -14.781 1 97.81 266 ASP B O 1
ATOM 4436 N N . ILE B 1 267 ? 1.448 7.047 -13.93 1 98.06 267 ILE B N 1
ATOM 4437 C CA . ILE B 1 267 ? 0.497 7.586 -12.961 1 98.06 267 ILE B CA 1
ATOM 4438 C C . ILE B 1 267 ? 0.282 9.07 -13.227 1 98.06 267 ILE B C 1
ATOM 4440 O O . ILE B 1 267 ? 1.216 9.867 -13.109 1 98.06 267 ILE B O 1
ATOM 4444 N N . VAL B 1 268 ? -0.962 9.422 -13.5 1 97.31 268 VAL B N 1
ATOM 4445 C CA . VAL B 1 268 ? -1.233 10.781 -13.945 1 97.31 268 VAL B CA 1
ATOM 4446 C C . VAL B 1 268 ? -2.34 11.398 -13.086 1 97.31 268 VAL B C 1
ATOM 4448 O O . VAL B 1 268 ? -3.424 10.82 -12.961 1 97.31 268 VAL B O 1
ATOM 4451 N N . LEU B 1 269 ? -2.029 12.477 -12.453 1 97.56 269 LEU B N 1
ATOM 4452 C CA . LEU B 1 269 ? -3.066 13.242 -11.773 1 97.56 269 LEU B CA 1
ATOM 4453 C C . LEU B 1 269 ? -4.004 13.898 -12.781 1 97.56 269 LEU B C 1
ATOM 4455 O O . LEU B 1 269 ? -3.557 14.617 -13.68 1 97.56 269 LEU B O 1
ATOM 4459 N N . LYS B 1 270 ? -5.254 13.555 -12.578 1 93.81 270 LYS B N 1
ATOM 4460 C CA . LYS B 1 270 ? -6.242 14.102 -13.5 1 93.81 270 LYS B CA 1
ATOM 4461 C C . LYS B 1 270 ? -6.441 15.594 -13.281 1 93.81 270 LYS B C 1
ATOM 4463 O O . LYS B 1 270 ? -6.488 16.047 -12.133 1 93.81 270 LYS B O 1
ATOM 4468 N N . THR B 1 271 ? -6.289 16.359 -14.281 1 78.88 271 THR B N 1
ATOM 4469 C CA . THR B 1 271 ? -6.527 17.797 -14.211 1 78.88 271 THR B CA 1
ATOM 4470 C C . THR B 1 271 ? -8.023 18.094 -14.234 1 78.88 271 THR B C 1
ATOM 4472 O O . THR B 1 271 ? -8.797 17.375 -14.852 1 78.88 271 THR B O 1
ATOM 4475 N N . ALA B 1 272 ? -8.594 18.438 -13.211 1 60.12 272 ALA B N 1
ATOM 4476 C CA . ALA B 1 272 ? -10.008 18.797 -13.305 1 60.12 272 ALA B CA 1
ATOM 4477 C C . ALA B 1 272 ? -10.312 19.438 -14.656 1 60.12 272 ALA B C 1
ATOM 4479 O O . ALA B 1 272 ? -9.586 20.328 -15.109 1 60.12 272 ALA B O 1
ATOM 4480 N N . LYS B 1 273 ? -11.172 18.828 -15.422 1 42.19 273 LYS B N 1
ATOM 4481 C CA . LYS B 1 273 ? -11.805 19.609 -16.484 1 42.19 273 LYS B CA 1
ATOM 4482 C C . LYS B 1 273 ? -12.656 20.734 -15.898 1 42.19 273 LYS B C 1
ATOM 4484 O O . LYS B 1 273 ? -13.266 20.562 -14.844 1 42.19 273 LYS B O 1
#

InterPro domains:
  IPR003010 Carbon-nitrogen hydrolase [PF00795] (14-226)
  IPR003010 Carbon-nitrogen hydrolase [PS50263] (4-256)
  IPR036526 Carbon-nitrogen hydrolase superfamily [G3DSA:3.60.110.10] (1-270)
  IPR036526 Carbon-nitrogen hydrolase superfamily [SSF56317] (2-258)

pLDDT: mean 97.44, std 4.67, range [42.19, 99.0]

Radius of gyration: 24.96 Å; Cα contacts (8 Å, |Δi|>4): 1362; chains: 2; bounding box: 48×74×55 Å

Nearest PDB structures (foldseek):
  5h8l-assembly2_I  TM=9.037E-01  e=1.532E-21  Medicago truncatula
  5h8j-assembly2_I  TM=8.915E-01  e=2.639E-21  Medicago truncatula
  5h8k-assembly1_A  TM=8.957E-01  e=2.803E-21  Medicago truncatula
  5h8i-assembly2_I  TM=8.937E-01  e=3.569E-21  Medicago truncatula
  5h8l-assembly1_A  TM=8.930E-01  e=5.128E-21  Medicago truncatula

Sequence (546 aa):
MNEIFVGILQDEFTVDPMENYKRIRELLEEKHQVADIVVVPEYSMINILAGLKPSDVYERAERINDSIYISKISDLAAKLDTYMLIHFIEKTDTPPKTMSSSILVHPSGRIDKVYSKMHLFDAYGYRESDYFLPGRTLSRPLVFNHVRFYVAICYDLRFPELFRSYARKDAYGVFIHAGWVRGPLKEEILDLLARARSHENTMYIILSDQTGKQYVGRSGVFSPHGFREIDMGYRRGYVEWPINPDDVLEARKVVPVVEQSRTRWDIVLKTAKMNEIFVGILQDEFTVDPMENYKRIRELLEEKHQVADIVVVPEYSMINILAGLKPSDVYERAERINDSIYISKISDLAAKLDTYMLIHFIEKTDTPPKTMSSSILVHPSGRIDKVYSKMHLFDAYGYRESDYFLPGRTLSRPLVFNHVRFYVAICYDLRFPELFRSYARKDAYGVFIHAGWVRGPLKEEILDLLARARSHENTMYIILSDQTGKQYVGRSGVFSPHGFREIDMGYRRGYVEWPINPDDVLEARKVVPVVEQSRTRWDIVLKTAK

Solvent-accessible surface area (backbone atoms only — not comparable to full-atom values): 27102 Å² total; per-residue (Å²): 118,76,66,44,33,37,24,37,32,27,42,65,54,42,72,42,45,68,64,20,48,50,53,53,47,54,53,44,74,71,65,63,82,74,36,53,32,34,36,35,17,32,40,40,34,42,24,60,86,75,80,52,50,37,59,55,49,37,69,71,31,37,40,84,94,74,24,66,66,57,50,54,49,25,53,50,18,37,74,67,61,19,31,33,39,36,36,39,52,33,45,55,96,50,80,45,31,23,30,50,29,35,34,40,30,29,36,86,57,52,76,41,83,32,34,36,37,52,51,61,52,58,35,73,90,38,58,40,60,67,36,31,51,62,31,84,56,76,42,48,75,46,74,57,94,91,39,34,28,34,58,49,42,41,59,36,60,58,40,64,67,60,54,47,53,41,32,74,69,57,28,49,26,33,42,28,23,14,57,49,53,57,58,92,61,36,64,59,49,54,52,46,37,47,24,40,56,7,34,53,36,23,11,32,29,39,37,10,13,16,18,56,95,56,18,48,25,51,21,32,35,22,35,20,81,33,44,73,76,45,71,55,44,59,54,73,47,72,49,70,47,77,42,54,60,54,55,25,57,51,32,38,67,36,50,39,49,58,66,55,43,57,70,43,40,44,78,41,75,49,70,81,131,118,76,65,47,32,38,23,38,32,26,43,67,55,44,71,41,44,69,62,22,48,50,54,53,48,52,53,43,73,72,64,63,83,74,35,54,32,33,36,36,16,31,40,39,33,41,24,61,84,76,81,52,50,38,59,56,48,36,71,70,30,37,39,83,94,74,24,66,65,56,51,54,50,26,53,49,18,36,74,69,61,19,31,33,39,38,36,38,53,33,45,55,97,51,79,45,31,23,30,49,28,36,33,40,32,30,37,86,56,51,76,41,82,36,34,34,38,52,52,62,54,57,34,74,91,38,59,40,60,68,35,30,52,63,32,84,56,78,42,48,74,46,74,56,94,90,38,33,27,36,58,47,42,41,59,36,60,60,41,66,66,60,54,47,53,41,32,74,68,56,30,50,27,33,41,28,24,15,57,49,56,58,58,93,62,36,64,58,49,53,52,44,37,47,24,42,56,6,35,51,36,23,10,30,30,40,36,10,13,16,18,58,94,58,18,49,25,52,23,32,36,22,36,21,82,33,44,72,76,44,72,57,45,60,54,73,46,73,52,71,46,77,41,51,59,54,55,26,56,51,32,37,67,36,50,40,48,57,64,55,43,59,70,43,40,43,79,41,74,48,69,81,127